Protein AF-A0A1B5L5Z6-F1 (afdb_monomer)

Radius of gyration: 28.61 Å; Cα contacts (8 Å, |Δi|>4): 655; chains: 1; bounding box: 78×72×79 Å

Foldseek 3Di:
DQVPDPDRPDQAPVNLVVVLLVQLQDFFDPLQLVLLVQQQQDVVSDGDDPDPVVVVDDLVSNFRPSVVSLVVNVVVVHDDDQQSQLSSLCQFAHPVRRGFANARDRDPPPDRDGRLLSNLLRHQALLSSQVSLVVDPDPPDDDALSSLLSNLLRLQAAADDPPDSDGRNSDSHHYDHPCPVPDDPVRCVVSDDDHPVVSVVVCVVVVYQNDDSSLLSQLLPPPALVSNLVSLCSHPCRPQLCCQLVDPDHAQVSLQPDDLSSLLSNLNRLLPDWDPCNLVSLVSSVNSLCSHQVPDDDPSNLVSLLSSLLSLLDACVRSVHALLVSLVVLVVSLVVCCVRPNQFLVSLLSSLSSLLSSLLVLLCVQVVPPPPDGDPVSLVLVCCQQDVPPDPPPPPPPDDPDDDDDDPPCPDPVNVSSVSSSVSLVVSVVVSVVSLVVLVVVQVVVVVVCVVPPDQLVVSQVPGRHQLFQVSLQSSLSSCLSRNVLVVLLVSLVVNLVSCLPPRNLVVQVVDPDGDNRLDNLNSLLSNVLGNVLVDDPVSVVVSVVSNVVSNSPDDNDDPVSNVVSCVVVVCVSSVSSSVSRNVSSVVVVVVVVVVVVD

Structure (mmCIF, N/CA/C/O backbone):
data_AF-A0A1B5L5Z6-F1
#
_entry.id   AF-A0A1B5L5Z6-F1
#
loop_
_atom_site.group_PDB
_atom_site.id
_atom_site.type_symbol
_atom_site.label_atom_id
_atom_site.label_alt_id
_atom_site.label_comp_id
_atom_site.label_asym_id
_atom_site.label_entity_id
_atom_site.label_seq_id
_atom_site.pdbx_PDB_ins_code
_atom_site.Cartn_x
_atom_site.Cartn_y
_atom_site.Cartn_z
_atom_site.occupancy
_atom_site.B_iso_or_equiv
_atom_site.auth_seq_id
_atom_site.auth_comp_id
_atom_site.auth_asym_id
_atom_site.auth_atom_id
_atom_site.pdbx_PDB_model_num
ATOM 1 N N . MET A 1 1 ? 16.768 -24.389 19.957 1.00 49.66 1 MET A N 1
ATOM 2 C CA . MET A 1 1 ? 15.872 -25.329 20.670 1.00 49.66 1 MET A CA 1
ATOM 3 C C . MET A 1 1 ? 16.073 -25.204 22.179 1.00 49.66 1 MET A C 1
ATOM 5 O O . MET A 1 1 ? 17.188 -25.405 22.642 1.00 49.66 1 MET A O 1
ATOM 9 N N . SER A 1 2 ? 15.021 -24.867 22.937 1.00 44.97 2 SER A N 1
ATOM 10 C CA . SER A 1 2 ? 15.067 -24.674 24.405 1.00 44.97 2 SER A CA 1
ATOM 11 C C . SER A 1 2 ? 15.380 -25.953 25.199 1.00 44.97 2 SER A C 1
ATOM 13 O O . SER A 1 2 ? 15.736 -25.863 26.369 1.00 44.97 2 SER A O 1
ATOM 15 N N . ALA A 1 3 ? 15.258 -27.130 24.580 1.00 48.16 3 ALA A N 1
ATOM 16 C CA . ALA A 1 3 ? 15.513 -28.424 25.216 1.00 48.16 3 ALA A CA 1
ATOM 17 C C . ALA A 1 3 ? 17.005 -28.700 25.507 1.00 48.16 3 ALA A C 1
ATOM 19 O O . ALA A 1 3 ? 17.317 -29.614 26.259 1.00 48.16 3 ALA A O 1
ATOM 20 N N . GLY A 1 4 ? 17.923 -27.921 24.920 1.00 51.50 4 GLY A N 1
ATOM 21 C CA . GLY A 1 4 ? 19.369 -28.029 25.163 1.00 51.50 4 GLY A CA 1
ATOM 22 C C . GLY A 1 4 ? 19.917 -27.052 26.209 1.00 51.50 4 GLY A C 1
ATOM 23 O O . GLY A 1 4 ? 21.126 -27.008 26.420 1.00 51.50 4 GLY A O 1
ATOM 24 N N . LEU A 1 5 ? 19.062 -26.231 26.828 1.00 64.12 5 LEU A N 1
ATOM 25 C CA . LEU A 1 5 ? 19.471 -25.261 27.846 1.00 64.12 5 LEU A CA 1
ATOM 26 C C . LEU A 1 5 ? 19.405 -25.897 29.240 1.00 64.12 5 LEU A C 1
ATOM 28 O O . LEU A 1 5 ? 18.480 -26.648 29.537 1.00 64.12 5 LEU A O 1
ATOM 32 N N . GLN A 1 6 ? 20.360 -25.558 30.118 1.00 66.19 6 GLN A N 1
ATOM 33 C CA . GLN A 1 6 ? 20.385 -26.036 31.514 1.00 66.19 6 GLN A CA 1
ATOM 34 C C . GLN A 1 6 ? 19.121 -25.664 32.307 1.00 66.19 6 GLN A C 1
ATOM 36 O O . GLN A 1 6 ? 18.802 -26.316 33.297 1.00 66.19 6 GLN A O 1
ATOM 41 N N . GLN A 1 7 ? 18.398 -24.635 31.864 1.00 59.88 7 GLN A N 1
ATOM 42 C CA . GLN A 1 7 ? 17.047 -24.326 32.307 1.00 59.88 7 GLN A CA 1
ATOM 43 C C . GLN A 1 7 ? 16.166 -24.110 31.071 1.00 59.88 7 GLN A C 1
ATOM 45 O O . GLN A 1 7 ? 16.558 -23.342 30.186 1.00 59.88 7 GLN A O 1
ATOM 50 N N . PRO A 1 8 ? 14.993 -24.761 30.985 1.00 63.34 8 PRO A N 1
ATOM 51 C CA . PRO A 1 8 ? 14.040 -24.469 29.928 1.00 63.34 8 PRO A CA 1
ATOM 52 C C . PRO A 1 8 ? 13.597 -23.009 30.051 1.00 63.34 8 PRO A C 1
ATOM 54 O O . PRO A 1 8 ? 13.306 -22.530 31.149 1.00 63.34 8 PRO A O 1
ATOM 57 N N . LEU A 1 9 ? 13.559 -22.289 28.929 1.00 71.00 9 LEU A N 1
ATOM 58 C CA . LEU A 1 9 ? 13.037 -20.928 28.908 1.00 71.00 9 LEU A CA 1
ATOM 59 C C . LEU A 1 9 ? 11.529 -21.002 29.152 1.00 71.00 9 LEU A C 1
ATOM 61 O O . LEU A 1 9 ? 10.770 -21.412 28.276 1.00 71.00 9 LEU A O 1
ATOM 65 N N . LEU A 1 10 ? 11.103 -20.638 30.360 1.00 78.75 10 LEU A N 1
ATOM 66 C CA . LEU A 1 10 ? 9.689 -20.557 30.700 1.00 78.75 10 LEU A CA 1
ATOM 67 C C . LEU A 1 10 ? 9.080 -19.333 30.016 1.00 78.75 10 LEU A C 1
ATOM 69 O O . LEU A 1 10 ? 9.556 -18.208 30.177 1.00 78.75 10 LEU A O 1
ATOM 73 N N . VAL A 1 11 ? 8.018 -19.560 29.249 1.00 85.88 11 VAL A N 1
ATOM 74 C CA . VAL A 1 11 ? 7.264 -18.486 28.603 1.00 85.88 11 VAL A CA 1
ATOM 75 C C . VAL A 1 11 ? 6.318 -17.881 29.638 1.00 85.88 11 VAL A C 1
ATOM 77 O O . VAL A 1 11 ? 5.400 -18.542 30.115 1.00 85.88 11 VAL A O 1
ATOM 80 N N . GLY A 1 12 ? 6.559 -16.628 30.022 1.00 89.69 12 GLY A N 1
ATOM 81 C CA . GLY A 1 12 ? 5.634 -15.872 30.872 1.00 89.69 12 GLY A CA 1
ATOM 82 C C . GLY A 1 12 ? 4.436 -15.321 30.088 1.00 89.69 12 GLY A C 1
ATOM 83 O O . GLY A 1 12 ? 4.409 -15.389 28.859 1.00 89.69 12 GLY A O 1
ATOM 84 N N . ARG A 1 13 ? 3.484 -14.686 30.788 1.00 89.50 13 ARG A N 1
ATOM 85 C CA . ARG A 1 13 ? 2.322 -13.991 30.187 1.00 89.50 13 ARG A CA 1
ATOM 86 C C . ARG A 1 13 ? 2.709 -13.085 29.010 1.00 89.50 13 ARG A C 1
ATOM 88 O O . ARG A 1 13 ? 2.137 -13.200 27.931 1.00 89.50 13 ARG A O 1
ATOM 95 N N . ASP A 1 14 ? 3.710 -12.224 29.193 1.00 89.38 14 ASP A N 1
ATOM 96 C CA . ASP A 1 14 ? 4.160 -11.303 28.138 1.00 89.38 14 ASP A CA 1
ATOM 97 C C . ASP A 1 14 ? 4.802 -12.039 26.956 1.00 89.38 14 ASP A C 1
ATOM 99 O O . ASP A 1 14 ? 4.679 -11.608 25.812 1.00 89.38 14 ASP A O 1
ATOM 103 N N . GLY A 1 15 ? 5.433 -13.187 27.219 1.00 90.69 15 GLY A N 1
ATOM 104 C CA . GLY A 1 15 ? 5.960 -14.070 26.183 1.00 90.69 15 GLY A CA 1
ATOM 105 C C . GLY A 1 15 ? 4.844 -14.672 25.328 1.00 90.69 15 GLY A C 1
ATOM 106 O O . GLY A 1 15 ? 4.922 -14.614 24.104 1.00 90.69 15 GLY A O 1
ATOM 107 N N . PHE A 1 16 ? 3.767 -15.164 25.950 1.00 92.00 16 PHE A N 1
ATOM 108 C CA . PHE A 1 16 ? 2.582 -15.635 25.225 1.00 92.00 16 PHE A CA 1
ATOM 109 C C . PHE A 1 16 ? 1.931 -14.517 24.409 1.00 92.00 16 PHE A C 1
ATOM 111 O O . PHE A 1 16 ? 1.610 -14.724 23.240 1.00 92.00 16 PHE A O 1
ATOM 118 N N . ARG A 1 17 ? 1.794 -13.310 24.971 1.00 90.75 17 ARG A N 1
ATOM 119 C CA . ARG A 1 17 ? 1.264 -12.149 24.236 1.00 90.75 17 ARG A CA 1
ATOM 120 C C . ARG A 1 17 ? 2.136 -11.761 23.045 1.00 90.75 17 ARG A C 1
ATOM 122 O O . ARG A 1 17 ? 1.600 -11.484 21.977 1.00 90.75 17 ARG A O 1
ATOM 129 N N . ALA A 1 18 ? 3.459 -11.799 23.193 1.00 89.81 18 ALA A N 1
ATOM 130 C CA . ALA A 1 18 ? 4.384 -11.548 22.091 1.00 89.81 18 ALA A CA 1
ATOM 131 C C . ALA A 1 18 ? 4.263 -12.610 20.985 1.00 89.81 18 ALA A C 1
ATOM 133 O O . ALA A 1 18 ? 4.236 -12.266 19.804 1.00 89.81 18 ALA A O 1
ATOM 134 N N . ILE A 1 19 ? 4.128 -13.890 21.352 1.00 91.12 19 ILE A N 1
ATOM 135 C CA . ILE A 1 19 ? 3.871 -14.976 20.395 1.00 91.12 19 ILE A CA 1
ATOM 136 C C . ILE A 1 19 ? 2.546 -14.731 19.660 1.00 91.12 19 ILE A C 1
ATOM 138 O O . ILE A 1 19 ? 2.508 -14.782 18.431 1.00 91.12 19 ILE A O 1
ATOM 142 N N . ARG A 1 20 ? 1.474 -14.409 20.393 1.00 91.81 20 ARG A N 1
ATOM 143 C CA . ARG A 1 20 ? 0.147 -14.125 19.825 1.00 91.81 20 ARG A CA 1
ATOM 144 C C . ARG A 1 20 ? 0.163 -12.927 18.873 1.00 91.81 20 ARG A C 1
ATOM 146 O O . ARG A 1 20 ? -0.471 -12.994 17.824 1.00 91.81 20 ARG A O 1
ATOM 153 N N . ASP A 1 21 ? 0.908 -11.867 19.180 1.00 90.38 21 ASP A N 1
ATOM 154 C CA . ASP A 1 21 ? 1.074 -10.710 18.286 1.00 90.38 21 ASP A CA 1
ATOM 155 C C . ASP A 1 21 ? 1.749 -11.100 16.961 1.00 90.38 21 ASP A C 1
ATOM 157 O O . ASP A 1 21 ? 1.244 -10.796 15.877 1.00 90.38 21 ASP A O 1
ATOM 161 N N . VAL A 1 22 ? 2.840 -11.871 17.031 1.00 90.00 22 VAL A N 1
ATOM 162 C CA . VAL A 1 22 ? 3.531 -12.368 15.832 1.00 90.00 22 VAL A CA 1
ATOM 163 C C . VAL A 1 22 ? 2.604 -13.249 14.993 1.00 90.00 22 VAL A C 1
ATOM 165 O O . VAL A 1 22 ? 2.481 -13.024 13.789 1.00 90.00 22 VAL A O 1
ATOM 168 N N . LEU A 1 23 ? 1.915 -14.212 15.613 1.00 91.38 23 LEU A N 1
ATOM 169 C CA . LEU A 1 23 ? 0.994 -15.118 14.918 1.00 91.38 23 LEU A CA 1
ATOM 170 C C . LEU A 1 23 ? -0.201 -14.375 14.296 1.00 91.38 23 LEU A C 1
ATOM 172 O O . LEU A 1 23 ? -0.603 -14.697 13.178 1.00 91.38 23 LEU A O 1
ATOM 176 N N . SER A 1 24 ? -0.715 -13.331 14.955 1.00 90.38 24 SER A N 1
ATOM 177 C CA . SER A 1 24 ? -1.804 -12.483 14.436 1.00 90.38 24 SER A CA 1
ATOM 178 C C . SER A 1 24 ? -1.431 -11.762 13.140 1.00 90.38 24 SER A C 1
ATOM 180 O O . SER A 1 24 ? -2.285 -11.530 12.281 1.00 90.38 24 SER A O 1
ATOM 182 N N . GLY A 1 25 ? -0.152 -11.406 12.985 1.00 87.56 25 GLY A N 1
ATOM 183 C CA . GLY A 1 25 ? 0.374 -10.742 11.793 1.00 87.56 25 GLY A CA 1
ATOM 184 C C . GLY A 1 25 ? 0.807 -11.683 10.664 1.00 87.56 25 GLY A C 1
ATOM 185 O O . GLY A 1 25 ? 1.040 -11.207 9.553 1.00 87.56 25 GLY A O 1
ATOM 186 N N . GLN A 1 26 ? 0.941 -12.988 10.919 1.00 86.88 26 GLN A N 1
ATOM 187 C CA . GLN A 1 26 ? 1.371 -13.950 9.903 1.00 86.88 26 GLN A CA 1
ATOM 188 C C . GLN A 1 26 ? 0.240 -14.314 8.926 1.00 86.88 26 GLN A C 1
ATOM 190 O O . GLN A 1 26 ? -0.928 -14.336 9.319 1.00 86.88 26 GLN A O 1
ATOM 195 N N . PRO A 1 27 ? 0.568 -14.658 7.664 1.00 84.44 27 PRO A N 1
ATOM 196 C CA . PRO A 1 27 ? -0.388 -15.266 6.741 1.00 84.44 27 PRO A CA 1
ATOM 197 C C . PRO A 1 27 ? -1.020 -16.538 7.323 1.00 84.44 27 PRO A C 1
ATOM 199 O O . PRO A 1 27 ? -0.382 -17.250 8.106 1.00 84.44 27 PRO A O 1
ATOM 202 N N . LYS A 1 28 ? -2.265 -16.830 6.922 1.00 85.94 28 LYS A N 1
ATOM 203 C CA . LYS A 1 28 ? -2.969 -18.072 7.278 1.00 85.94 28 LYS A CA 1
ATOM 204 C C . LYS A 1 28 ? -2.187 -19.286 6.768 1.00 85.94 28 LYS A C 1
ATOM 206 O O . LYS A 1 28 ? -1.714 -19.273 5.635 1.00 85.94 28 LYS A O 1
ATOM 211 N N . ASN A 1 29 ? -2.045 -20.319 7.599 1.00 84.25 29 ASN A N 1
ATOM 212 C CA . ASN A 1 29 ? -1.544 -21.618 7.138 1.00 84.25 29 ASN A CA 1
ATOM 213 C C . ASN A 1 29 ? -2.654 -22.398 6.402 1.00 84.25 29 ASN A C 1
ATOM 215 O O . ASN A 1 29 ? -3.793 -21.938 6.318 1.00 84.25 29 ASN A O 1
ATOM 219 N N . SER A 1 30 ? -2.335 -23.581 5.872 1.00 80.81 30 SER A N 1
ATOM 220 C CA . SER A 1 30 ? -3.295 -24.432 5.152 1.00 80.81 30 SER A CA 1
ATOM 221 C C . SER A 1 30 ? -4.555 -24.735 5.971 1.00 80.81 30 SER A C 1
ATOM 223 O O . SER A 1 30 ? -5.661 -24.576 5.460 1.00 80.81 30 SER A O 1
ATOM 225 N N . THR A 1 31 ? -4.408 -25.076 7.253 1.00 82.56 31 THR A N 1
ATOM 226 C CA . THR A 1 31 ? -5.531 -25.340 8.169 1.00 82.56 31 THR A CA 1
ATOM 227 C C . THR A 1 31 ? -6.409 -24.104 8.386 1.00 82.56 31 THR A C 1
ATOM 229 O O . THR A 1 31 ? -7.631 -24.179 8.287 1.00 82.56 31 THR A O 1
ATOM 232 N N . GLU A 1 32 ? -5.805 -22.940 8.627 1.00 87.94 32 GLU A N 1
ATOM 233 C CA . GLU A 1 32 ? -6.510 -21.672 8.843 1.00 87.94 32 GLU A CA 1
ATOM 234 C C . GLU A 1 32 ? -7.207 -21.185 7.566 1.00 87.94 32 GLU A C 1
ATOM 236 O O . GLU A 1 32 ? -8.300 -20.622 7.644 1.00 87.94 32 GLU A O 1
ATOM 241 N N . MET A 1 33 ? -6.610 -21.413 6.389 1.00 84.81 33 MET A N 1
ATOM 242 C CA . MET A 1 33 ? -7.245 -21.143 5.094 1.00 84.81 33 MET A CA 1
ATOM 243 C C . MET A 1 33 ? -8.450 -22.060 4.872 1.00 84.81 33 MET A C 1
ATOM 245 O O . MET A 1 33 ? -9.530 -21.571 4.546 1.00 84.81 33 MET A O 1
ATOM 249 N N . TYR A 1 34 ? -8.291 -23.364 5.116 1.00 82.44 34 TYR A N 1
ATOM 250 C CA . TYR A 1 34 ? -9.368 -24.348 5.000 1.00 82.44 34 TYR A CA 1
ATOM 251 C C . TYR A 1 34 ? -10.532 -24.043 5.956 1.00 82.44 34 TYR A C 1
ATOM 253 O O . TYR A 1 34 ? -11.698 -24.032 5.559 1.00 82.44 34 TYR A O 1
ATOM 261 N N . SER A 1 35 ? -10.227 -23.707 7.212 1.00 83.75 35 SER A N 1
ATOM 262 C CA . SER A 1 35 ? -11.217 -23.262 8.196 1.0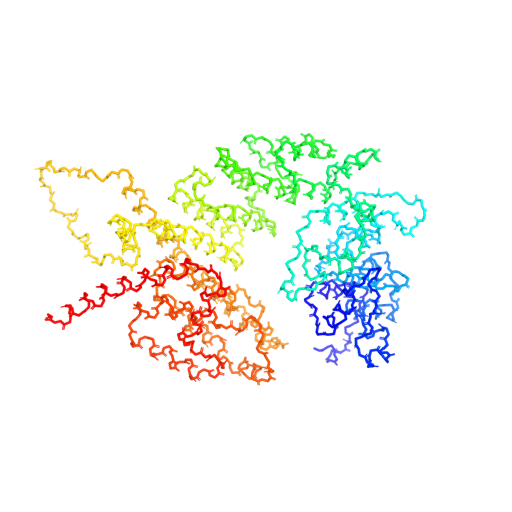0 83.75 35 SER A CA 1
ATOM 263 C C . SER A 1 35 ? -11.914 -21.970 7.755 1.00 83.75 35 SER A C 1
ATOM 265 O O . SER A 1 35 ? -13.141 -21.927 7.653 1.00 83.75 35 SER A O 1
ATOM 267 N N . SER A 1 36 ? -11.148 -20.943 7.372 1.00 85.44 36 SER A N 1
ATOM 268 C CA . SER A 1 36 ? -11.691 -19.660 6.905 1.00 85.44 36 SER A CA 1
ATOM 269 C C . SER A 1 36 ? -12.633 -19.812 5.708 1.00 85.44 36 SER A C 1
ATOM 271 O O . SER A 1 36 ? -13.662 -19.143 5.661 1.00 85.44 36 SER A O 1
ATOM 273 N N . ALA A 1 37 ? -12.309 -20.688 4.753 1.00 83.19 37 ALA A N 1
ATOM 274 C CA . ALA A 1 37 ? -13.143 -20.934 3.579 1.00 83.19 37 ALA A CA 1
ATOM 275 C C . ALA A 1 37 ? -14.515 -21.525 3.947 1.00 83.19 37 ALA A C 1
ATOM 277 O O . ALA A 1 37 ? -15.517 -21.140 3.351 1.00 83.19 37 ALA A O 1
ATOM 278 N N . ARG A 1 38 ? -14.582 -22.394 4.964 1.00 80.25 38 ARG A N 1
ATOM 279 C CA . ARG A 1 38 ? -15.837 -22.996 5.460 1.00 80.25 38 ARG A CA 1
ATOM 280 C C . ARG A 1 38 ? -16.676 -22.034 6.303 1.00 80.25 38 ARG A C 1
ATOM 282 O O . ARG A 1 38 ? -17.896 -22.147 6.337 1.00 80.25 38 ARG A O 1
ATOM 289 N N . HIS A 1 39 ? -16.026 -21.080 6.961 1.00 79.50 39 HIS A N 1
ATOM 290 C CA . HIS A 1 39 ? -16.672 -20.014 7.730 1.00 79.50 39 HIS A CA 1
ATOM 291 C C . HIS A 1 39 ? -17.157 -18.842 6.852 1.00 79.50 39 HIS A C 1
ATOM 293 O O . HIS A 1 39 ? -18.026 -18.069 7.256 1.00 79.50 39 HIS A O 1
ATOM 299 N N . ALA A 1 40 ? -16.608 -18.694 5.642 1.00 77.44 40 ALA A N 1
ATOM 300 C CA . ALA A 1 40 ? -16.890 -17.574 4.746 1.00 77.44 40 ALA A CA 1
ATOM 301 C C . ALA A 1 40 ? -18.336 -17.484 4.203 1.00 77.44 40 ALA A C 1
ATOM 303 O O . ALA A 1 40 ? -18.785 -16.361 3.980 1.00 77.44 40 ALA A O 1
ATOM 304 N N . PRO A 1 41 ? -19.110 -18.561 3.974 1.00 76.81 41 PRO A N 1
ATOM 305 C CA . PRO A 1 41 ? -20.444 -18.435 3.374 1.00 76.81 41 PRO A CA 1
ATOM 306 C C . PRO A 1 41 ? -21.491 -17.749 4.266 1.00 76.81 41 PRO A C 1
ATOM 308 O O . PRO A 1 41 ? -22.283 -16.946 3.774 1.00 76.81 41 PRO A O 1
ATOM 311 N N . GLY A 1 42 ? -21.492 -18.024 5.576 1.00 76.50 42 GLY A N 1
ATOM 312 C CA . GLY A 1 42 ? -22.563 -17.619 6.501 1.00 76.50 42 GLY A CA 1
ATOM 313 C C . GLY A 1 42 ? -22.218 -16.461 7.444 1.00 76.50 42 GLY A C 1
ATOM 314 O O . GLY A 1 42 ? -21.048 -16.188 7.699 1.00 76.50 42 GLY A O 1
ATOM 315 N N . TRP A 1 43 ? -23.247 -15.799 7.987 1.00 76.56 43 TRP A N 1
ATOM 316 C CA . TRP A 1 43 ? -23.131 -14.842 9.095 1.00 76.56 43 TRP A CA 1
ATOM 317 C C . TRP A 1 43 ? -24.233 -15.073 10.151 1.00 76.56 43 TRP A C 1
ATOM 319 O O . TRP A 1 43 ? -25.404 -15.133 9.771 1.00 76.56 43 TRP A O 1
ATOM 329 N N . PRO A 1 44 ? -23.901 -15.193 11.455 1.00 77.88 44 PRO A N 1
ATOM 330 C CA . PRO A 1 44 ? -22.553 -15.377 12.003 1.00 77.88 44 PRO A CA 1
ATOM 331 C C . PRO A 1 44 ? -21.826 -16.554 11.330 1.00 77.88 44 PRO A C 1
ATOM 333 O O . PRO A 1 44 ? -22.488 -17.430 10.766 1.00 77.88 44 PRO A O 1
ATOM 336 N N . PRO A 1 45 ? -20.485 -16.562 11.306 1.00 77.75 45 PRO A N 1
ATOM 337 C CA . PRO A 1 45 ? -19.720 -17.445 10.440 1.00 77.75 45 PRO A CA 1
ATOM 338 C C . PRO A 1 45 ? -19.637 -18.846 11.041 1.00 77.75 45 PRO A C 1
ATOM 340 O O . PRO A 1 45 ? -18.562 -19.305 11.383 1.00 77.75 45 PRO A O 1
ATOM 343 N N . TYR A 1 46 ? -20.759 -19.533 11.232 1.00 78.69 46 TYR A N 1
ATOM 344 C CA . TYR A 1 46 ? -20.769 -20.913 11.710 1.00 78.69 46 TYR A CA 1
ATOM 345 C C . TYR A 1 46 ? -20.184 -21.861 10.658 1.00 78.69 46 TYR A C 1
ATOM 347 O O . TYR A 1 46 ? -20.316 -21.625 9.457 1.00 78.69 46 TYR A O 1
ATOM 355 N N . LEU A 1 47 ? -19.529 -22.931 11.121 1.00 72.50 47 LEU A N 1
ATOM 356 C CA . LEU A 1 47 ? -18.988 -23.975 10.250 1.00 72.50 47 LEU A CA 1
ATOM 357 C C . LEU A 1 47 ? -20.107 -24.601 9.420 1.00 72.50 47 LEU A C 1
ATOM 359 O O . LEU A 1 47 ? -21.086 -25.107 9.968 1.00 72.50 47 LEU A O 1
ATOM 363 N N . GLN A 1 48 ? -19.930 -24.599 8.102 1.00 71.50 48 GLN A N 1
ATOM 364 C CA . GLN A 1 48 ? -20.702 -25.440 7.198 1.00 71.50 48 GLN A CA 1
ATOM 365 C C . GLN A 1 48 ? -19.847 -26.664 6.847 1.00 71.50 48 GLN A C 1
ATOM 367 O O . GLN A 1 48 ? -18.774 -26.487 6.262 1.00 71.50 48 GLN A O 1
ATOM 372 N N . PRO A 1 49 ? -20.269 -27.887 7.224 1.00 68.44 49 PRO A N 1
ATOM 373 C CA . PRO A 1 49 ? -19.565 -29.104 6.834 1.00 68.44 49 PRO A CA 1
ATOM 374 C C . PRO A 1 49 ? -19.462 -29.177 5.307 1.00 68.44 49 PRO A C 1
ATOM 376 O O . PRO A 1 49 ? -20.471 -29.060 4.612 1.00 68.44 49 PRO A O 1
ATOM 379 N N . SER A 1 50 ? -18.246 -29.340 4.788 1.00 65.44 50 SER A N 1
ATOM 380 C CA . SER A 1 50 ? -17.980 -29.465 3.351 1.00 65.44 50 SER A CA 1
ATOM 381 C C . SER A 1 50 ? -17.984 -30.937 2.930 1.00 65.44 50 SER A C 1
ATOM 383 O O . SER A 1 50 ? -18.499 -31.295 1.870 1.00 65.44 50 SER A O 1
ATOM 385 N N . HIS A 1 51 ? -17.458 -31.815 3.790 1.00 70.00 51 HIS A N 1
ATOM 386 C CA . HIS A 1 51 ? -17.412 -33.262 3.585 1.00 70.00 51 HIS A CA 1
ATOM 387 C C . HIS A 1 51 ? -17.610 -34.044 4.897 1.00 70.00 51 HIS A C 1
ATOM 389 O O . HIS A 1 51 ? -17.409 -33.507 5.983 1.00 70.00 51 HIS A O 1
ATOM 395 N N . GLY A 1 52 ? -17.910 -35.346 4.818 1.00 68.19 52 GLY A N 1
ATOM 396 C CA . GLY A 1 52 ? -18.192 -36.190 5.995 1.00 68.19 52 GLY A CA 1
ATOM 397 C C . GLY A 1 52 ? -17.054 -36.320 7.023 1.00 68.19 52 GLY A C 1
ATOM 398 O O . GLY A 1 52 ? -17.314 -36.652 8.171 1.00 68.19 52 GLY A O 1
ATOM 399 N N . MET A 1 53 ? -15.803 -36.008 6.659 1.00 63.97 53 MET A N 1
ATOM 400 C CA . MET A 1 53 ? -14.690 -35.944 7.623 1.00 63.97 53 MET A CA 1
ATOM 401 C C . MET A 1 53 ? -14.760 -34.700 8.528 1.00 63.97 53 MET A C 1
ATOM 403 O O . MET A 1 53 ? -14.136 -34.688 9.583 1.00 63.97 53 MET A O 1
ATOM 407 N N . ASP A 1 54 ? -15.523 -33.667 8.147 1.00 65.81 54 ASP A N 1
ATOM 408 C CA . ASP A 1 54 ? -15.675 -32.440 8.943 1.00 65.81 54 ASP A CA 1
ATOM 409 C C . ASP A 1 54 ? -16.612 -32.652 10.139 1.00 65.81 54 ASP A C 1
ATOM 411 O O . ASP A 1 54 ? -16.516 -31.929 11.123 1.00 65.81 54 ASP A O 1
ATOM 415 N N . GLU A 1 55 ? -17.506 -33.645 10.073 1.00 70.38 55 GLU A N 1
ATOM 416 C CA . GLU A 1 55 ? -18.420 -33.984 11.174 1.00 70.38 55 GLU A CA 1
ATOM 417 C C . GLU A 1 55 ? -17.692 -34.627 12.363 1.00 70.38 55 GLU A C 1
ATOM 419 O O . GLU A 1 55 ? -18.226 -34.660 13.469 1.00 70.38 55 GLU A O 1
ATOM 424 N N . LEU A 1 56 ? -16.479 -35.139 12.128 1.00 69.62 56 LEU A N 1
ATOM 425 C CA . LEU A 1 56 ? -15.635 -35.798 13.124 1.00 69.62 56 LEU A CA 1
ATOM 426 C C . LEU A 1 56 ? -14.524 -34.890 13.669 1.00 69.62 56 LEU A C 1
ATOM 428 O O . LEU A 1 56 ? -13.793 -35.325 14.554 1.00 69.62 56 LEU A O 1
ATOM 432 N N . ALA A 1 57 ? -14.360 -33.681 13.125 1.00 70.25 57 ALA A N 1
ATOM 433 C CA . ALA A 1 57 ? -13.310 -32.760 13.547 1.00 70.25 57 ALA A CA 1
ATOM 434 C C . ALA A 1 57 ? -13.680 -32.093 14.876 1.00 70.25 57 ALA A C 1
ATOM 436 O O . ALA A 1 57 ? -14.792 -31.571 15.023 1.00 70.25 57 ALA A O 1
ATOM 437 N N . ASP A 1 58 ? -12.740 -32.061 15.820 1.00 78.81 58 ASP A N 1
ATOM 438 C CA . ASP A 1 58 ? -12.968 -31.380 17.087 1.00 78.81 58 ASP A CA 1
ATOM 439 C C . ASP A 1 58 ? -13.026 -29.857 16.852 1.00 78.81 58 ASP A C 1
ATOM 441 O O . ASP A 1 58 ? -12.325 -29.322 15.984 1.00 78.81 58 ASP A O 1
ATOM 445 N N . PRO A 1 59 ? -13.841 -29.097 17.610 1.00 75.50 59 PRO A N 1
ATOM 446 C CA . PRO A 1 59 ? -13.902 -27.642 17.463 1.00 75.50 59 PRO A CA 1
ATOM 447 C C . PRO A 1 59 ? -12.535 -26.955 17.614 1.00 75.50 59 PRO A C 1
ATOM 449 O O . PRO A 1 59 ? -12.295 -25.925 16.980 1.00 75.50 59 PRO A O 1
ATOM 452 N N . GLU A 1 60 ? -11.645 -27.542 18.418 1.00 82.00 60 GLU A N 1
ATOM 453 C CA . GLU A 1 60 ? -10.295 -27.042 18.700 1.00 82.00 60 GLU A CA 1
ATOM 454 C C . GLU A 1 60 ? -9.359 -27.133 17.485 1.00 82.00 60 GLU A C 1
ATOM 456 O O . GLU A 1 60 ? -8.498 -26.269 17.308 1.00 82.00 60 GLU A O 1
ATOM 461 N N . ASP A 1 61 ? -9.584 -28.100 16.588 1.00 79.56 61 ASP A N 1
ATOM 462 C CA . ASP A 1 61 ? -8.805 -28.264 15.351 1.00 79.56 61 ASP A CA 1
ATOM 463 C C . ASP A 1 61 ? -9.002 -27.090 14.380 1.00 79.56 61 ASP A C 1
ATOM 465 O O . ASP A 1 61 ? -8.183 -26.844 13.490 1.00 79.56 61 ASP A O 1
ATOM 469 N N . ASN A 1 62 ? -10.095 -26.342 14.551 1.00 79.50 62 ASN A N 1
ATOM 470 C CA . ASN A 1 62 ? -10.436 -25.189 13.725 1.00 79.50 62 ASN A CA 1
ATOM 471 C C . ASN A 1 62 ? -9.925 -23.864 14.303 1.00 79.50 62 ASN A C 1
ATOM 473 O O . ASN A 1 62 ? -10.103 -22.819 13.664 1.00 79.50 62 ASN A O 1
ATOM 477 N N . TRP A 1 63 ? -9.303 -23.881 15.488 1.00 86.69 63 TRP A N 1
ATOM 478 C CA . TRP A 1 63 ? -8.748 -22.681 16.099 1.00 86.69 63 TRP A CA 1
ATOM 479 C C . TRP A 1 63 ? -7.582 -22.128 15.288 1.00 86.69 63 TRP A C 1
ATOM 481 O O . TRP A 1 63 ? -6.748 -22.844 14.733 1.00 86.69 63 TRP A O 1
ATOM 491 N N . SER A 1 64 ? -7.500 -20.800 15.248 1.00 90.81 64 SER A N 1
ATOM 492 C CA . SER A 1 64 ? -6.307 -20.156 14.724 1.00 90.81 64 SER A CA 1
ATOM 493 C C . SER A 1 64 ? -5.120 -20.402 15.643 1.00 90.81 64 SER A C 1
ATOM 495 O O . SER A 1 64 ? -5.266 -20.528 16.861 1.00 90.81 64 SER A O 1
ATOM 497 N N . ARG A 1 65 ? -3.910 -20.345 15.078 1.00 92.81 65 ARG A N 1
ATOM 498 C CA . ARG A 1 65 ? -2.674 -20.508 15.861 1.00 92.81 65 ARG A CA 1
ATOM 499 C C . ARG A 1 65 ? -2.594 -19.511 17.020 1.00 92.81 65 ARG A C 1
ATOM 501 O O . ARG A 1 65 ? -2.044 -19.824 18.074 1.00 92.81 65 ARG A O 1
ATOM 508 N N . THR A 1 66 ? -3.155 -18.317 16.839 1.00 92.75 66 THR A N 1
ATOM 509 C CA . THR A 1 66 ? -3.200 -17.292 17.884 1.00 92.75 66 THR A CA 1
ATOM 510 C C . THR A 1 66 ? -4.168 -17.642 19.015 1.00 92.75 66 THR A C 1
ATOM 512 O O . THR A 1 66 ? -3.831 -17.415 20.179 1.00 92.75 66 THR A O 1
ATOM 515 N N . VAL A 1 67 ? -5.344 -18.192 18.695 1.00 92.56 67 VAL A N 1
ATOM 516 C CA . VAL A 1 67 ? -6.322 -18.642 19.697 1.00 92.56 67 VAL A CA 1
ATOM 517 C C . VAL A 1 67 ? -5.763 -19.833 20.472 1.00 92.56 67 VAL A C 1
ATOM 519 O O . VAL A 1 67 ? -5.755 -19.795 21.701 1.00 92.56 67 VAL A O 1
ATOM 522 N N . SER A 1 68 ? -5.174 -20.823 19.791 1.00 92.75 68 SER A N 1
ATOM 523 C CA . SER A 1 68 ? -4.514 -21.962 20.446 1.00 92.75 68 SER A CA 1
ATOM 524 C C . SER A 1 68 ? -3.398 -21.502 21.393 1.00 92.75 68 SER A C 1
ATOM 526 O O . SER A 1 68 ? -3.317 -21.961 22.528 1.00 92.75 68 SER A O 1
ATOM 528 N N . ALA A 1 69 ? -2.578 -20.523 20.988 1.00 93.00 69 ALA A N 1
ATOM 529 C CA . ALA A 1 69 ? -1.570 -19.928 21.871 1.00 93.00 69 ALA A CA 1
ATOM 530 C C . ALA A 1 69 ? -2.187 -19.198 23.083 1.00 93.00 69 ALA A C 1
ATOM 532 O O . ALA A 1 69 ? -1.585 -19.170 24.157 1.00 93.00 69 ALA A O 1
ATOM 533 N N . GLY A 1 70 ? -3.382 -18.618 22.932 1.00 92.69 70 GLY A N 1
ATOM 534 C CA . GLY A 1 70 ? -4.164 -18.049 24.031 1.00 92.69 70 GLY A CA 1
ATOM 535 C C . GLY A 1 70 ? -4.713 -19.103 24.997 1.00 92.69 70 GLY A C 1
ATOM 536 O O . GLY A 1 70 ? -4.741 -18.852 26.200 1.00 92.69 70 GLY A O 1
ATOM 537 N N . MET A 1 71 ? -5.104 -20.280 24.504 1.00 92.94 71 MET A N 1
ATOM 538 C CA . MET A 1 71 ? -5.533 -21.405 25.349 1.00 92.94 71 MET A CA 1
ATOM 539 C C . MET A 1 71 ? -4.360 -22.003 26.126 1.00 92.94 71 MET A C 1
ATOM 541 O O . MET A 1 71 ? -4.435 -22.116 27.347 1.00 92.94 71 MET A O 1
ATOM 545 N N . LEU A 1 72 ? -3.219 -22.224 25.465 1.00 93.00 72 LEU A N 1
ATOM 546 C CA . LEU A 1 72 ? -1.979 -22.661 26.121 1.00 93.00 72 LEU A CA 1
ATOM 547 C C . LEU A 1 72 ? -1.528 -21.693 27.226 1.00 93.00 72 LEU A C 1
ATOM 549 O O . LEU A 1 72 ? -1.001 -22.113 28.255 1.00 93.00 72 LEU A O 1
ATOM 553 N N . MET A 1 73 ? -1.749 -20.388 27.040 1.00 93.44 73 MET A N 1
ATOM 554 C CA . MET A 1 73 ? -1.484 -19.387 28.074 1.00 93.44 73 MET A CA 1
ATOM 555 C C . MET A 1 73 ? -2.350 -19.617 29.328 1.00 93.44 73 MET A C 1
ATOM 557 O O . MET A 1 73 ? -1.837 -19.516 30.445 1.00 93.44 73 MET A O 1
ATOM 561 N N . GLN A 1 74 ? -3.634 -19.954 29.161 1.00 93.50 74 GLN A N 1
ATOM 562 C CA . GLN A 1 74 ? -4.527 -20.284 30.279 1.00 93.50 74 GLN A CA 1
ATOM 563 C C . GLN A 1 74 ? -4.145 -21.606 30.945 1.00 93.50 74 GLN A C 1
ATOM 565 O O . GLN A 1 74 ? -4.096 -21.663 32.173 1.00 93.50 74 GLN A O 1
ATOM 570 N N . GLU A 1 75 ? -3.813 -22.632 30.161 1.00 92.44 75 GLU A N 1
ATOM 571 C CA . GLU A 1 75 ? -3.331 -23.927 30.664 1.00 92.44 75 GLU A CA 1
ATOM 572 C C . GLU A 1 75 ? -2.034 -23.790 31.470 1.00 92.44 75 GLU A C 1
ATOM 574 O O . GLU A 1 75 ? -1.857 -24.448 32.494 1.00 92.44 75 GLU A O 1
ATOM 579 N N . ALA A 1 76 ? -1.153 -22.868 31.070 1.00 90.62 76 ALA A N 1
ATOM 580 C CA . ALA A 1 76 ? 0.050 -22.507 31.816 1.00 90.62 76 ALA A CA 1
ATOM 581 C C . ALA A 1 76 ? -0.236 -21.720 33.117 1.00 90.62 76 ALA A C 1
ATOM 583 O O . ALA A 1 76 ? 0.695 -21.366 33.842 1.00 90.62 76 ALA A O 1
ATOM 584 N N . GLY A 1 77 ? -1.507 -21.440 33.429 1.00 91.81 77 GLY A N 1
ATOM 585 C CA . GLY A 1 77 ? -1.950 -20.764 34.649 1.00 91.81 77 GLY A CA 1
ATOM 586 C C . GLY A 1 77 ? -2.080 -19.243 34.532 1.00 91.81 77 GLY A C 1
ATOM 587 O O . GLY A 1 77 ? -2.291 -18.569 35.544 1.00 91.81 77 GLY A O 1
ATOM 588 N N . PHE A 1 78 ? -1.971 -18.667 33.330 1.00 92.94 78 PHE A N 1
ATOM 589 C CA . PHE A 1 78 ? -2.140 -17.229 33.119 1.00 92.94 78 PHE A CA 1
ATOM 590 C C . PHE A 1 78 ? -3.563 -16.909 32.632 1.00 92.94 78 PHE A C 1
ATOM 592 O O . PHE A 1 78 ? -3.899 -17.099 31.467 1.00 92.94 78 PHE A O 1
ATOM 599 N N . ALA A 1 79 ? -4.404 -16.371 33.520 1.00 91.50 79 ALA A N 1
ATOM 600 C CA . ALA A 1 79 ? -5.770 -15.959 33.174 1.00 91.50 79 ALA A CA 1
ATOM 601 C C . ALA A 1 79 ? -5.802 -14.858 32.094 1.00 91.50 79 ALA A C 1
ATOM 603 O O . ALA A 1 79 ? -5.011 -13.915 32.175 1.00 91.50 79 ALA A O 1
ATOM 604 N N . LYS A 1 80 ? -6.728 -14.951 31.133 1.00 90.81 80 LYS A N 1
ATOM 605 C CA . LYS A 1 80 ? -6.975 -13.919 30.110 1.00 90.81 80 LYS A CA 1
ATOM 606 C C . LYS A 1 80 ? -7.581 -12.654 30.729 1.00 90.81 80 LYS A C 1
ATOM 608 O O . LYS A 1 80 ? -8.240 -12.725 31.765 1.00 90.81 80 LYS A O 1
ATOM 613 N N . ASP A 1 81 ? -7.306 -11.510 30.113 1.00 90.94 81 ASP A N 1
ATOM 614 C CA . ASP A 1 81 ? -7.990 -10.239 30.366 1.00 90.94 81 ASP A CA 1
ATOM 615 C C . ASP A 1 81 ? -8.766 -9.773 29.122 1.00 90.94 81 ASP A C 1
ATOM 617 O O . ASP A 1 81 ? -8.666 -10.382 28.059 1.00 90.94 81 ASP A O 1
ATOM 621 N N . ASP A 1 82 ? -9.500 -8.662 29.236 1.00 89.88 82 ASP A N 1
ATOM 622 C CA . ASP A 1 82 ? -10.303 -8.102 28.139 1.00 89.88 82 ASP A CA 1
ATOM 623 C C . ASP A 1 82 ? -9.501 -7.889 26.843 1.00 89.88 82 ASP A C 1
ATOM 625 O O . ASP A 1 82 ? -10.048 -7.991 25.745 1.00 89.88 82 ASP A O 1
ATOM 629 N N . PHE A 1 83 ? -8.202 -7.587 26.957 1.00 89.62 83 PHE A N 1
ATOM 630 C CA . PHE A 1 83 ? -7.325 -7.458 25.798 1.00 89.62 83 PHE A CA 1
ATOM 631 C C . PHE A 1 83 ? -7.070 -8.822 25.156 1.00 89.62 83 PHE A C 1
ATOM 633 O O . PHE A 1 83 ? -7.176 -8.959 23.938 1.00 89.62 83 PHE A O 1
ATOM 640 N N . ASP A 1 84 ? -6.738 -9.834 25.959 1.00 91.94 84 ASP A N 1
ATOM 641 C CA . ASP A 1 84 ? -6.544 -11.196 25.474 1.00 91.94 84 ASP A CA 1
ATOM 642 C C . ASP A 1 84 ? -7.818 -11.746 24.805 1.00 91.94 84 ASP A C 1
ATOM 644 O O . ASP A 1 84 ? -7.707 -12.407 23.770 1.00 91.94 84 ASP A O 1
ATOM 648 N N . ASP A 1 85 ? -8.995 -11.413 25.332 1.00 92.69 85 ASP A N 1
ATOM 649 C CA . ASP A 1 85 ? -10.294 -11.784 24.764 1.00 92.69 85 ASP A CA 1
ATOM 650 C C . ASP A 1 85 ? -10.602 -11.026 23.462 1.00 92.69 85 ASP A C 1
ATOM 652 O O . ASP A 1 85 ? -11.071 -11.604 22.480 1.00 92.69 85 ASP A O 1
ATOM 656 N N . ALA A 1 86 ? -10.279 -9.731 23.395 1.00 92.62 86 ALA A N 1
ATOM 657 C CA . ALA A 1 86 ? -10.387 -8.946 22.167 1.00 92.62 86 ALA A CA 1
ATOM 658 C C . ALA A 1 86 ? -9.477 -9.488 21.049 1.00 92.62 86 ALA A C 1
ATOM 660 O O . ALA A 1 86 ? -9.848 -9.470 19.870 1.00 92.62 86 ALA A O 1
ATOM 661 N N . VAL A 1 87 ? -8.293 -9.999 21.405 1.00 92.12 87 VAL A N 1
ATOM 662 C CA . VAL A 1 87 ? -7.398 -10.685 20.463 1.00 92.12 87 VAL A CA 1
ATOM 663 C C . VAL A 1 87 ? -8.026 -11.982 19.964 1.00 92.12 87 VAL A C 1
ATOM 665 O O . VAL A 1 87 ? -7.987 -12.224 18.760 1.00 92.12 87 VAL A O 1
ATOM 668 N N . ASP A 1 88 ? -8.644 -12.782 20.833 1.00 93.38 88 ASP A N 1
ATOM 669 C CA . ASP A 1 88 ? -9.338 -14.006 20.413 1.00 93.38 88 ASP A CA 1
ATOM 670 C C . ASP A 1 88 ? -10.489 -13.693 19.443 1.00 93.38 88 ASP A C 1
ATOM 672 O O . ASP A 1 88 ? -10.571 -14.306 18.374 1.00 93.38 88 ASP A O 1
ATOM 676 N N . ILE A 1 89 ? -11.278 -12.646 19.721 1.00 93.62 89 ILE A N 1
ATOM 677 C CA . ILE A 1 89 ? -12.349 -12.166 18.828 1.00 93.62 89 ILE A CA 1
ATOM 678 C C . ILE A 1 89 ? -11.796 -11.782 17.459 1.00 93.62 89 ILE A C 1
ATOM 680 O O . ILE A 1 89 ? -12.359 -12.154 16.431 1.00 93.62 89 ILE A O 1
ATOM 684 N N . MET A 1 90 ? -10.685 -11.050 17.417 1.00 92.25 90 MET A N 1
ATOM 685 C CA . MET A 1 90 ? -10.028 -10.682 16.161 1.00 92.25 90 MET A CA 1
ATOM 686 C C . MET A 1 90 ? -9.455 -11.895 15.420 1.00 92.25 90 MET A C 1
ATOM 688 O O . MET A 1 90 ? -9.283 -11.836 14.206 1.00 92.25 90 MET A O 1
ATOM 692 N N . GLN A 1 91 ? -9.140 -12.980 16.127 1.00 92.12 91 GLN A N 1
ATOM 693 C CA . GLN A 1 91 ? -8.465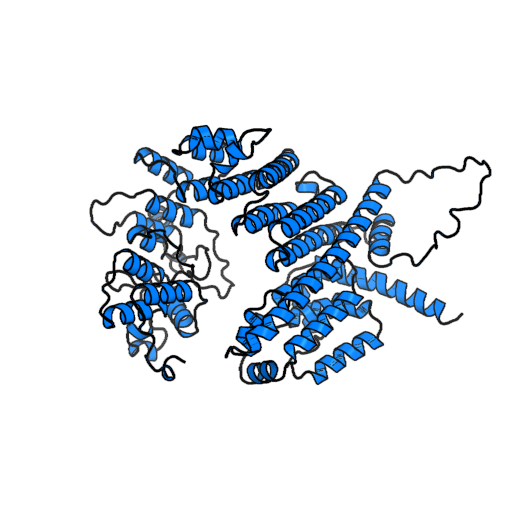 -14.162 15.591 1.00 92.12 91 GLN A CA 1
ATOM 694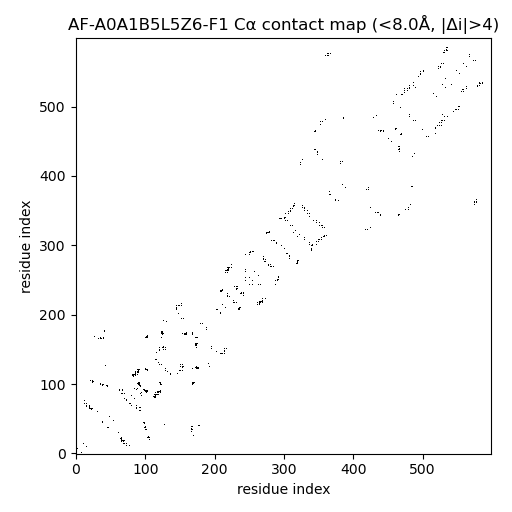 C C . GLN A 1 91 ? -9.394 -15.361 15.366 1.00 92.12 91 GLN A C 1
ATOM 696 O O . GLN A 1 91 ? -8.903 -16.446 15.046 1.00 92.12 91 GLN A O 1
ATOM 701 N N . GLY A 1 92 ? -10.710 -15.153 15.444 1.00 90.25 92 GLY A N 1
ATOM 702 C CA . GLY A 1 92 ? -11.718 -16.115 15.001 1.00 90.25 92 GLY A CA 1
ATOM 703 C C . GLY A 1 92 ? -12.620 -16.687 16.095 1.00 90.25 92 GLY A C 1
ATOM 704 O O . GLY A 1 92 ? -13.408 -17.572 15.777 1.00 90.25 92 GLY A O 1
ATOM 705 N N . MET A 1 93 ? -12.533 -16.223 17.349 1.00 91.31 93 MET A N 1
ATOM 706 C CA . MET A 1 93 ? -13.295 -16.795 18.465 1.00 91.31 93 MET A CA 1
ATOM 707 C C . MET A 1 93 ? -13.898 -15.724 19.386 1.00 91.31 93 MET A C 1
ATOM 709 O O . MET A 1 93 ? -13.181 -14.961 20.027 1.00 91.31 93 MET A O 1
ATOM 713 N N . ALA A 1 94 ? -15.226 -15.681 19.483 1.00 89.31 94 ALA A N 1
ATOM 714 C CA . ALA A 1 94 ? -15.951 -14.814 20.405 1.00 89.31 94 ALA A CA 1
ATOM 715 C C . ALA A 1 94 ? -15.943 -15.337 21.854 1.00 89.31 94 ALA A C 1
ATOM 717 O O . ALA A 1 94 ? -15.539 -16.465 22.127 1.00 89.31 94 ALA A O 1
ATOM 718 N N . LEU A 1 95 ? -16.417 -14.508 22.793 1.00 87.25 95 LEU A N 1
ATOM 719 C CA . LEU A 1 95 ? -16.475 -14.833 24.229 1.00 87.25 95 LEU A CA 1
ATOM 720 C C . LEU A 1 95 ? -17.351 -16.051 24.550 1.00 87.25 95 LEU A C 1
ATOM 722 O O . LEU A 1 95 ? -17.086 -16.779 25.500 1.00 87.25 95 LEU A O 1
ATOM 726 N N . ASP A 1 96 ? -18.412 -16.248 23.773 1.00 85.50 96 ASP A N 1
ATOM 727 C CA . ASP A 1 96 ? -19.332 -17.382 23.866 1.00 85.50 96 ASP A CA 1
ATOM 728 C C . ASP A 1 96 ? -18.818 -18.620 23.108 1.00 85.50 96 ASP A C 1
ATOM 730 O O . ASP A 1 96 ? -19.518 -19.627 23.019 1.00 85.50 96 ASP A O 1
ATOM 734 N N . GLY A 1 97 ? -17.604 -18.547 22.549 1.00 83.00 97 GLY A N 1
ATOM 735 C CA . GLY A 1 97 ? -17.019 -19.572 21.691 1.00 83.00 97 GLY A CA 1
ATOM 736 C C . GLY A 1 97 ? -17.555 -19.557 20.259 1.00 83.00 97 GLY A C 1
ATOM 737 O O . GLY A 1 97 ? -17.122 -20.374 19.446 1.00 83.00 97 GLY A O 1
ATOM 738 N N . ALA A 1 98 ? -18.470 -18.642 19.911 1.00 84.19 98 ALA A N 1
ATOM 739 C CA . ALA A 1 98 ? -18.958 -18.539 18.545 1.00 84.19 98 ALA A CA 1
ATOM 740 C C . ALA A 1 98 ? -17.831 -18.070 17.604 1.00 84.19 98 ALA A C 1
ATOM 742 O O . ALA A 1 98 ? -17.021 -17.214 17.970 1.00 84.19 98 ALA A O 1
ATOM 743 N N . PRO A 1 99 ? -17.766 -18.591 16.373 1.00 86.75 99 PRO A N 1
ATOM 744 C CA . PRO A 1 99 ? -16.741 -18.185 15.423 1.00 86.75 99 PRO A CA 1
ATOM 745 C C . PRO A 1 99 ? -16.919 -16.726 14.978 1.00 86.75 99 PRO A C 1
ATOM 747 O O . PRO A 1 99 ? -18.036 -16.217 14.850 1.00 86.75 99 PRO A O 1
ATOM 750 N N . THR A 1 100 ? -15.806 -16.057 14.685 1.00 90.56 100 THR A N 1
ATOM 751 C CA . THR A 1 100 ? -15.747 -14.711 14.086 1.00 90.56 100 THR A CA 1
ATOM 752 C C . THR A 1 100 ? -14.850 -14.715 12.846 1.00 90.56 100 THR A C 1
ATOM 754 O O . THR A 1 100 ? -14.158 -15.695 12.565 1.00 90.56 100 THR A O 1
ATOM 757 N N . ILE A 1 101 ? -14.840 -13.631 12.060 1.00 90.31 101 ILE A N 1
ATOM 758 C CA . ILE A 1 101 ? -13.945 -13.559 10.899 1.00 90.31 101 ILE A CA 1
ATOM 759 C C . ILE A 1 101 ? -12.521 -13.267 11.370 1.00 90.31 101 ILE A C 1
ATOM 761 O O . ILE A 1 101 ? -12.222 -12.148 11.796 1.00 90.31 101 ILE A O 1
ATOM 765 N N . GLN A 1 102 ? -11.633 -14.246 11.202 1.00 91.12 102 GLN A N 1
ATOM 766 C CA . GLN A 1 102 ? -10.214 -14.122 11.520 1.00 91.12 102 GLN A CA 1
ATOM 767 C C . GLN A 1 102 ? -9.542 -12.984 10.730 1.00 91.12 102 GLN A C 1
ATOM 769 O O . GLN A 1 102 ? -9.395 -13.064 9.511 1.00 91.12 102 GLN A O 1
ATOM 774 N N . GLN A 1 103 ? -9.066 -11.958 11.437 1.00 90.75 103 GLN A N 1
ATOM 775 C CA . GLN A 1 103 ? -8.363 -10.798 10.891 1.00 90.75 103 GLN A CA 1
ATOM 776 C C . GLN A 1 103 ? -6.842 -10.972 10.972 1.00 90.75 103 GLN A C 1
ATOM 778 O O . GLN A 1 103 ? -6.288 -11.251 12.036 1.00 90.75 103 GLN A O 1
ATOM 783 N N . ARG A 1 104 ? -6.132 -10.715 9.872 1.00 89.38 104 ARG A N 1
ATOM 784 C CA . ARG A 1 104 ? -4.666 -10.637 9.860 1.00 89.38 104 ARG A CA 1
ATOM 785 C C . ARG A 1 104 ? -4.209 -9.201 10.045 1.00 89.38 104 ARG A C 1
ATOM 787 O O . ARG A 1 104 ? -4.276 -8.370 9.141 1.00 89.38 104 ARG A O 1
ATOM 794 N N . SER A 1 105 ? -3.746 -8.902 11.252 1.00 82.25 105 SER A N 1
ATOM 795 C CA . SER A 1 105 ? -3.182 -7.602 11.596 1.00 82.25 105 SER A CA 1
ATOM 796 C C . SER A 1 105 ? -2.260 -7.728 12.797 1.00 82.25 105 SER A C 1
ATOM 798 O O . SER A 1 105 ? -2.635 -8.354 13.786 1.00 82.25 105 SER A O 1
ATOM 800 N N . SER A 1 106 ? -1.094 -7.082 12.740 1.00 76.12 106 SER A N 1
ATOM 801 C CA . SER A 1 106 ? -0.253 -6.911 13.927 1.00 76.12 106 SER A CA 1
ATOM 802 C C . SER A 1 106 ? -1.023 -6.153 15.002 1.00 76.12 106 SER A C 1
ATOM 804 O O . SER A 1 106 ? -1.675 -5.140 14.711 1.00 76.12 106 SER A O 1
ATOM 806 N N . LEU A 1 107 ? -0.932 -6.628 16.237 1.00 72.81 107 LEU A N 1
ATOM 807 C CA . LEU A 1 107 ? -1.595 -5.993 17.356 1.00 72.81 107 LEU A CA 1
ATOM 808 C C . LEU A 1 107 ? -0.851 -4.687 17.679 1.00 72.81 107 LEU A C 1
ATOM 810 O O . LEU A 1 107 ? 0.379 -4.643 17.747 1.00 72.81 107 LEU A O 1
ATOM 814 N N . PRO A 1 108 ? -1.563 -3.564 17.829 1.00 62.06 108 PRO A N 1
ATOM 815 C CA . PRO A 1 108 ? -0.934 -2.296 18.148 1.00 62.06 108 PRO A CA 1
ATOM 816 C C . PRO A 1 108 ? -0.323 -2.346 19.555 1.00 62.06 108 PRO A C 1
ATOM 818 O O . PRO A 1 108 ? -1.036 -2.376 20.555 1.00 62.06 108 PRO A O 1
ATOM 821 N N . THR A 1 109 ? 1.007 -2.294 19.637 1.00 57.31 109 THR A N 1
ATOM 822 C CA . THR A 1 109 ? 1.739 -2.253 20.909 1.00 57.31 109 THR A CA 1
ATOM 823 C C . THR A 1 109 ? 1.284 -1.053 21.749 1.00 57.31 109 THR A C 1
ATOM 825 O O . THR A 1 109 ? 1.338 0.090 21.291 1.00 57.31 109 THR A O 1
ATOM 828 N N . GLY A 1 110 ? 0.824 -1.302 22.979 1.00 58.06 110 GLY A N 1
ATOM 829 C CA . GLY A 1 110 ? 0.403 -0.254 23.919 1.00 58.06 110 GLY A CA 1
ATOM 830 C C . GLY A 1 110 ? -0.981 0.350 23.660 1.00 58.06 110 GLY A C 1
ATOM 831 O O . GLY A 1 110 ? -1.318 1.369 24.262 1.00 58.06 110 GLY A O 1
ATOM 832 N N . ARG A 1 111 ? -1.792 -0.245 22.778 1.00 64.38 111 ARG A N 1
ATOM 833 C CA . ARG A 1 111 ? -3.170 0.187 22.546 1.00 64.38 111 ARG A CA 1
ATOM 834 C C . ARG A 1 111 ? -4.142 -0.882 23.026 1.00 64.38 111 ARG A C 1
ATOM 836 O O . ARG A 1 111 ? -4.063 -2.021 22.584 1.00 64.38 111 ARG A O 1
ATOM 843 N N . ASN A 1 112 ? -5.073 -0.485 23.887 1.00 69.25 112 ASN A N 1
ATOM 844 C CA . ASN A 1 112 ? -6.121 -1.380 24.353 1.00 69.25 112 ASN A CA 1
ATOM 845 C C . ASN A 1 112 ? -7.189 -1.511 23.254 1.00 69.25 112 ASN A C 1
ATOM 847 O O . ASN A 1 112 ? -7.769 -0.501 22.846 1.00 69.25 112 ASN A O 1
ATOM 851 N N . ILE A 1 113 ? -7.354 -2.720 22.719 1.00 82.31 113 ILE A N 1
ATOM 852 C CA . ILE A 1 113 ? -8.481 -3.092 21.860 1.00 82.31 113 ILE A CA 1
ATOM 853 C C . ILE A 1 113 ? -9.535 -3.638 22.815 1.00 82.31 113 ILE A C 1
ATOM 855 O O . ILE A 1 113 ? -9.231 -4.531 23.600 1.00 82.31 113 ILE A O 1
ATOM 859 N N . GLY A 1 114 ? -10.732 -3.071 22.788 1.00 89.00 114 GLY A N 1
ATOM 860 C CA . GLY A 1 114 ? -11.848 -3.572 23.571 1.00 89.00 114 GLY A CA 1
ATOM 861 C C . GLY A 1 114 ? -12.582 -4.704 22.852 1.00 89.00 114 GLY A C 1
ATOM 862 O O . GLY A 1 114 ? -12.429 -4.961 21.657 1.00 89.00 114 GLY A O 1
ATOM 863 N N . ILE A 1 115 ? -13.431 -5.386 23.609 1.00 92.62 115 ILE A N 1
ATOM 864 C CA . ILE A 1 115 ? -14.230 -6.520 23.133 1.00 92.62 115 ILE A CA 1
ATOM 865 C C . ILE A 1 115 ? -15.220 -6.075 22.039 1.00 92.62 115 ILE A C 1
ATOM 867 O O . ILE A 1 115 ? -15.406 -6.770 21.039 1.00 92.62 115 ILE A O 1
ATOM 871 N N . TRP A 1 116 ? -15.844 -4.900 22.193 1.00 93.50 116 TRP A N 1
ATOM 872 C CA . TRP A 1 116 ? -16.856 -4.410 21.251 1.00 93.50 116 TRP A CA 1
ATOM 873 C C . TRP A 1 116 ? -16.245 -3.910 19.938 1.00 93.50 116 TRP A C 1
ATOM 875 O O . TRP A 1 116 ? -16.706 -4.272 18.857 1.00 93.50 116 TRP A O 1
ATOM 885 N N . ASP A 1 117 ? -15.168 -3.125 19.989 1.00 92.50 117 ASP A N 1
ATOM 886 C CA . ASP A 1 117 ? -14.477 -2.711 18.771 1.00 92.50 117 ASP A CA 1
ATOM 887 C C . ASP A 1 117 ? -13.794 -3.894 18.069 1.00 92.50 117 ASP A C 1
ATOM 889 O O . ASP A 1 117 ? -13.788 -3.934 16.835 1.00 92.50 117 ASP A O 1
ATOM 893 N N . ALA A 1 118 ? -13.296 -4.895 18.804 1.00 92.88 118 ALA A N 1
ATOM 894 C CA . ALA A 1 118 ? -12.838 -6.153 18.213 1.00 92.88 118 ALA A CA 1
ATOM 895 C C . ALA A 1 118 ? -13.962 -6.878 17.458 1.00 92.88 118 ALA A C 1
ATOM 897 O O . ALA A 1 118 ? -13.760 -7.263 16.305 1.00 92.88 118 ALA A O 1
ATOM 898 N N . SER A 1 119 ? -15.157 -7.007 18.047 1.00 93.62 119 SER A N 1
ATOM 899 C CA . SER A 1 119 ? -16.273 -7.731 17.416 1.00 93.62 119 SER A CA 1
ATOM 900 C C . SER A 1 119 ? -16.795 -7.039 16.156 1.00 93.62 119 SER A C 1
ATOM 902 O O . SER A 1 119 ? -17.134 -7.715 15.187 1.00 93.62 119 SER A O 1
ATOM 904 N N . ILE A 1 120 ? -16.777 -5.702 16.115 1.00 94.12 120 ILE A N 1
ATOM 905 C CA . ILE A 1 120 ? -17.095 -4.917 14.911 1.00 94.12 120 ILE A CA 1
ATOM 906 C C . ILE A 1 120 ? -16.016 -5.110 13.833 1.00 94.12 120 ILE A C 1
ATOM 908 O O . ILE A 1 120 ? -16.330 -5.228 12.646 1.00 94.12 120 ILE A O 1
ATOM 912 N N . ASN A 1 121 ? -14.733 -5.139 14.212 1.00 92.31 121 ASN A N 1
ATOM 913 C CA . ASN A 1 121 ? -13.636 -5.340 13.259 1.00 92.31 121 ASN A CA 1
ATOM 914 C C . ASN A 1 121 ? -13.594 -6.775 12.699 1.00 92.31 121 ASN A C 1
ATOM 916 O O . ASN A 1 121 ? -13.271 -6.938 11.519 1.00 92.31 121 ASN A O 1
ATOM 920 N N . ALA A 1 122 ? -13.972 -7.782 13.489 1.00 92.44 122 ALA A N 1
ATOM 921 C CA . ALA A 1 122 ? -14.000 -9.207 13.135 1.00 92.44 122 ALA A CA 1
ATOM 922 C C . ALA A 1 122 ? -15.226 -9.628 12.288 1.00 92.44 122 ALA A C 1
ATOM 924 O O . ALA A 1 122 ? -15.752 -10.735 12.414 1.00 92.44 122 ALA A O 1
ATOM 925 N N . THR A 1 123 ? -15.677 -8.732 11.411 1.00 92.62 123 THR A N 1
ATOM 926 C CA . THR A 1 123 ? -16.783 -8.909 10.451 1.00 92.62 123 THR A CA 1
ATOM 927 C C . THR A 1 123 ? -16.259 -8.899 9.014 1.00 92.62 123 THR A C 1
ATOM 929 O O . THR A 1 123 ? -15.148 -8.415 8.764 1.00 92.62 123 THR A O 1
ATOM 932 N N . ARG A 1 124 ? -17.020 -9.392 8.030 1.00 89.88 124 ARG A N 1
ATOM 933 C CA . ARG A 1 124 ? -16.558 -9.415 6.628 1.00 89.88 124 ARG A CA 1
ATOM 934 C C . ARG A 1 124 ? -16.733 -8.080 5.908 1.00 89.88 124 ARG A C 1
ATOM 936 O O . ARG A 1 124 ? -15.937 -7.756 5.029 1.00 89.88 124 ARG A O 1
ATOM 943 N N . ASN A 1 125 ? -17.782 -7.329 6.246 1.00 90.06 125 ASN A N 1
ATOM 944 C CA . ASN A 1 125 ? -18.191 -6.113 5.545 1.00 90.06 125 ASN A CA 1
ATOM 945 C C . ASN A 1 125 ? -18.891 -5.113 6.481 1.00 90.06 125 ASN A C 1
ATOM 947 O O . ASN A 1 125 ? -19.037 -5.345 7.680 1.00 90.06 125 ASN A O 1
ATOM 951 N N . ALA A 1 126 ? -19.308 -3.973 5.925 1.00 92.06 126 ALA A N 1
ATOM 952 C CA . ALA A 1 126 ? -19.953 -2.907 6.683 1.00 92.06 126 ALA A CA 1
ATOM 953 C C . ALA A 1 126 ? -21.378 -3.236 7.173 1.00 92.06 126 ALA A C 1
ATOM 955 O O . ALA A 1 126 ? -21.793 -2.665 8.176 1.00 92.06 126 ALA A O 1
ATOM 956 N N . GLN A 1 127 ? -22.124 -4.128 6.512 1.00 90.12 127 GLN A N 1
ATOM 957 C CA . GLN A 1 127 ? -23.459 -4.537 6.975 1.00 90.12 127 GLN A CA 1
ATOM 958 C C . GLN A 1 127 ? -23.363 -5.344 8.270 1.00 90.12 127 GLN A C 1
ATOM 960 O O . GLN A 1 127 ? -23.946 -4.963 9.281 1.00 90.12 127 GLN A O 1
ATOM 965 N N . GLU A 1 128 ? -22.543 -6.393 8.279 1.00 90.38 128 GLU A N 1
ATOM 966 C CA . GLU A 1 128 ? -22.310 -7.212 9.476 1.00 90.38 128 GLU A CA 1
ATOM 967 C C . GLU A 1 128 ? -21.714 -6.387 10.624 1.00 90.38 128 GLU A C 1
ATOM 969 O O . GLU A 1 128 ? -22.081 -6.545 11.791 1.00 90.38 128 GLU A O 1
ATOM 974 N N . ALA A 1 129 ? -20.809 -5.458 10.293 1.00 93.25 129 ALA A N 1
ATOM 975 C CA . ALA A 1 129 ? -20.255 -4.510 11.254 1.00 93.25 129 ALA A CA 1
ATOM 976 C C . ALA A 1 129 ? -21.341 -3.635 11.891 1.00 93.25 129 ALA A C 1
ATOM 978 O O . ALA A 1 129 ? -21.277 -3.369 13.089 1.00 93.25 129 ALA A O 1
ATOM 979 N N . TRP A 1 130 ? -22.343 -3.214 11.116 1.00 93.12 130 TRP A N 1
ATOM 980 C CA . TRP A 1 130 ? -23.460 -2.412 11.607 1.00 93.12 130 TRP A CA 1
ATOM 981 C C . TRP A 1 130 ? -24.390 -3.203 12.526 1.00 93.12 130 TRP A C 1
ATOM 983 O O . TRP A 1 130 ? -24.817 -2.690 13.560 1.00 93.12 130 TRP A O 1
ATOM 993 N N . GLU A 1 131 ? -24.657 -4.471 12.214 1.00 90.56 131 GLU A N 1
ATOM 994 C CA . GLU A 1 131 ? -25.409 -5.361 13.108 1.00 90.56 131 GLU A CA 1
ATOM 995 C C . GLU A 1 131 ? -24.708 -5.520 14.466 1.00 90.56 131 GLU A C 1
ATOM 997 O O . GLU A 1 131 ? -25.345 -5.392 15.517 1.00 90.56 131 GLU A O 1
ATOM 1002 N N . ARG A 1 132 ? -23.381 -5.715 14.461 1.00 91.56 132 ARG A N 1
ATOM 1003 C CA . ARG A 1 132 ? -22.565 -5.779 15.689 1.00 91.56 132 ARG A CA 1
ATOM 1004 C C . ARG A 1 132 ? -22.446 -4.434 16.401 1.00 91.56 132 ARG A C 1
ATOM 1006 O O . ARG A 1 132 ? -22.418 -4.394 17.627 1.00 91.56 132 ARG A O 1
ATOM 1013 N N . PHE A 1 133 ? -22.433 -3.326 15.665 1.00 93.50 133 PHE A N 1
ATOM 1014 C CA . PHE A 1 133 ? -22.453 -1.986 16.250 1.00 93.50 133 PHE A CA 1
ATOM 1015 C C . PHE A 1 133 ? -23.763 -1.708 17.002 1.00 93.50 133 PHE A C 1
ATOM 1017 O O . PHE A 1 133 ? -23.743 -1.041 18.029 1.00 93.50 133 PHE A O 1
ATOM 1024 N N . ASN A 1 134 ? -24.895 -2.243 16.541 1.00 91.62 134 ASN A N 1
ATOM 1025 C CA . ASN A 1 134 ? -26.184 -2.088 17.225 1.00 91.62 134 ASN A CA 1
ATOM 1026 C C . ASN A 1 134 ? -26.422 -3.111 18.347 1.00 91.62 134 ASN A C 1
ATOM 1028 O O . ASN A 1 134 ? -27.363 -2.949 19.123 1.00 91.62 134 ASN A O 1
ATOM 1032 N N . SER A 1 135 ? -25.580 -4.144 18.442 1.00 89.50 135 SER A N 1
ATOM 1033 C CA . SER A 1 135 ? -25.700 -5.239 19.411 1.00 89.50 135 SER A CA 1
ATOM 1034 C C . SER A 1 135 ? -24.520 -5.206 20.393 1.00 89.50 135 SER A C 1
ATOM 1036 O O . SER A 1 135 ? -23.543 -5.934 20.190 1.00 89.50 135 SER A O 1
ATOM 1038 N N . PRO A 1 136 ? -24.552 -4.337 21.424 1.00 88.75 136 PRO A N 1
ATOM 1039 C CA . PRO A 1 136 ? -23.465 -4.234 22.392 1.00 88.75 136 PRO A CA 1
ATOM 1040 C C . PRO A 1 136 ? -23.252 -5.548 23.164 1.00 88.75 136 PRO A C 1
ATOM 1042 O O . PRO A 1 136 ? -24.221 -6.269 23.403 1.00 88.75 136 PRO A O 1
ATOM 1045 N N . PRO A 1 137 ? -22.023 -5.835 23.643 1.00 86.31 137 PRO A N 1
ATOM 1046 C CA . PRO A 1 137 ? -21.752 -7.011 24.478 1.00 86.31 137 PRO A CA 1
ATOM 1047 C C . PRO A 1 137 ? -22.560 -7.041 25.782 1.00 86.31 137 PRO A C 1
ATOM 1049 O O . PRO A 1 137 ? -22.848 -8.109 26.311 1.00 86.31 137 PRO A O 1
ATOM 1052 N N . GLN A 1 138 ? -22.909 -5.864 26.311 1.00 86.56 138 GLN A N 1
ATOM 1053 C CA . GLN A 1 138 ? -23.749 -5.696 27.494 1.00 86.56 138 GLN A CA 1
ATOM 1054 C C . GLN A 1 138 ? -24.931 -4.788 27.153 1.00 86.56 138 GLN A C 1
ATOM 1056 O O . GLN A 1 138 ? -24.754 -3.723 26.554 1.00 86.56 138 GLN A O 1
ATOM 1061 N N . GLU A 1 139 ? -26.138 -5.190 27.553 1.00 84.06 139 GLU A N 1
ATOM 1062 C CA . GLU A 1 139 ? -27.343 -4.392 27.322 1.00 84.06 139 GLU A CA 1
ATOM 1063 C C . GLU A 1 139 ? -27.211 -2.986 27.931 1.00 84.06 139 GLU A C 1
ATOM 1065 O O . GLU A 1 139 ? -26.768 -2.805 29.065 1.00 84.06 139 GLU A O 1
ATOM 1070 N N . GLY A 1 140 ? -27.596 -1.964 27.162 1.00 84.12 140 GLY A N 1
ATOM 1071 C CA . GLY A 1 140 ? -27.559 -0.563 27.594 1.00 84.12 140 GLY A CA 1
ATOM 1072 C C . GLY A 1 140 ? -26.199 0.137 27.471 1.00 84.12 140 GLY A C 1
ATOM 1073 O O . GLY A 1 140 ? -26.122 1.342 27.733 1.00 84.12 140 GLY A O 1
ATOM 1074 N N . MET A 1 141 ? -25.139 -0.558 27.039 1.00 89.06 141 MET A N 1
ATOM 1075 C CA . MET A 1 141 ? -23.848 0.072 26.751 1.00 89.06 141 MET A CA 1
ATOM 1076 C C . MET A 1 141 ? -23.966 1.039 25.561 1.00 89.06 141 MET A C 1
ATOM 1078 O O . MET A 1 141 ? -24.618 0.745 24.560 1.00 89.06 141 MET A O 1
ATOM 1082 N N . LYS A 1 142 ? -23.331 2.213 25.665 1.00 90.38 142 LYS A N 1
ATOM 1083 C CA . LYS A 1 142 ? -23.300 3.217 24.591 1.00 90.38 142 LYS A CA 1
ATOM 1084 C C . LYS A 1 142 ? -21.984 3.138 23.813 1.00 90.38 142 LYS A C 1
ATOM 1086 O O . LYS A 1 142 ? -20.947 2.935 24.446 1.00 90.38 142 LYS A O 1
ATOM 1091 N N . PRO A 1 143 ? -22.005 3.335 22.483 1.00 91.94 143 PRO A N 1
ATOM 1092 C CA . PRO A 1 143 ? -20.795 3.295 21.671 1.00 91.94 143 PRO A CA 1
ATOM 1093 C C . PRO A 1 143 ? -19.848 4.437 22.053 1.00 91.94 143 PRO A C 1
ATOM 1095 O O . PRO A 1 143 ? -20.283 5.572 22.247 1.00 91.94 143 PRO A O 1
ATOM 1098 N N . GLY A 1 144 ? -18.553 4.145 22.151 1.00 91.94 144 GLY A N 1
ATOM 1099 C CA . GLY A 1 144 ? -17.493 5.118 22.384 1.00 91.94 144 GLY A CA 1
ATOM 1100 C C . GLY A 1 144 ? -16.710 5.461 21.107 1.00 91.94 144 GLY A C 1
ATOM 1101 O O . GLY A 1 144 ? -17.036 5.014 20.002 1.00 91.94 144 GLY A O 1
ATOM 1102 N N . PRO A 1 145 ? -15.631 6.261 21.222 1.00 91.31 145 PRO A N 1
ATOM 1103 C CA . PRO A 1 145 ? -14.804 6.639 20.075 1.00 91.31 145 PRO A CA 1
ATOM 1104 C C . PRO A 1 145 ? -14.175 5.452 19.326 1.00 91.31 145 PRO A C 1
ATOM 1106 O O . PRO A 1 145 ? -13.899 5.574 18.131 1.00 91.31 145 PRO A O 1
ATOM 1109 N N . SER A 1 146 ? -13.908 4.333 20.009 1.00 91.50 146 SER A N 1
ATOM 1110 C CA . SER A 1 146 ? -13.282 3.136 19.426 1.00 91.50 146 SER A CA 1
ATOM 1111 C C . SER A 1 146 ? -14.263 2.334 18.571 1.00 91.50 146 SER A C 1
ATOM 1113 O O . SER A 1 146 ? -13.912 1.896 17.473 1.00 91.50 146 SER A O 1
ATOM 1115 N N . GLU A 1 147 ? -15.506 2.214 19.029 1.00 94.25 147 GLU A N 1
ATOM 1116 C CA . GLU A 1 147 ? -16.600 1.544 18.328 1.00 94.25 147 GLU A CA 1
ATOM 1117 C C . GLU A 1 147 ? -16.954 2.325 17.060 1.00 94.25 147 GLU A C 1
ATOM 1119 O O . GLU A 1 147 ? -16.970 1.761 15.963 1.00 94.25 147 GLU A O 1
ATOM 1124 N N . TYR A 1 148 ? -17.102 3.653 17.175 1.00 95.75 148 TYR A N 1
ATOM 1125 C CA . TYR A 1 148 ? -17.276 4.537 16.020 1.00 95.75 148 TYR A CA 1
ATOM 1126 C C . TYR A 1 148 ? -16.098 4.439 15.042 1.00 95.75 148 TYR A C 1
ATOM 1128 O O . TYR A 1 148 ? -16.307 4.324 13.835 1.00 95.75 148 TYR A O 1
ATOM 1136 N N . ALA A 1 149 ? -14.850 4.424 15.530 1.00 94.44 149 ALA A N 1
ATOM 1137 C CA . ALA A 1 149 ? -13.677 4.271 14.668 1.00 94.44 149 ALA A CA 1
ATOM 1138 C C . ALA A 1 149 ? -13.676 2.943 13.894 1.00 94.44 149 ALA A C 1
ATOM 1140 O O . ALA A 1 149 ? -13.242 2.913 12.740 1.00 94.44 149 ALA A O 1
ATOM 1141 N N . SER A 1 150 ? -14.133 1.858 14.519 1.00 94.00 150 SER A N 1
ATOM 1142 C CA . SER A 1 150 ? -14.216 0.533 13.895 1.00 94.00 150 SER A CA 1
ATOM 1143 C C . SER A 1 150 ? -15.320 0.480 12.846 1.00 94.00 150 SER A C 1
ATOM 1145 O O . SER A 1 150 ? -15.093 -0.025 11.746 1.00 94.00 150 SER A O 1
ATOM 1147 N N . MET A 1 151 ? -16.462 1.113 13.120 1.00 96.00 151 MET A N 1
ATOM 1148 C CA . MET A 1 151 ? -17.540 1.235 12.143 1.00 96.00 151 MET A CA 1
ATOM 1149 C C . MET A 1 151 ? -17.131 2.105 10.943 1.00 96.00 151 MET A C 1
ATOM 1151 O O . MET A 1 151 ? -17.263 1.678 9.796 1.00 96.00 151 MET A O 1
ATOM 1155 N N . PHE A 1 152 ? -16.527 3.280 11.174 1.00 96.38 152 PHE A N 1
ATOM 1156 C CA . PHE A 1 152 ? -15.985 4.105 10.087 1.00 96.38 152 PHE A CA 1
ATOM 1157 C C . PHE A 1 152 ? -14.940 3.361 9.271 1.00 96.38 152 PHE A C 1
ATOM 1159 O O . PHE A 1 152 ? -14.929 3.491 8.051 1.00 96.38 152 PHE A O 1
ATOM 1166 N N . ARG A 1 153 ? -14.071 2.569 9.920 1.00 93.81 153 ARG A N 1
ATOM 1167 C CA . ARG A 1 153 ? -13.085 1.750 9.213 1.00 93.81 153 ARG A CA 1
ATOM 1168 C C . ARG A 1 153 ? -13.774 0.856 8.192 1.00 93.81 153 ARG A C 1
ATOM 1170 O O . ARG A 1 153 ? -13.340 0.877 7.052 1.00 93.81 153 ARG A O 1
ATOM 1177 N N . LYS A 1 154 ? -14.825 0.128 8.581 1.00 94.00 154 LYS A N 1
ATOM 1178 C CA . LYS A 1 154 ? -15.565 -0.785 7.695 1.00 94.00 154 LYS A CA 1
ATOM 1179 C C . LYS A 1 154 ? -16.288 -0.054 6.565 1.00 94.00 154 LYS A C 1
ATOM 1181 O O . LYS A 1 154 ? -16.244 -0.520 5.430 1.00 94.00 154 LYS A O 1
ATOM 1186 N N . LEU A 1 155 ? -16.870 1.116 6.837 1.00 94.88 155 LEU A N 1
ATOM 1187 C CA . LEU A 1 155 ? -17.548 1.932 5.819 1.00 94.88 155 LEU A CA 1
ATOM 1188 C C . LEU A 1 155 ? -16.616 2.431 4.708 1.00 94.88 155 LEU A C 1
ATOM 1190 O O . LEU A 1 155 ? -17.053 2.576 3.573 1.00 94.88 155 LEU A O 1
ATOM 1194 N N . VAL A 1 156 ? -15.346 2.706 5.022 1.00 93.94 156 VAL A N 1
ATOM 1195 C CA . VAL A 1 156 ? -14.383 3.247 4.044 1.00 93.94 156 VAL A CA 1
ATOM 1196 C C . VAL A 1 156 ? -13.558 2.170 3.329 1.00 93.94 156 VAL A C 1
ATOM 1198 O O . VAL A 1 156 ? -12.727 2.510 2.481 1.00 93.94 156 VAL A O 1
ATOM 1201 N N . LEU A 1 157 ? -13.720 0.885 3.675 1.00 91.94 157 LEU A N 1
ATOM 1202 C CA . LEU A 1 157 ? -13.016 -0.195 2.979 1.00 91.94 157 LEU A CA 1
ATOM 1203 C C . LEU A 1 157 ? -13.583 -0.388 1.575 1.00 91.94 157 LEU A C 1
ATOM 1205 O O . LEU A 1 157 ? -14.783 -0.283 1.338 1.00 91.94 157 LEU A O 1
ATOM 1209 N N . ARG A 1 158 ? -12.687 -0.716 0.644 1.00 90.25 158 ARG A N 1
ATOM 1210 C CA . ARG A 1 158 ? -13.064 -1.119 -0.712 1.00 90.25 158 ARG A CA 1
ATOM 1211 C C . ARG A 1 158 ? -13.610 -2.537 -0.699 1.00 90.25 158 ARG A C 1
ATOM 1213 O O . ARG A 1 158 ? -13.157 -3.355 0.101 1.00 90.25 158 ARG A O 1
ATOM 1220 N N . GLU A 1 159 ? -14.518 -2.819 -1.616 1.00 88.19 159 GLU A N 1
ATOM 1221 C CA . GLU A 1 159 ? -14.999 -4.174 -1.861 1.00 88.19 159 GLU A CA 1
ATOM 1222 C C . GLU A 1 159 ? -13.896 -5.032 -2.498 1.00 88.19 159 GLU A C 1
ATOM 1224 O O . GLU A 1 159 ? -13.065 -4.540 -3.268 1.00 88.19 159 GLU A O 1
ATOM 1229 N N . ALA A 1 160 ? -13.844 -6.303 -2.109 1.00 85.38 160 ALA A N 1
ATOM 1230 C CA . ALA A 1 160 ? -12.959 -7.297 -2.686 1.00 85.38 160 ALA A CA 1
ATOM 1231 C C . ALA A 1 160 ? -13.476 -7.721 -4.067 1.00 85.38 160 ALA A C 1
ATOM 1233 O O . ALA A 1 160 ? -14.675 -7.905 -4.264 1.00 85.38 160 ALA A O 1
ATOM 1234 N N . GLU A 1 161 ? -12.557 -7.892 -5.016 1.00 78.00 161 GLU A N 1
ATOM 1235 C CA . GLU A 1 161 ? -12.874 -8.443 -6.335 1.00 78.00 161 GLU A CA 1
ATOM 1236 C C . GLU A 1 161 ? -13.198 -9.947 -6.205 1.00 78.00 161 GLU A C 1
ATOM 1238 O O . GLU A 1 161 ? -12.460 -10.639 -5.494 1.00 78.00 161 GLU A O 1
ATOM 1243 N N . PRO A 1 162 ? -14.248 -10.465 -6.875 1.00 64.94 162 PRO A N 1
ATOM 1244 C CA . PRO A 1 162 ? -14.696 -11.857 -6.728 1.00 64.94 162 PRO A CA 1
ATOM 1245 C C . PRO A 1 162 ? -13.649 -12.913 -7.112 1.00 64.94 162 PRO A C 1
ATOM 1247 O O . PRO A 1 162 ? -13.643 -14.000 -6.543 1.00 64.94 162 PRO A O 1
ATOM 1250 N N . ASP A 1 163 ? -12.753 -12.586 -8.046 1.00 57.50 163 ASP A N 1
ATOM 1251 C CA . ASP A 1 163 ? -11.891 -13.563 -8.730 1.00 57.50 163 ASP A CA 1
ATOM 1252 C C . ASP A 1 163 ? -10.521 -13.770 -8.064 1.00 57.50 163 ASP A C 1
ATOM 1254 O O . ASP A 1 163 ? -9.645 -14.441 -8.608 1.00 57.50 163 ASP A O 1
ATOM 1258 N N . ARG A 1 164 ? -10.291 -13.187 -6.882 1.00 61.91 164 ARG A N 1
ATOM 1259 C CA . ARG A 1 164 ? -9.049 -13.407 -6.129 1.00 61.91 164 ARG A CA 1
ATOM 1260 C C . ARG A 1 164 ? -9.242 -14.499 -5.086 1.00 61.91 164 ARG A C 1
ATOM 1262 O O . ARG A 1 164 ? -10.203 -14.453 -4.330 1.00 61.91 164 ARG A O 1
ATOM 1269 N N . TRP A 1 165 ? -8.246 -15.377 -4.937 1.00 67.62 165 TRP A N 1
ATOM 1270 C CA . TRP A 1 165 ? -8.104 -16.354 -3.838 1.00 67.62 165 TRP A CA 1
ATOM 1271 C C . TRP A 1 165 ? -7.918 -15.714 -2.439 1.00 67.62 165 TRP A C 1
ATOM 1273 O O . TRP A 1 165 ? -7.207 -16.240 -1.589 1.00 67.62 165 TRP A O 1
ATOM 1283 N N . LEU A 1 166 ? -8.495 -14.535 -2.201 1.00 80.50 166 LEU A N 1
ATOM 1284 C CA . LEU A 1 166 ? -8.454 -13.821 -0.932 1.00 80.50 166 LEU A CA 1
ATOM 1285 C C . LEU A 1 166 ? -9.656 -14.222 -0.086 1.00 80.50 166 LEU A C 1
ATOM 1287 O O . LEU A 1 166 ? -10.795 -14.141 -0.542 1.00 80.50 166 LEU A O 1
ATOM 1291 N N . LEU A 1 167 ? -9.405 -14.574 1.171 1.00 84.00 167 LEU A N 1
ATOM 1292 C CA . LEU A 1 167 ? -10.456 -14.881 2.128 1.00 84.00 167 LEU A CA 1
ATOM 1293 C C . LEU A 1 167 ? -10.754 -13.662 3.017 1.00 84.00 167 LEU A C 1
ATOM 1295 O O . LEU A 1 167 ? -9.884 -12.801 3.225 1.00 84.00 167 LEU A O 1
ATOM 1299 N N . PRO A 1 168 ? -11.969 -13.580 3.594 1.00 86.69 168 PRO A N 1
ATOM 1300 C CA . PRO A 1 168 ? -12.299 -12.557 4.573 1.00 86.69 168 PRO A CA 1
ATOM 1301 C C . PRO A 1 168 ? -11.254 -12.459 5.694 1.00 86.69 168 PRO A C 1
ATOM 1303 O O . PRO A 1 168 ? -10.820 -13.462 6.267 1.00 86.69 168 PRO A O 1
ATOM 1306 N N . GLY A 1 169 ? -10.836 -11.225 5.983 1.00 85.25 169 GLY A N 1
ATOM 1307 C CA . GLY A 1 169 ? -9.852 -10.906 7.019 1.00 85.25 169 GLY A CA 1
ATOM 1308 C C . GLY A 1 169 ? -8.377 -11.069 6.624 1.00 85.25 169 GLY A C 1
ATOM 1309 O O . GLY A 1 169 ? -7.514 -10.656 7.396 1.00 85.25 169 GLY A O 1
ATOM 1310 N N . ASP A 1 170 ? -8.055 -11.565 5.422 1.00 85.81 170 ASP A N 1
ATOM 1311 C CA . ASP A 1 170 ? -6.664 -11.608 4.926 1.00 85.81 170 ASP A CA 1
ATOM 1312 C C . ASP A 1 170 ? -6.119 -10.211 4.611 1.00 85.81 170 ASP A C 1
ATOM 1314 O O . ASP A 1 170 ? -4.935 -9.916 4.786 1.00 85.81 170 ASP A O 1
ATOM 1318 N N . LYS A 1 171 ? -6.997 -9.338 4.110 1.00 86.00 171 LYS A N 1
ATOM 1319 C CA . LYS A 1 171 ? -6.704 -7.945 3.775 1.00 86.00 171 LYS A CA 1
ATOM 1320 C C . LYS A 1 171 ? -7.809 -7.041 4.301 1.00 86.00 171 LYS A C 1
ATOM 1322 O O . LYS A 1 171 ? -8.942 -7.461 4.511 1.00 86.00 171 LYS A O 1
ATOM 1327 N N . SER A 1 172 ? -7.472 -5.763 4.449 1.00 87.31 172 SER A N 1
ATOM 1328 C CA . SER A 1 172 ? -8.402 -4.697 4.827 1.00 87.31 172 SER A CA 1
ATOM 1329 C C . SER A 1 172 ? -9.346 -4.347 3.662 1.00 87.31 172 SER A C 1
ATOM 1331 O O . SER A 1 172 ? -9.231 -3.273 3.072 1.00 87.31 172 SER A O 1
ATOM 1333 N N . LEU A 1 173 ? -10.247 -5.268 3.322 1.00 90.06 173 LEU A N 1
ATOM 1334 C CA . LEU A 1 173 ? -11.262 -5.174 2.269 1.00 90.06 173 LEU A CA 1
ATOM 1335 C C . LEU A 1 173 ? -12.621 -5.636 2.815 1.00 90.06 173 LEU A C 1
ATOM 1337 O O . LEU A 1 173 ? -12.670 -6.410 3.770 1.00 90.06 173 LEU A O 1
ATOM 1341 N N . ASN A 1 174 ? -13.703 -5.164 2.199 1.00 89.81 174 ASN A N 1
ATOM 1342 C CA . ASN A 1 174 ? -15.055 -5.657 2.442 1.00 89.81 174 ASN A CA 1
ATOM 1343 C C . ASN A 1 174 ? -15.351 -6.817 1.493 1.00 89.81 174 ASN A C 1
ATOM 1345 O O . ASN A 1 174 ? -15.157 -6.686 0.289 1.00 89.81 174 ASN A O 1
ATOM 1349 N N . PHE A 1 175 ? -15.841 -7.932 2.018 1.00 86.81 175 PHE A N 1
ATOM 1350 C CA . PHE A 1 175 ? -16.198 -9.094 1.205 1.00 86.81 175 PHE A CA 1
ATOM 1351 C C . PHE A 1 175 ? -17.724 -9.175 1.049 1.00 86.81 175 PHE A C 1
ATOM 1353 O O . PHE A 1 175 ? -18.435 -9.019 2.047 1.00 86.81 175 PHE A O 1
ATOM 1360 N N . PRO A 1 176 ? -18.253 -9.388 -0.168 1.00 80.06 176 PRO A N 1
ATOM 1361 C CA . PRO A 1 176 ? -19.696 -9.500 -0.371 1.00 80.06 176 PRO A CA 1
ATOM 1362 C C . PRO A 1 176 ? -20.247 -10.724 0.373 1.00 80.06 176 PRO A C 1
ATOM 1364 O O . PRO A 1 176 ? -19.579 -11.761 0.446 1.00 80.06 176 PRO A O 1
ATOM 1367 N N . ALA A 1 177 ? -21.452 -10.632 0.945 1.00 74.00 177 ALA A N 1
ATOM 1368 C CA . ALA A 1 177 ? -22.090 -11.811 1.523 1.00 74.00 177 ALA A CA 1
ATOM 1369 C C . ALA A 1 177 ? -22.790 -12.632 0.428 1.00 74.00 177 ALA A C 1
ATOM 1371 O O . ALA A 1 177 ? -23.555 -12.112 -0.380 1.00 74.00 177 ALA A O 1
ATOM 1372 N N . GLN A 1 178 ? -22.549 -13.947 0.415 1.00 65.25 178 GLN A N 1
ATOM 1373 C CA . GLN A 1 178 ? -23.082 -14.851 -0.615 1.00 65.25 178 GLN A CA 1
ATOM 1374 C C . GLN A 1 178 ? -24.622 -14.915 -0.608 1.00 65.25 178 GLN A C 1
ATOM 1376 O O . GLN A 1 178 ? -25.244 -15.101 -1.652 1.00 65.25 178 GLN A O 1
ATOM 1381 N N . ASN A 1 179 ? -25.249 -14.686 0.550 1.00 61.22 179 ASN A N 1
ATOM 1382 C CA . ASN A 1 179 ? -26.702 -14.761 0.719 1.00 61.22 179 ASN A CA 1
ATOM 1383 C C . ASN A 1 179 ? -27.454 -13.470 0.340 1.00 61.22 179 ASN A C 1
ATOM 1385 O O . ASN A 1 179 ? -28.685 -13.478 0.311 1.00 61.22 179 ASN A O 1
ATOM 1389 N N . GLU A 1 180 ? -26.760 -12.373 0.008 1.00 56.59 180 GLU A N 1
ATOM 1390 C CA . GLU A 1 180 ? -27.410 -11.111 -0.387 1.00 56.59 180 GLU A CA 1
ATOM 1391 C C . GLU A 1 180 ? -28.253 -11.260 -1.658 1.00 56.59 180 GLU A C 1
ATOM 1393 O O . GLU A 1 180 ? -29.255 -10.556 -1.818 1.00 56.59 180 GLU A O 1
ATOM 1398 N N . ALA A 1 181 ? -27.897 -12.206 -2.536 1.00 56.94 181 ALA A N 1
ATOM 1399 C CA . ALA A 1 181 ? -28.607 -12.484 -3.782 1.00 56.94 181 ALA A CA 1
ATOM 1400 C C . ALA A 1 181 ? -30.094 -12.828 -3.565 1.00 56.94 181 ALA A C 1
ATOM 1402 O O . ALA A 1 181 ? -30.914 -12.499 -4.419 1.00 56.94 181 ALA A O 1
ATOM 1403 N N . ASN A 1 182 ? -30.446 -13.399 -2.407 1.00 63.47 182 ASN A N 1
ATOM 1404 C CA . ASN A 1 182 ? -31.793 -13.897 -2.114 1.00 63.47 182 ASN A CA 1
ATOM 1405 C C . ASN A 1 182 ? -32.658 -12.931 -1.283 1.00 63.47 182 ASN A C 1
ATOM 1407 O O . ASN A 1 182 ? -33.836 -13.213 -1.073 1.00 63.47 182 ASN A O 1
ATOM 1411 N N . LEU A 1 183 ? -32.104 -11.810 -0.805 1.00 69.31 183 LEU A N 1
ATOM 1412 C CA . LEU A 1 183 ? -32.848 -10.836 0.003 1.00 69.31 183 LEU A CA 1
ATOM 1413 C C . LEU A 1 183 ? -33.692 -9.904 -0.870 1.00 69.31 183 LEU A C 1
ATOM 1415 O O . LEU A 1 183 ? -33.213 -9.381 -1.883 1.00 69.31 183 LEU A O 1
ATOM 1419 N N . ALA A 1 184 ? -34.923 -9.627 -0.436 1.00 76.00 184 ALA A N 1
ATOM 1420 C CA . ALA A 1 184 ? -35.767 -8.629 -1.086 1.00 76.00 184 ALA A CA 1
ATOM 1421 C C . ALA A 1 184 ? -35.173 -7.216 -0.927 1.00 76.00 184 ALA A C 1
ATOM 1423 O O . ALA A 1 184 ? -34.504 -6.912 0.061 1.00 76.00 184 ALA A O 1
ATOM 1424 N N . GLU A 1 185 ? -35.465 -6.305 -1.861 1.00 74.69 185 GLU A N 1
ATOM 1425 C CA . GLU A 1 185 ? -34.963 -4.918 -1.823 1.00 74.69 185 GLU A CA 1
ATOM 1426 C C . GLU A 1 185 ? -35.318 -4.198 -0.508 1.00 74.69 185 GLU A C 1
ATOM 1428 O O . GLU A 1 185 ? -34.508 -3.457 0.050 1.00 74.69 185 GLU A O 1
ATOM 1433 N N . PHE A 1 186 ? -36.497 -4.495 0.046 1.00 75.31 186 PHE A N 1
ATOM 1434 C CA . PHE A 1 186 ? -36.931 -3.992 1.347 1.00 75.31 186 PHE A CA 1
ATOM 1435 C C . PHE A 1 186 ? -36.067 -4.503 2.512 1.00 75.31 186 PHE A C 1
ATOM 1437 O O . PHE A 1 186 ? -35.707 -3.733 3.401 1.00 75.31 186 PHE A O 1
ATOM 1444 N N . GLU A 1 187 ? -35.707 -5.787 2.517 1.00 73.94 187 GLU A N 1
ATOM 1445 C CA . GLU A 1 187 ? -34.849 -6.369 3.555 1.00 73.94 187 GLU A CA 1
ATOM 1446 C C . GLU A 1 187 ? -33.430 -5.808 3.456 1.00 73.94 187 GLU A C 1
ATOM 1448 O O . GLU A 1 187 ? -32.856 -5.398 4.466 1.00 73.94 187 GLU A O 1
ATOM 1453 N N . ARG A 1 188 ? -32.913 -5.654 2.230 1.00 72.56 188 ARG A N 1
ATOM 1454 C CA . ARG A 1 188 ? -31.623 -4.996 1.975 1.00 72.56 188 ARG A CA 1
ATOM 1455 C C . ARG A 1 188 ? -31.592 -3.562 2.504 1.00 72.56 188 ARG A C 1
ATOM 1457 O O . ARG A 1 188 ? -30.582 -3.144 3.065 1.00 72.56 188 ARG A O 1
ATOM 1464 N N . ALA A 1 189 ? -32.689 -2.814 2.372 1.00 73.38 189 ALA A N 1
ATOM 1465 C CA . ALA A 1 189 ? -32.781 -1.450 2.886 1.00 73.38 189 ALA A CA 1
ATOM 1466 C C . ALA A 1 189 ? -32.736 -1.382 4.425 1.00 73.38 189 ALA A C 1
ATOM 1468 O O . ALA A 1 189 ? -32.175 -0.431 4.964 1.00 73.38 189 ALA A O 1
ATOM 1469 N N . ARG A 1 190 ? -33.275 -2.384 5.137 1.00 75.81 190 ARG A N 1
ATOM 1470 C CA . ARG A 1 190 ? -33.261 -2.434 6.615 1.00 75.81 190 ARG A CA 1
ATOM 1471 C C . ARG A 1 190 ? -31.887 -2.759 7.195 1.00 75.81 190 ARG A C 1
ATOM 1473 O O . ARG A 1 190 ? -31.568 -2.278 8.277 1.00 75.81 190 ARG A O 1
ATOM 1480 N N . VAL A 1 191 ? -31.105 -3.571 6.488 1.00 77.88 191 VAL A N 1
ATOM 1481 C CA . VAL A 1 191 ? -29.760 -3.997 6.916 1.00 77.88 191 VAL A CA 1
ATOM 1482 C C . VAL A 1 191 ? -28.684 -3.003 6.454 1.00 77.88 191 VAL A C 1
ATOM 1484 O O . VAL A 1 191 ? -27.537 -3.063 6.890 1.00 77.88 191 VAL A O 1
ATOM 1487 N N . ARG A 1 192 ? -29.035 -2.045 5.584 1.00 84.81 192 ARG A N 1
ATOM 1488 C CA . ARG A 1 192 ? -28.086 -1.077 5.031 1.00 84.81 192 ARG A CA 1
ATOM 1489 C C . ARG A 1 192 ? -27.442 -0.232 6.142 1.00 84.81 192 ARG A C 1
ATOM 1491 O O . ARG A 1 192 ? -28.163 0.413 6.905 1.00 84.81 192 ARG A O 1
ATOM 1498 N N . PRO A 1 193 ? -26.102 -0.184 6.213 1.00 91.19 193 PRO A N 1
ATOM 1499 C CA . PRO A 1 193 ? -25.423 0.665 7.173 1.00 91.19 193 PRO A CA 1
ATOM 1500 C C . PRO A 1 193 ? -25.577 2.147 6.788 1.00 91.19 193 PRO A C 1
ATOM 1502 O O . PRO A 1 193 ? -25.767 2.460 5.606 1.00 91.19 193 PRO A O 1
ATOM 1505 N N . PRO A 1 194 ? -25.462 3.072 7.756 1.00 93.88 194 PRO A N 1
ATOM 1506 C CA . PRO A 1 194 ? -25.461 4.504 7.479 1.00 93.88 194 PRO A CA 1
ATOM 1507 C C . PRO A 1 194 ? -24.248 4.908 6.635 1.00 93.88 194 PRO A C 1
ATOM 1509 O O . PRO A 1 194 ? -23.182 4.290 6.697 1.00 93.88 194 PRO A O 1
ATOM 1512 N N . SER A 1 195 ? -24.388 5.997 5.884 1.00 94.06 195 SER A N 1
ATOM 1513 C CA . SER A 1 195 ? -23.254 6.651 5.229 1.00 94.06 195 SER A CA 1
ATOM 1514 C C . SER A 1 195 ? -22.263 7.228 6.251 1.00 94.06 195 SER A C 1
ATOM 1516 O O . SER A 1 195 ? -22.595 7.462 7.416 1.00 94.06 195 SER A O 1
ATOM 1518 N N . VAL A 1 196 ? -21.036 7.524 5.806 1.00 95.38 196 VAL A N 1
ATOM 1519 C CA . VAL A 1 196 ? -20.006 8.153 6.657 1.00 95.38 196 VAL A CA 1
ATOM 1520 C C . VAL A 1 196 ? -20.503 9.481 7.239 1.00 95.38 196 VAL A C 1
ATOM 1522 O O . VAL A 1 196 ? -20.291 9.745 8.420 1.00 95.38 196 VAL A O 1
ATOM 1525 N N . SER A 1 197 ? -21.207 10.297 6.451 1.00 94.75 197 SER A N 1
ATOM 1526 C CA . SER A 1 197 ? -21.784 11.565 6.911 1.00 94.75 197 SER A CA 1
ATOM 1527 C C . SER A 1 197 ? -22.889 11.380 7.950 1.00 94.75 197 SER A C 1
ATOM 1529 O O . SER A 1 197 ? -22.906 12.105 8.942 1.00 94.75 197 SER A O 1
ATOM 1531 N N . GLU A 1 198 ? -23.785 10.409 7.757 1.00 95.31 198 GLU A N 1
ATOM 1532 C CA . GLU A 1 198 ? -24.889 10.144 8.691 1.00 95.31 198 GLU A CA 1
ATOM 1533 C C . GLU A 1 198 ? -24.369 9.582 10.016 1.00 95.31 198 GLU A C 1
ATOM 1535 O O . GLU A 1 198 ? -24.761 10.048 11.086 1.00 95.31 198 GLU A O 1
ATOM 1540 N N . LEU A 1 199 ? -23.429 8.630 9.962 1.00 96.06 199 LEU A N 1
ATOM 1541 C CA . LEU A 1 199 ? -22.802 8.082 11.163 1.00 96.06 199 LEU A CA 1
ATOM 1542 C C . LEU A 1 199 ? -21.992 9.150 11.909 1.00 96.06 199 LEU A C 1
ATOM 1544 O O . LEU A 1 199 ? -21.992 9.183 13.137 1.00 96.06 199 LEU A O 1
ATOM 1548 N N . TYR A 1 200 ? -21.338 10.056 11.181 1.00 96.44 200 TYR A N 1
ATOM 1549 C CA . TYR A 1 200 ? -20.640 11.197 11.767 1.00 96.44 200 TYR A CA 1
ATOM 1550 C C . TYR A 1 200 ? -21.595 12.169 12.465 1.00 96.44 200 TYR A C 1
ATOM 1552 O O . TYR A 1 200 ? -21.356 12.544 13.611 1.00 96.44 200 TYR A O 1
ATOM 1560 N N . GLN A 1 201 ? -22.712 12.531 11.832 1.00 95.69 201 GLN A N 1
ATOM 1561 C CA . GLN A 1 201 ? -23.744 13.341 12.483 1.00 95.69 201 GLN A CA 1
ATOM 1562 C C . GLN A 1 201 ? -24.283 12.651 13.738 1.00 95.69 201 GLN A C 1
ATOM 1564 O O . GLN A 1 201 ? -24.450 13.302 14.769 1.00 95.69 201 GLN A O 1
ATOM 1569 N N . ARG A 1 202 ? -24.493 11.329 13.683 1.00 95.12 202 ARG A N 1
ATOM 1570 C CA . ARG A 1 202 ? -24.921 10.548 14.844 1.00 95.12 202 ARG A CA 1
ATOM 1571 C C . ARG A 1 202 ? -23.897 10.582 15.980 1.00 95.12 202 ARG A C 1
ATOM 1573 O O . ARG A 1 202 ? -24.278 10.840 17.116 1.00 95.12 202 ARG A O 1
ATOM 1580 N N . MET A 1 203 ? -22.615 10.408 15.667 1.00 95.69 203 MET A N 1
ATOM 1581 C CA . MET A 1 203 ? -21.514 10.503 16.629 1.00 95.69 203 MET A CA 1
ATOM 1582 C C . MET A 1 203 ? -21.496 11.862 17.344 1.00 95.69 203 MET A C 1
ATOM 1584 O O . MET A 1 203 ? -21.347 11.925 18.566 1.00 95.69 203 MET A O 1
ATOM 1588 N N . MET A 1 204 ? -21.707 12.947 16.593 1.00 95.62 204 MET A N 1
ATOM 1589 C CA . MET A 1 204 ? -21.777 14.298 17.152 1.00 95.62 204 MET A CA 1
ATOM 1590 C C . MET A 1 204 ? -23.014 14.496 18.043 1.00 95.62 204 MET A C 1
ATOM 1592 O O . MET A 1 204 ? -22.902 15.111 19.102 1.00 95.62 204 MET A O 1
ATOM 1596 N N . LEU A 1 205 ? -24.177 13.954 17.656 1.00 95.19 205 LEU A N 1
ATOM 1597 C CA . LEU A 1 205 ? -25.404 13.992 18.469 1.00 95.19 205 LEU A CA 1
ATOM 1598 C C . LEU A 1 205 ? -25.270 13.204 19.776 1.00 95.19 205 LEU A C 1
ATOM 1600 O O . LEU A 1 205 ? -25.812 13.620 20.798 1.00 95.19 205 LEU A O 1
ATOM 1604 N N . ASP A 1 206 ? -24.511 12.110 19.759 1.00 93.38 206 ASP A N 1
ATOM 1605 C CA . ASP A 1 206 ? -24.187 11.330 20.954 1.00 93.38 206 ASP A CA 1
ATOM 1606 C C . ASP A 1 206 ? -23.150 12.038 21.859 1.00 93.38 206 ASP A C 1
ATOM 1608 O O . ASP A 1 206 ? -22.801 11.530 22.925 1.00 93.38 206 ASP A O 1
ATOM 1612 N N . GLY A 1 207 ? -22.676 13.231 21.471 1.00 93.69 207 GLY A N 1
ATOM 1613 C CA . GLY A 1 207 ? -21.744 14.053 22.245 1.00 93.69 207 GLY A CA 1
ATOM 1614 C C . GLY A 1 207 ? -20.293 13.576 22.175 1.00 93.69 207 GLY A C 1
ATOM 1615 O O . GLY A 1 207 ? -19.495 13.905 23.054 1.00 93.69 207 GLY A O 1
ATOM 1616 N N . ILE A 1 208 ? -19.939 12.790 21.155 1.00 94.62 208 ILE A N 1
ATOM 1617 C CA . ILE A 1 208 ? -18.616 12.178 21.023 1.00 94.62 208 ILE A CA 1
ATOM 1618 C C . ILE A 1 208 ? -17.810 12.927 19.964 1.00 94.62 208 ILE A C 1
ATOM 1620 O O . ILE A 1 208 ? -18.167 12.959 18.791 1.00 94.62 208 ILE A O 1
ATOM 1624 N N . ALA A 1 209 ? -16.678 13.505 20.367 1.00 93.44 209 ALA A N 1
ATOM 1625 C CA . ALA A 1 209 ? -15.792 14.206 19.444 1.00 93.44 209 ALA A CA 1
ATOM 1626 C C . ALA A 1 209 ? -14.897 13.228 18.649 1.00 93.44 209 ALA A C 1
ATOM 1628 O O . ALA A 1 209 ? -14.398 12.242 19.211 1.00 93.44 209 ALA A O 1
ATOM 1629 N N . PRO A 1 210 ? -14.626 13.491 17.355 1.00 92.69 210 PRO A N 1
ATOM 1630 C CA . PRO A 1 210 ? -13.694 12.692 16.570 1.00 92.69 210 PRO A CA 1
ATOM 1631 C C . PRO A 1 210 ? -12.271 12.863 17.110 1.00 92.69 210 PRO A C 1
ATOM 1633 O O . PRO A 1 210 ? -11.684 13.939 17.039 1.00 92.69 210 PRO A O 1
ATOM 1636 N N . GLN A 1 211 ? -11.683 11.782 17.627 1.00 90.88 211 GLN A N 1
ATOM 1637 C CA . GLN A 1 211 ? -10.327 11.798 18.185 1.00 90.88 211 GLN A CA 1
ATOM 1638 C C . GLN A 1 211 ? -9.502 10.573 17.778 1.00 90.88 211 GLN A C 1
ATOM 1640 O O . GLN A 1 211 ? -10.037 9.530 17.385 1.00 90.88 211 GLN A O 1
ATOM 1645 N N . GLY A 1 212 ? -8.175 10.700 17.858 1.00 88.69 212 GLY A N 1
ATOM 1646 C CA . GLY A 1 212 ? -7.232 9.611 17.607 1.00 88.69 212 GLY A CA 1
ATOM 1647 C C . GLY A 1 212 ? -7.445 8.928 16.252 1.00 88.69 212 GLY A C 1
ATOM 1648 O O . GLY A 1 212 ? -7.313 9.533 15.190 1.00 88.69 212 GLY A O 1
ATOM 1649 N N . THR A 1 213 ? -7.764 7.631 16.270 1.00 89.25 213 THR A N 1
ATOM 1650 C CA . THR A 1 213 ? -7.973 6.858 15.029 1.00 89.25 213 THR A CA 1
ATOM 1651 C C . THR A 1 213 ? -9.282 7.160 14.326 1.00 89.25 213 THR A C 1
ATOM 1653 O O . THR A 1 213 ? -9.292 7.086 13.101 1.00 89.25 213 THR A O 1
ATOM 1656 N N . CYS A 1 214 ? -10.335 7.530 15.058 1.00 92.88 214 CYS A N 1
ATOM 1657 C CA . CYS A 1 214 ? -11.589 7.960 14.446 1.00 92.88 214 CYS A CA 1
ATOM 1658 C C . CYS A 1 214 ? -11.331 9.181 13.552 1.00 92.88 214 CYS A C 1
ATOM 1660 O O . CYS A 1 214 ? -11.540 9.124 12.342 1.00 92.88 214 CYS A O 1
ATOM 1662 N N . LEU A 1 215 ? -10.716 10.226 14.123 1.00 94.19 215 LEU A N 1
ATOM 1663 C CA . LEU A 1 215 ? -10.346 11.437 13.389 1.00 94.19 215 LEU A CA 1
ATOM 1664 C C . LEU A 1 215 ? -9.444 11.137 12.188 1.00 94.19 215 LEU A C 1
ATOM 1666 O O . LEU A 1 215 ? -9.674 11.644 11.096 1.00 94.19 215 LEU A O 1
ATOM 1670 N N . ARG A 1 216 ? -8.435 10.277 12.366 1.00 93.25 216 ARG A N 1
ATOM 1671 C CA . ARG A 1 216 ? -7.542 9.867 11.276 1.00 93.25 216 ARG A CA 1
ATOM 1672 C C . ARG A 1 216 ? -8.304 9.234 10.109 1.00 93.25 216 ARG A C 1
ATOM 1674 O O . ARG A 1 216 ? -7.993 9.545 8.966 1.00 93.25 216 ARG A O 1
ATOM 1681 N N . ILE A 1 217 ? -9.244 8.324 10.383 1.00 93.81 217 ILE A N 1
ATOM 1682 C CA . ILE A 1 217 ? -10.022 7.627 9.346 1.00 93.81 217 ILE A CA 1
ATOM 1683 C C . ILE A 1 217 ? -10.930 8.612 8.610 1.00 93.81 217 ILE A C 1
ATOM 1685 O O . ILE A 1 217 ? -10.947 8.593 7.379 1.00 93.81 217 ILE A O 1
ATOM 1689 N N . LEU A 1 218 ? -11.620 9.480 9.356 1.00 95.31 218 LEU A N 1
ATOM 1690 C CA . LEU A 1 218 ? -12.498 10.514 8.811 1.00 95.31 218 LEU A CA 1
ATOM 1691 C C . LEU A 1 218 ? -11.727 11.490 7.921 1.00 95.31 218 LEU A C 1
ATOM 1693 O O . LEU A 1 218 ? -12.094 11.692 6.770 1.00 95.31 218 LEU A O 1
ATOM 1697 N N . VAL A 1 219 ? -10.608 12.035 8.411 1.00 95.06 219 VAL A N 1
ATOM 1698 C CA . VAL A 1 219 ? -9.761 12.943 7.626 1.00 95.06 219 VAL A CA 1
ATOM 1699 C C . VAL A 1 219 ? -9.211 12.226 6.397 1.00 95.06 219 VAL A C 1
ATOM 1701 O O . VAL A 1 219 ? -9.385 12.726 5.297 1.00 95.06 219 VAL A O 1
ATOM 1704 N N . ALA A 1 220 ? -8.619 11.034 6.536 1.00 93.31 220 ALA A N 1
ATOM 1705 C CA . ALA A 1 220 ? -8.008 10.322 5.408 1.00 93.31 220 ALA A CA 1
ATOM 1706 C C . ALA A 1 220 ? -8.994 9.986 4.279 1.00 93.31 220 ALA A C 1
ATOM 1708 O O . ALA A 1 220 ? -8.551 9.780 3.146 1.00 93.31 220 ALA A O 1
ATOM 1709 N N . ASN A 1 221 ? -10.293 9.897 4.583 1.00 93.50 221 ASN A N 1
ATOM 1710 C CA . ASN A 1 221 ? -11.355 9.528 3.648 1.00 93.50 221 ASN A CA 1
ATOM 1711 C C . ASN A 1 221 ? -12.394 10.628 3.424 1.00 93.50 221 ASN A C 1
ATOM 1713 O O . ASN A 1 221 ? -13.459 10.336 2.897 1.00 93.50 221 ASN A O 1
ATOM 1717 N N . ALA A 1 222 ? -12.086 11.874 3.778 1.00 93.69 222 ALA A N 1
ATOM 1718 C CA . ALA A 1 222 ? -12.965 12.996 3.496 1.00 93.69 222 ALA A CA 1
ATOM 1719 C C . ALA A 1 222 ? -13.154 13.191 1.980 1.00 93.69 222 ALA A C 1
ATOM 1721 O O . ALA A 1 222 ? -12.198 13.070 1.205 1.00 93.69 222 ALA A O 1
ATOM 1722 N N . ASP A 1 223 ? -14.376 13.546 1.581 1.00 90.69 223 ASP A N 1
ATOM 1723 C CA . ASP A 1 223 ? -14.734 13.798 0.177 1.00 90.69 223 ASP A CA 1
ATOM 1724 C C . ASP A 1 223 ? -14.131 15.102 -0.361 1.00 90.69 223 ASP A C 1
ATOM 1726 O O . ASP A 1 223 ? -13.917 15.260 -1.562 1.00 90.69 223 ASP A O 1
ATOM 1730 N N . SER A 1 224 ? -13.841 16.051 0.532 1.00 91.12 224 SER A N 1
ATOM 1731 C CA . SER A 1 224 ? -13.265 17.347 0.190 1.00 91.12 224 SER A CA 1
ATOM 1732 C C . SER A 1 224 ? -12.330 17.866 1.278 1.00 91.12 224 SER A C 1
ATOM 1734 O O . SER A 1 224 ? -12.316 17.395 2.422 1.00 91.12 224 SER A O 1
ATOM 1736 N N . MET A 1 225 ? -11.549 18.884 0.914 1.00 90.12 225 MET A N 1
ATOM 1737 C CA . MET A 1 225 ? -10.665 19.573 1.849 1.00 90.12 225 MET A CA 1
ATOM 1738 C C . MET A 1 225 ? -11.463 20.280 2.949 1.00 90.12 225 MET A C 1
ATOM 1740 O O . MET A 1 225 ? -11.048 20.316 4.105 1.00 90.12 225 MET A O 1
ATOM 1744 N N . GLU A 1 226 ? -12.625 20.822 2.597 1.00 91.31 226 GLU A N 1
ATOM 1745 C CA . GLU A 1 226 ? -13.538 21.506 3.504 1.00 91.31 226 GLU A CA 1
ATOM 1746 C C . GLU A 1 226 ? -14.082 20.539 4.559 1.00 91.31 226 GLU A C 1
ATOM 1748 O O . GLU A 1 226 ? -14.034 20.848 5.751 1.00 91.31 226 GLU A O 1
ATOM 1753 N N . THR A 1 227 ? -14.503 19.340 4.146 1.00 93.62 227 THR A N 1
ATOM 1754 C CA . THR A 1 227 ? -14.977 18.291 5.059 1.00 93.62 227 THR A CA 1
ATOM 1755 C C . THR A 1 227 ? -13.855 17.811 5.983 1.00 93.62 227 THR A C 1
ATOM 1757 O O . THR A 1 227 ? -14.059 17.684 7.190 1.00 93.62 227 THR A O 1
ATOM 1760 N N . ALA A 1 228 ? -12.634 17.635 5.463 1.00 93.19 228 ALA A N 1
ATOM 1761 C CA . ALA A 1 228 ? -11.474 17.288 6.287 1.00 93.19 228 ALA A CA 1
ATOM 1762 C C . ALA A 1 228 ? -11.177 18.357 7.354 1.00 93.19 228 ALA A C 1
ATOM 1764 O O . ALA A 1 228 ? -10.897 18.031 8.509 1.00 93.19 228 ALA A O 1
ATOM 1765 N N . VAL A 1 229 ? -11.260 19.640 6.987 1.00 92.25 229 VAL A N 1
ATOM 1766 C CA . VAL A 1 229 ? -11.094 20.758 7.927 1.00 92.25 229 VAL A CA 1
ATOM 1767 C C . VAL A 1 229 ? -12.224 20.791 8.954 1.00 92.25 229 VAL A C 1
ATOM 1769 O O . VAL A 1 229 ? -11.950 21.091 10.115 1.00 92.25 229 VAL A O 1
ATOM 1772 N N . GLN A 1 230 ? -13.460 20.459 8.572 1.00 93.25 230 GLN A N 1
ATOM 1773 C CA . GLN A 1 230 ? -14.580 20.367 9.509 1.00 93.25 230 GLN A CA 1
ATOM 1774 C C . GLN A 1 230 ? -14.329 19.289 10.572 1.00 93.25 230 GLN A C 1
ATOM 1776 O O . GLN A 1 230 ? -14.375 19.592 11.762 1.00 93.25 230 GLN A O 1
ATOM 1781 N N . TYR A 1 231 ? -13.925 18.081 10.166 1.00 94.44 231 TYR A N 1
ATOM 1782 C CA . TYR A 1 231 ? -13.569 17.012 11.108 1.00 94.44 231 TYR A CA 1
ATOM 1783 C C . TYR A 1 231 ? -12.445 17.414 12.063 1.00 94.44 231 TYR A C 1
ATOM 1785 O O . TYR A 1 231 ? -12.493 17.094 13.250 1.00 94.44 231 TYR A O 1
ATOM 1793 N N . LEU A 1 232 ? -11.441 18.143 11.565 1.00 92.94 232 LEU A N 1
ATOM 1794 C CA . LEU A 1 232 ? -10.383 18.680 12.412 1.00 92.94 232 LEU A CA 1
ATOM 1795 C C . LEU A 1 232 ? -10.930 19.712 13.404 1.00 92.94 232 LEU A C 1
ATOM 1797 O O . LEU A 1 232 ? -10.577 19.638 14.574 1.00 92.94 232 LEU A O 1
ATOM 1801 N N . ARG A 1 233 ? -11.785 20.651 12.983 1.00 92.31 233 ARG A N 1
ATOM 1802 C CA . ARG A 1 233 ? -12.362 21.682 13.870 1.00 92.31 233 ARG A CA 1
ATOM 1803 C C . ARG A 1 233 ? -13.175 21.090 15.014 1.00 92.31 233 ARG A C 1
ATOM 1805 O O . ARG A 1 233 ? -13.059 21.586 16.129 1.00 92.31 233 ARG A O 1
ATOM 1812 N N . ASP A 1 234 ? -13.925 20.032 14.733 1.00 92.19 234 ASP A N 1
ATOM 1813 C CA . ASP A 1 234 ? -14.792 19.376 15.714 1.00 92.19 234 ASP A CA 1
ATOM 1814 C C . ASP A 1 234 ? -14.021 18.423 16.643 1.00 92.19 234 ASP A C 1
ATOM 1816 O O . ASP A 1 234 ? -14.563 17.916 17.624 1.00 92.19 234 ASP A O 1
ATOM 1820 N N . SER A 1 235 ? -12.733 18.195 16.367 1.00 92.06 235 SER A N 1
ATOM 1821 C CA . SER A 1 235 ? -11.841 17.415 17.223 1.00 92.06 235 SER A CA 1
ATOM 1822 C C . SER A 1 235 ? -11.280 18.236 18.395 1.00 92.06 235 SER A C 1
ATOM 1824 O O . SER A 1 235 ? -11.094 19.452 18.277 1.00 92.06 235 SER A O 1
ATOM 1826 N N . PRO A 1 236 ? -10.873 17.589 19.504 1.00 87.81 236 PRO A N 1
ATOM 1827 C CA . PRO A 1 236 ? -10.195 18.273 20.610 1.00 87.81 236 PRO A CA 1
ATOM 1828 C C . PRO A 1 236 ? -8.848 18.909 20.210 1.00 87.81 236 PRO A C 1
ATOM 1830 O O . PRO A 1 236 ? -8.373 19.831 20.871 1.00 87.81 236 PRO A O 1
ATOM 1833 N N . GLU A 1 237 ? -8.229 18.464 19.112 1.00 79.94 237 GLU A N 1
ATOM 1834 C CA . GLU A 1 237 ? -6.991 19.046 18.572 1.00 79.94 237 GLU A CA 1
ATOM 1835 C C . GLU A 1 237 ? -7.247 20.339 17.757 1.00 79.94 237 GLU A C 1
ATOM 1837 O O . GLU A 1 237 ? -6.308 21.057 17.382 1.00 79.94 237 GLU A O 1
ATOM 1842 N N . GLY A 1 238 ? -8.520 20.651 17.483 1.00 74.06 238 GLY A N 1
ATOM 1843 C CA . GLY A 1 238 ? -8.974 21.357 16.289 1.00 74.06 238 GLY A CA 1
ATOM 1844 C C . GLY A 1 238 ? -8.320 22.692 15.992 1.00 74.06 238 GLY A C 1
ATOM 1845 O O . GLY A 1 238 ? -7.612 22.821 14.993 1.00 74.06 238 GLY A O 1
ATOM 1846 N N . SER A 1 239 ? -8.476 23.700 16.845 1.00 79.69 239 SER A N 1
ATOM 1847 C CA . SER A 1 239 ? -7.959 25.044 16.540 1.00 79.69 239 SER A CA 1
ATOM 1848 C C . SER A 1 239 ? -6.435 25.098 16.378 1.00 79.69 239 SER A C 1
ATOM 1850 O O . SER A 1 239 ? -5.909 26.005 15.731 1.00 79.69 239 SER A O 1
ATOM 1852 N N . ARG A 1 240 ? -5.688 24.157 16.967 1.00 83.56 240 ARG A N 1
ATOM 1853 C CA . ARG A 1 240 ? -4.224 24.103 16.845 1.00 83.56 240 ARG A CA 1
ATOM 1854 C C . ARG A 1 240 ? -3.796 23.299 15.623 1.00 83.56 240 ARG A C 1
ATOM 1856 O O . ARG A 1 240 ? -2.987 23.800 14.844 1.00 83.56 240 ARG A O 1
ATOM 1863 N N . ALA A 1 241 ? -4.359 22.105 15.437 1.00 83.25 241 ALA A N 1
ATOM 1864 C CA . ALA A 1 241 ? -4.057 21.244 14.298 1.00 83.25 241 ALA A CA 1
ATOM 1865 C C . ALA A 1 241 ? -4.449 21.910 12.973 1.00 83.25 241 ALA A C 1
ATOM 1867 O O . ALA A 1 241 ? -3.640 21.948 12.048 1.00 83.25 241 ALA A O 1
ATOM 1868 N N . VAL A 1 242 ? -5.634 22.531 12.908 1.00 86.81 242 VAL A N 1
ATOM 1869 C CA . VAL A 1 242 ? -6.084 23.272 11.721 1.00 86.81 242 VAL A CA 1
ATOM 1870 C C . VAL A 1 242 ? -5.116 24.404 11.401 1.00 86.81 242 VAL A C 1
ATOM 1872 O O . VAL A 1 242 ? -4.674 24.499 10.266 1.00 86.81 242 VAL A O 1
ATOM 1875 N N . ARG A 1 243 ? -4.712 25.228 12.378 1.00 86.56 243 ARG A N 1
ATOM 1876 C CA . ARG A 1 243 ? -3.749 26.317 12.125 1.00 86.56 243 ARG A CA 1
ATOM 1877 C C . ARG A 1 243 ? -2.399 25.798 11.630 1.00 86.56 243 ARG A C 1
ATOM 1879 O O . ARG A 1 243 ? -1.850 26.360 10.688 1.00 86.56 243 ARG A O 1
ATOM 1886 N N . ALA A 1 244 ? -1.883 24.723 12.226 1.00 87.25 244 ALA A N 1
ATOM 1887 C CA . ALA A 1 244 ? -0.602 24.144 11.831 1.00 87.25 244 ALA A CA 1
ATOM 1888 C C . ALA A 1 244 ? -0.635 23.567 10.401 1.00 87.25 244 ALA A C 1
ATOM 1890 O O . ALA A 1 244 ? 0.286 23.799 9.623 1.00 87.25 244 ALA A O 1
ATOM 1891 N N . LEU A 1 245 ? -1.706 22.850 10.045 1.00 88.62 245 LEU A N 1
ATOM 1892 C CA . LEU A 1 245 ? -1.860 22.173 8.751 1.00 88.62 245 LEU A CA 1
ATOM 1893 C C . LEU A 1 245 ? -2.343 23.112 7.628 1.00 88.62 245 LEU A C 1
ATOM 1895 O O . LEU A 1 245 ? -1.986 22.932 6.455 1.00 88.62 245 LEU A O 1
ATOM 1899 N N . ALA A 1 246 ? -3.145 24.123 7.973 1.00 85.44 246 ALA A N 1
ATOM 1900 C CA . ALA A 1 246 ? -3.703 25.102 7.043 1.00 85.44 246 ALA A CA 1
ATOM 1901 C C . ALA A 1 246 ? -2.760 26.288 6.761 1.00 85.44 246 ALA A C 1
ATOM 1903 O O . ALA A 1 246 ? -2.966 26.965 5.756 1.00 85.44 246 ALA A O 1
ATOM 1904 N N . SER A 1 247 ? -1.704 26.500 7.557 1.00 84.19 247 SER A N 1
ATOM 1905 C CA . SER A 1 247 ? -0.719 27.567 7.313 1.00 84.19 247 SER A CA 1
ATOM 1906 C C . SER A 1 247 ? -0.017 27.421 5.956 1.00 84.19 247 SER A C 1
ATOM 1908 O O . SER A 1 247 ? 0.433 26.332 5.589 1.00 84.19 247 SER A O 1
ATOM 1910 N N . ASP A 1 248 ? 0.127 28.531 5.229 1.00 78.25 248 ASP A N 1
ATOM 1911 C CA . ASP A 1 248 ? 0.893 28.574 3.978 1.00 78.25 248 ASP A CA 1
ATOM 1912 C C . ASP A 1 248 ? 2.396 28.411 4.224 1.00 78.25 248 ASP A C 1
ATOM 1914 O O . ASP A 1 248 ? 3.086 27.745 3.442 1.00 78.25 248 ASP A O 1
ATOM 1918 N N . MET A 1 249 ? 2.871 28.948 5.352 1.00 79.94 249 MET A N 1
ATOM 1919 C CA . MET A 1 249 ? 4.236 28.813 5.855 1.00 79.94 249 MET A CA 1
ATOM 1920 C C . MET A 1 249 ? 4.216 27.953 7.122 1.00 79.94 249 MET A C 1
ATOM 1922 O O . MET A 1 249 ? 4.016 28.470 8.225 1.00 79.94 249 MET A O 1
ATOM 1926 N N . PRO A 1 250 ? 4.348 26.625 6.983 1.00 80.62 250 PRO A N 1
ATOM 1927 C CA . PRO A 1 250 ? 4.342 25.739 8.131 1.00 80.62 250 PRO A CA 1
ATOM 1928 C C . PRO A 1 250 ? 5.610 25.912 8.967 1.00 80.62 250 PRO A C 1
ATOM 1930 O O . PRO A 1 250 ? 6.720 25.875 8.438 1.00 80.62 250 PRO A O 1
ATOM 1933 N N . ASP A 1 251 ? 5.433 26.028 10.279 1.00 86.50 251 ASP A N 1
ATOM 1934 C CA . ASP A 1 251 ? 6.519 25.993 11.253 1.00 86.50 251 ASP A CA 1
ATOM 1935 C C . ASP A 1 251 ? 6.732 24.563 11.790 1.00 86.50 251 ASP A C 1
ATOM 1937 O O . ASP A 1 251 ? 5.775 23.813 12.016 1.00 86.50 251 ASP A O 1
ATOM 1941 N N . SER A 1 252 ? 7.995 24.181 12.007 1.00 86.12 252 SER A N 1
ATOM 1942 C CA . SER A 1 252 ? 8.363 22.827 12.443 1.00 86.12 252 SER A CA 1
ATOM 1943 C C . SER A 1 252 ? 7.837 22.512 13.849 1.00 86.12 252 SER A C 1
ATOM 1945 O O . SER A 1 252 ? 7.369 21.397 14.088 1.00 86.12 252 SER A O 1
ATOM 1947 N N . GLN A 1 253 ? 7.818 23.494 14.760 1.00 85.62 253 GLN A N 1
ATOM 1948 C CA . GLN A 1 253 ? 7.298 23.311 16.121 1.00 85.62 253 GLN A CA 1
ATOM 1949 C C . GLN A 1 253 ? 5.775 23.169 16.119 1.00 85.62 253 GLN A C 1
ATOM 1951 O O . GLN A 1 253 ? 5.214 22.369 16.860 1.00 85.62 253 GLN A O 1
ATOM 1956 N N . SER A 1 254 ? 5.082 23.915 15.261 1.00 86.38 254 SER A N 1
ATOM 1957 C CA . SER A 1 254 ? 3.625 23.806 15.139 1.00 86.38 254 SER A CA 1
ATOM 1958 C C . SER A 1 254 ? 3.195 22.456 14.559 1.00 86.38 254 SER A C 1
ATOM 1960 O O . SER A 1 254 ? 2.236 21.855 15.044 1.00 86.38 254 SER A O 1
ATOM 1962 N N . LEU A 1 255 ? 3.922 21.948 13.558 1.00 88.56 255 LEU A N 1
ATOM 1963 C CA . LEU A 1 255 ? 3.643 20.641 12.962 1.00 88.56 255 LEU A CA 1
ATOM 1964 C C . LEU A 1 255 ? 4.079 19.468 13.853 1.00 88.56 255 LEU A C 1
ATOM 1966 O O . LEU A 1 255 ? 3.483 18.392 13.760 1.00 88.56 255 LEU A O 1
ATOM 1970 N N . SER A 1 256 ? 5.089 19.641 14.716 1.00 87.25 256 SER A N 1
ATOM 1971 C CA . SER A 1 256 ? 5.554 18.579 15.622 1.00 87.25 256 SER A CA 1
ATOM 1972 C C . SER A 1 256 ? 4.496 18.154 16.642 1.00 87.25 256 SER A C 1
ATOM 1974 O O . SER A 1 256 ? 4.463 16.989 17.036 1.00 87.25 256 SER A O 1
ATOM 1976 N N . MET A 1 257 ? 3.586 19.069 16.982 1.00 86.56 257 MET A N 1
ATOM 1977 C CA . MET A 1 257 ? 2.454 18.832 17.879 1.00 86.56 257 MET A CA 1
ATOM 1978 C C . MET A 1 257 ? 1.372 17.930 17.278 1.00 86.56 257 MET A C 1
ATOM 1980 O O . MET A 1 257 ? 0.602 17.332 18.023 1.00 86.56 257 MET A O 1
ATOM 1984 N N . VAL A 1 258 ? 1.289 17.840 15.948 1.00 89.62 258 VAL A N 1
ATOM 1985 C CA . VAL A 1 258 ? 0.331 16.966 15.262 1.00 89.62 258 VAL A CA 1
ATOM 1986 C C . VAL A 1 258 ? 0.913 15.555 15.192 1.00 89.62 258 VAL A C 1
ATOM 1988 O O . VAL A 1 258 ? 2.077 15.362 14.808 1.00 89.62 258 VAL A O 1
ATOM 1991 N N . SER A 1 259 ? 0.100 14.554 15.543 1.00 90.06 259 SER A N 1
ATOM 1992 C CA . SER A 1 259 ? 0.514 13.153 15.435 1.00 90.06 259 SER A CA 1
ATOM 1993 C C . SER A 1 259 ? 0.852 12.804 13.980 1.00 90.06 259 SER A C 1
ATOM 1995 O O . SER A 1 259 ? 0.159 13.219 13.050 1.00 90.06 259 SER A O 1
ATOM 1997 N N . LEU A 1 260 ? 1.900 12.001 13.761 1.00 91.25 260 LEU A N 1
ATOM 1998 C CA . LEU A 1 260 ? 2.308 11.600 12.405 1.00 91.25 260 LEU A CA 1
ATOM 1999 C C . LEU A 1 260 ? 1.181 10.882 11.649 1.00 91.25 260 LEU A C 1
ATOM 2001 O O . LEU A 1 260 ? 1.066 11.024 10.436 1.00 91.25 260 LEU A O 1
ATOM 2005 N N . SER A 1 261 ? 0.320 10.162 12.373 1.00 89.50 261 SER A N 1
ATOM 2006 C CA . SER A 1 261 ? -0.816 9.455 11.783 1.00 89.50 261 SER A CA 1
ATOM 2007 C C . SER A 1 261 ? -1.898 10.402 11.249 1.00 89.50 261 SER A C 1
ATOM 2009 O O . SER A 1 261 ? -2.423 10.167 10.163 1.00 89.50 261 SER A O 1
ATOM 2011 N N . LEU A 1 262 ? -2.195 11.491 11.969 1.00 91.94 262 LEU A N 1
ATOM 2012 C CA . LEU A 1 262 ? -3.141 12.514 11.520 1.00 91.94 262 LEU A CA 1
ATOM 2013 C C . LEU A 1 262 ? -2.534 13.380 10.413 1.00 91.94 262 LEU A C 1
ATOM 2015 O O . LEU A 1 262 ? -3.205 13.696 9.434 1.00 91.94 262 LEU A O 1
ATOM 2019 N N . PHE A 1 263 ? -1.245 13.706 10.529 1.00 93.88 263 PHE A N 1
ATOM 2020 C CA . PHE A 1 263 ? -0.507 14.405 9.482 1.00 93.88 263 PHE A CA 1
ATOM 2021 C C . PHE A 1 263 ? -0.533 13.618 8.162 1.00 93.88 263 PHE A C 1
ATOM 2023 O O . PHE A 1 263 ? -0.859 14.184 7.123 1.00 93.88 263 PHE A O 1
ATOM 2030 N N . ALA A 1 264 ? -0.280 12.305 8.198 1.00 93.94 264 ALA A N 1
ATOM 2031 C CA . ALA A 1 264 ? -0.366 11.445 7.019 1.00 93.94 264 ALA A CA 1
ATOM 2032 C C . ALA A 1 264 ? -1.777 11.428 6.402 1.00 93.94 264 ALA A C 1
ATOM 2034 O O . ALA A 1 264 ? -1.908 11.532 5.183 1.00 93.94 264 ALA A O 1
ATOM 2035 N N . ALA A 1 265 ? -2.824 11.360 7.233 1.00 93.94 265 ALA A N 1
ATOM 2036 C CA . ALA A 1 265 ? -4.214 11.437 6.781 1.00 93.94 265 ALA A CA 1
ATOM 2037 C C . ALA A 1 265 ? -4.521 12.768 6.075 1.00 93.94 265 ALA A C 1
ATOM 2039 O O . ALA A 1 265 ? -5.143 12.777 5.017 1.00 93.94 265 ALA A O 1
ATOM 2040 N N . TYR A 1 266 ? -4.038 13.889 6.612 1.00 93.88 266 TYR A N 1
ATOM 2041 C CA . TYR A 1 266 ? -4.208 15.199 5.986 1.00 93.88 266 TYR A CA 1
ATOM 2042 C C . TYR A 1 266 ? -3.442 15.322 4.661 1.00 93.88 266 TYR A C 1
ATOM 2044 O O . TYR A 1 266 ? -3.985 15.820 3.677 1.00 93.88 266 TYR A O 1
ATOM 2052 N N . ILE A 1 267 ? -2.201 14.820 4.597 1.00 94.75 267 ILE A N 1
ATOM 2053 C CA . ILE A 1 267 ? -1.434 14.759 3.343 1.00 94.75 267 ILE A CA 1
ATOM 2054 C C . ILE A 1 267 ? -2.193 13.946 2.290 1.00 94.75 267 ILE A C 1
ATOM 2056 O O . ILE A 1 267 ? -2.277 14.377 1.144 1.00 94.75 267 ILE A O 1
ATOM 2060 N N . GLN A 1 268 ? -2.806 12.824 2.670 1.00 93.56 268 GLN A N 1
ATOM 2061 C CA . GLN A 1 268 ? -3.616 12.023 1.754 1.00 93.56 268 GLN A CA 1
ATOM 2062 C C . GLN A 1 268 ? -4.783 12.820 1.150 1.00 93.56 268 GLN A C 1
ATOM 2064 O O . GLN A 1 268 ? -5.035 12.679 -0.043 1.00 93.56 268 GLN A O 1
ATOM 2069 N N . VAL A 1 269 ? -5.458 13.684 1.918 1.00 92.44 269 VAL A N 1
ATOM 2070 C CA . VAL A 1 269 ? -6.517 14.567 1.386 1.00 92.44 269 VAL A CA 1
ATOM 2071 C C . VAL A 1 269 ? -5.947 15.602 0.423 1.00 92.44 269 VAL A C 1
ATOM 2073 O O . VAL A 1 269 ? -6.493 15.779 -0.662 1.00 92.44 269 VAL A O 1
ATOM 2076 N N . CYS A 1 270 ? -4.826 16.243 0.773 1.00 90.38 270 CYS A N 1
ATOM 2077 C CA . CYS A 1 270 ? -4.163 17.211 -0.106 1.00 90.38 270 CYS A CA 1
ATOM 2078 C C . CYS A 1 270 ? -3.856 16.613 -1.488 1.00 90.38 270 CYS A C 1
ATOM 2080 O O . CYS A 1 270 ? -4.041 17.285 -2.499 1.00 90.38 270 CYS A O 1
ATOM 2082 N N . LEU A 1 271 ? -3.421 15.351 -1.527 1.00 90.44 271 LEU A N 1
ATOM 2083 C CA . LEU A 1 271 ? -3.061 14.644 -2.759 1.00 90.44 271 LEU A CA 1
ATOM 2084 C C . LEU A 1 271 ? -4.284 14.200 -3.592 1.00 90.44 271 LEU A C 1
ATOM 2086 O O . LEU A 1 271 ? -4.177 14.035 -4.800 1.00 90.44 271 LEU A O 1
ATOM 2090 N N . ARG A 1 272 ? -5.475 14.058 -2.994 1.00 87.31 272 ARG A N 1
ATOM 2091 C CA . ARG A 1 272 ? -6.715 13.722 -3.732 1.00 87.31 272 ARG A CA 1
ATOM 2092 C C . ARG A 1 272 ? -7.313 14.903 -4.504 1.00 87.31 272 ARG A C 1
ATOM 2094 O O . ARG A 1 272 ? -8.224 14.712 -5.304 1.00 87.31 272 ARG A O 1
ATOM 2101 N N . VAL A 1 273 ? -6.849 16.130 -4.265 1.00 82.56 273 VAL A N 1
ATOM 2102 C CA . VAL A 1 273 ? -7.362 17.310 -4.971 1.00 82.56 273 VAL A CA 1
ATOM 2103 C C . VAL A 1 273 ? -6.807 17.328 -6.397 1.00 82.56 273 VAL A C 1
ATOM 2105 O O . VAL A 1 273 ? -5.633 17.620 -6.609 1.00 82.56 273 VAL A O 1
ATOM 2108 N N . HIS A 1 274 ? -7.656 17.051 -7.386 1.00 76.38 274 HIS A N 1
ATOM 2109 C CA . HIS A 1 274 ? -7.273 17.026 -8.803 1.00 76.38 274 HIS A CA 1
ATOM 2110 C C . HIS A 1 274 ? -7.642 18.322 -9.549 1.00 76.38 274 HIS A C 1
ATOM 2112 O O . HIS A 1 274 ? -8.394 19.166 -9.055 1.00 76.38 274 HIS A O 1
ATOM 2118 N N . GLY A 1 275 ? -7.089 18.500 -10.754 1.00 75.88 275 GLY A N 1
ATOM 2119 C CA . GLY A 1 275 ? -7.388 19.637 -11.631 1.00 75.88 275 GLY A CA 1
ATOM 2120 C C . GLY A 1 275 ? -6.492 20.865 -11.391 1.00 75.88 275 GLY A C 1
ATOM 2121 O O . GLY A 1 275 ? -5.334 20.711 -10.996 1.00 75.88 275 GLY A O 1
ATOM 2122 N N . PRO A 1 276 ? -6.988 22.105 -11.600 1.00 72.94 276 PRO A N 1
ATOM 2123 C CA . PRO A 1 276 ? -6.159 23.321 -11.597 1.00 72.94 276 PRO A CA 1
ATOM 2124 C C . PRO A 1 276 ? -5.388 23.564 -10.293 1.00 72.94 276 PRO A C 1
ATOM 2126 O O . PRO A 1 276 ? -4.344 24.213 -10.291 1.00 72.94 276 PRO A O 1
ATOM 2129 N N . ARG A 1 277 ? -5.904 23.048 -9.171 1.00 78.88 277 ARG A N 1
ATOM 2130 C CA . ARG A 1 277 ? -5.301 23.186 -7.839 1.00 78.88 277 ARG A CA 1
ATOM 2131 C C . ARG A 1 277 ? -4.378 22.020 -7.466 1.00 78.88 277 ARG A C 1
ATOM 2133 O O . ARG A 1 277 ? -3.661 22.145 -6.477 1.00 78.88 277 ARG A O 1
ATOM 2140 N N . GLY A 1 278 ? -4.347 20.936 -8.246 1.00 80.31 278 GLY A N 1
ATOM 2141 C CA . GLY A 1 278 ? -3.599 19.717 -7.918 1.00 80.31 278 GLY A CA 1
ATOM 2142 C C . GLY A 1 278 ? -2.095 19.950 -7.801 1.00 80.31 278 GLY A C 1
ATOM 2143 O O . GLY A 1 278 ? -1.505 19.620 -6.775 1.00 80.31 278 GLY A O 1
ATOM 2144 N N . LYS A 1 279 ? -1.484 20.648 -8.773 1.00 83.56 279 LYS A N 1
ATOM 2145 C CA . LYS A 1 279 ? -0.059 21.037 -8.717 1.00 83.56 279 LYS A CA 1
ATOM 2146 C C . LYS A 1 279 ? 0.284 21.789 -7.428 1.00 83.56 279 LYS A C 1
ATOM 2148 O O . LYS A 1 279 ? 1.284 21.492 -6.775 1.00 83.56 279 LYS A O 1
ATOM 2153 N N . ASN A 1 280 ? -0.564 22.742 -7.043 1.00 86.69 280 ASN A N 1
ATOM 2154 C CA . ASN A 1 280 ? -0.350 23.570 -5.857 1.00 86.69 280 ASN A CA 1
ATOM 2155 C C . ASN A 1 280 ? -0.484 22.752 -4.569 1.00 86.69 280 ASN A C 1
ATOM 2157 O O . ASN A 1 280 ? 0.315 22.934 -3.650 1.00 86.69 280 ASN A O 1
ATOM 2161 N N . GLN A 1 281 ? -1.451 21.833 -4.509 1.00 87.75 281 GLN A N 1
ATOM 2162 C CA . GLN A 1 281 ? -1.646 20.977 -3.340 1.00 87.75 281 GLN A CA 1
ATOM 2163 C C . GLN A 1 281 ? -0.560 19.914 -3.198 1.00 87.75 281 GLN A C 1
ATOM 2165 O O . GLN A 1 281 ? -0.090 19.676 -2.087 1.00 87.75 281 GLN A O 1
ATOM 2170 N N . LEU A 1 282 ? -0.074 19.355 -4.303 1.00 89.19 282 LEU A N 1
ATOM 2171 C CA . LEU A 1 282 ? 1.084 18.468 -4.308 1.00 89.19 282 LEU A CA 1
ATOM 2172 C C . LEU A 1 282 ? 2.354 19.199 -3.846 1.00 89.19 282 LEU A C 1
ATOM 2174 O O . LEU A 1 282 ? 3.070 18.717 -2.967 1.00 89.19 282 LEU A O 1
ATOM 2178 N N . ALA A 1 283 ? 2.614 20.399 -4.373 1.00 88.31 283 ALA A N 1
ATOM 2179 C CA . ALA A 1 283 ? 3.743 21.223 -3.939 1.00 88.31 283 ALA A CA 1
ATOM 2180 C C . ALA A 1 283 ? 3.641 21.591 -2.447 1.00 88.31 283 ALA A C 1
ATOM 2182 O O . ALA A 1 283 ? 4.637 21.557 -1.717 1.00 88.31 283 ALA A O 1
ATOM 2183 N N . ARG A 1 284 ? 2.428 21.890 -1.967 1.00 90.12 284 ARG A N 1
ATOM 2184 C CA . ARG A 1 284 ? 2.140 22.115 -0.547 1.00 90.12 284 ARG A CA 1
ATOM 2185 C C . ARG A 1 284 ? 2.403 20.862 0.288 1.00 90.12 284 ARG A C 1
ATOM 2187 O O . ARG A 1 284 ? 3.045 20.975 1.329 1.00 90.12 284 ARG A O 1
ATOM 2194 N N . ALA A 1 285 ? 1.953 19.690 -0.154 1.00 92.44 285 ALA A N 1
ATOM 2195 C CA . ALA A 1 285 ? 2.169 18.421 0.537 1.00 92.44 285 ALA A CA 1
ATOM 2196 C C . ALA A 1 285 ? 3.666 18.106 0.679 1.00 92.44 285 ALA A C 1
ATOM 2198 O O . ALA A 1 285 ? 4.119 17.784 1.775 1.00 92.44 285 ALA A O 1
ATOM 2199 N N . ILE A 1 286 ? 4.450 18.303 -0.386 1.00 91.38 286 ILE A N 1
ATOM 2200 C CA . ILE A 1 286 ? 5.913 18.149 -0.360 1.00 91.38 286 ILE A CA 1
ATOM 2201 C C . ILE A 1 286 ? 6.553 19.137 0.619 1.00 91.38 286 ILE A C 1
ATOM 2203 O O . ILE A 1 286 ? 7.431 18.753 1.393 1.00 91.38 286 ILE A O 1
ATOM 2207 N N . ARG A 1 287 ? 6.105 20.399 0.631 1.00 90.44 287 ARG A N 1
ATOM 2208 C CA . ARG A 1 287 ? 6.605 21.415 1.571 1.00 90.44 287 ARG A CA 1
ATOM 2209 C C . ARG A 1 287 ? 6.303 21.041 3.023 1.00 90.44 287 ARG A C 1
ATOM 2211 O O . ARG A 1 287 ? 7.206 21.085 3.853 1.00 90.44 287 ARG A O 1
ATOM 2218 N N . LEU A 1 288 ? 5.066 20.640 3.321 1.00 92.31 288 LEU A N 1
ATOM 2219 C CA . LEU A 1 288 ? 4.652 20.183 4.650 1.00 92.31 288 LEU A CA 1
ATOM 2220 C C . LEU A 1 288 ? 5.469 18.967 5.100 1.00 92.31 288 LEU A C 1
ATOM 2222 O O . LEU A 1 288 ? 5.980 18.954 6.221 1.00 92.31 288 LEU A O 1
ATOM 2226 N N . ALA A 1 289 ? 5.609 17.964 4.228 1.00 92.31 289 ALA A N 1
ATOM 2227 C CA . ALA A 1 289 ? 6.363 16.747 4.506 1.00 92.31 289 ALA A CA 1
ATOM 2228 C C . ALA A 1 289 ? 7.833 17.065 4.788 1.00 92.31 289 ALA A C 1
ATOM 2230 O O . ALA A 1 289 ? 8.353 16.653 5.822 1.00 92.31 289 ALA A O 1
ATOM 2231 N N . LYS A 1 290 ? 8.473 17.894 3.955 1.00 89.81 290 LYS A N 1
ATOM 2232 C CA . LYS A 1 290 ? 9.854 18.331 4.182 1.00 89.81 290 LYS A CA 1
ATOM 2233 C C . LYS A 1 290 ? 10.002 18.996 5.553 1.00 89.81 290 LYS A C 1
ATOM 2235 O O . LYS A 1 290 ? 10.823 18.558 6.349 1.00 89.81 290 LYS A O 1
ATOM 2240 N N . THR A 1 291 ? 9.173 19.987 5.885 1.00 90.19 291 THR A N 1
ATOM 2241 C CA . THR A 1 291 ? 9.279 20.705 7.169 1.00 90.19 291 THR A CA 1
ATOM 2242 C C . THR A 1 291 ? 9.037 19.809 8.391 1.00 90.19 291 THR A C 1
ATOM 2244 O O . THR A 1 291 ? 9.690 19.990 9.420 1.00 90.19 291 THR A O 1
ATOM 2247 N N . ARG A 1 292 ? 8.104 18.849 8.307 1.00 89.88 292 ARG A N 1
ATOM 2248 C CA . ARG A 1 292 ? 7.735 17.982 9.440 1.00 89.88 292 ARG A CA 1
ATOM 2249 C C . ARG A 1 292 ? 8.664 16.790 9.637 1.00 89.88 292 ARG A C 1
ATOM 2251 O O . ARG A 1 292 ? 8.869 16.378 10.780 1.00 89.88 292 ARG A O 1
ATOM 2258 N N . LEU A 1 293 ? 9.128 16.189 8.546 1.00 88.12 293 LEU A N 1
ATOM 2259 C CA . LEU A 1 293 ? 9.808 14.893 8.574 1.00 88.12 293 LEU A CA 1
ATOM 2260 C C . LEU A 1 293 ? 11.329 15.024 8.692 1.00 88.12 293 LEU A C 1
ATOM 2262 O O . LEU A 1 293 ? 11.969 14.062 9.104 1.00 88.12 293 LEU A O 1
ATOM 2266 N N . THR A 1 294 ? 11.895 16.214 8.441 1.00 81.31 294 THR A N 1
ATOM 2267 C CA . THR A 1 294 ? 13.335 16.459 8.627 1.00 81.31 294 THR A CA 1
ATOM 2268 C C . THR A 1 294 ? 13.749 16.052 10.056 1.00 81.31 294 THR A C 1
ATOM 2270 O O . THR A 1 294 ? 13.231 16.605 11.028 1.00 81.31 294 THR A O 1
ATOM 2273 N N . LYS A 1 295 ? 14.701 15.113 10.189 1.00 73.75 295 LYS A N 1
ATOM 2274 C CA . LYS A 1 295 ? 15.241 14.565 11.462 1.00 73.75 295 LYS A CA 1
ATOM 2275 C C . LYS A 1 295 ? 14.298 13.664 12.278 1.00 73.75 295 LYS A C 1
ATOM 2277 O O . LYS A 1 295 ? 14.627 13.317 13.415 1.00 73.75 295 LYS A O 1
ATOM 2282 N N . VAL A 1 296 ? 13.146 13.262 11.742 1.00 79.56 296 VAL A N 1
ATOM 2283 C CA . VAL A 1 296 ? 12.237 12.327 12.422 1.00 79.56 296 VAL A CA 1
ATOM 2284 C C . VAL A 1 296 ? 12.543 10.900 11.978 1.00 79.56 296 VAL A C 1
ATOM 2286 O O . VAL A 1 296 ? 12.457 10.591 10.800 1.00 79.56 296 VAL A O 1
ATOM 2289 N N . HIS A 1 297 ? 12.818 10.000 12.922 1.00 77.19 297 HIS A N 1
ATOM 2290 C CA . HIS A 1 297 ? 13.009 8.577 12.628 1.00 77.19 297 HIS A CA 1
ATOM 2291 C C . HIS A 1 297 ? 11.718 7.820 12.945 1.00 77.19 297 HIS A C 1
ATOM 2293 O O . HIS A 1 297 ? 11.427 7.508 14.098 1.00 77.19 297 HIS A O 1
ATOM 2299 N N . SER A 1 298 ? 10.890 7.573 11.928 1.00 82.06 298 SER A N 1
ATOM 2300 C CA . SER A 1 298 ? 9.631 6.841 12.093 1.00 82.06 298 SER A CA 1
ATOM 2301 C C . SER A 1 298 ? 9.246 6.089 10.824 1.00 82.06 298 SER A C 1
ATOM 2303 O O . SER A 1 298 ? 9.432 6.599 9.723 1.00 82.06 298 SER A O 1
ATOM 2305 N N . ARG A 1 299 ? 8.598 4.924 10.972 1.00 79.81 299 ARG A N 1
ATOM 2306 C CA . ARG A 1 299 ? 7.990 4.174 9.851 1.00 79.81 299 ARG A CA 1
ATOM 2307 C C . ARG A 1 299 ? 6.997 5.021 9.041 1.00 79.81 299 ARG A C 1
ATOM 2309 O O . ARG A 1 299 ? 6.801 4.786 7.853 1.00 79.81 299 ARG A O 1
ATOM 2316 N N . TRP A 1 300 ? 6.398 6.034 9.671 1.00 84.69 300 TRP A N 1
ATOM 2317 C CA . TRP A 1 300 ? 5.500 6.980 9.010 1.00 84.69 300 TRP A CA 1
ATOM 2318 C C . TRP A 1 300 ? 6.191 7.843 7.950 1.00 84.69 300 TRP A C 1
ATOM 2320 O O . TRP A 1 300 ? 5.521 8.273 7.019 1.00 84.69 300 TRP A O 1
ATOM 2330 N N . VAL A 1 301 ? 7.502 8.086 8.057 1.00 87.06 301 VAL A N 1
ATOM 2331 C CA . VAL A 1 301 ? 8.249 8.915 7.095 1.00 87.06 301 VAL A CA 1
ATOM 2332 C C . VAL A 1 301 ? 8.214 8.274 5.712 1.00 87.06 301 VAL A C 1
ATOM 2334 O O . VAL A 1 301 ? 7.750 8.894 4.755 1.00 87.06 301 VAL A O 1
ATOM 2337 N N . SER A 1 302 ? 8.611 7.002 5.623 1.00 85.25 302 SER A N 1
ATOM 2338 C CA . SER A 1 302 ? 8.601 6.245 4.368 1.00 85.25 302 SER A CA 1
ATOM 2339 C C . SER A 1 302 ? 7.178 6.099 3.813 1.00 85.25 302 SER A C 1
ATOM 2341 O O . SER A 1 302 ? 6.976 6.216 2.608 1.00 85.25 302 SER A O 1
ATOM 2343 N N . PHE A 1 303 ? 6.174 5.936 4.685 1.00 87.31 303 PHE A N 1
ATOM 2344 C CA . PHE A 1 303 ? 4.765 5.894 4.281 1.00 87.31 303 PHE A CA 1
ATOM 2345 C C . PHE A 1 303 ? 4.280 7.218 3.667 1.00 87.31 303 PHE A C 1
ATOM 2347 O O . PHE A 1 303 ? 3.700 7.208 2.584 1.00 87.31 303 PHE A O 1
ATOM 2354 N N . ILE A 1 304 ? 4.529 8.361 4.318 1.00 91.75 304 ILE A N 1
ATOM 2355 C CA . ILE A 1 304 ? 4.074 9.680 3.845 1.00 91.75 304 ILE A CA 1
ATOM 2356 C C . ILE A 1 304 ? 4.729 10.035 2.510 1.00 91.75 304 ILE A C 1
ATOM 2358 O O . ILE A 1 304 ? 4.041 10.450 1.577 1.00 91.75 304 ILE A O 1
ATOM 2362 N N . TRP A 1 305 ? 6.043 9.839 2.389 1.00 90.88 305 TRP A N 1
ATOM 2363 C CA . TRP A 1 305 ? 6.725 10.056 1.116 1.00 90.88 305 TRP A CA 1
ATOM 2364 C C . TRP A 1 305 ? 6.268 9.062 0.040 1.00 90.88 305 TRP A C 1
ATOM 2366 O O . TRP A 1 305 ? 6.113 9.446 -1.117 1.00 90.88 305 TRP A O 1
ATOM 2376 N N . GLY A 1 306 ? 5.950 7.821 0.423 1.00 89.44 306 GLY A N 1
ATOM 2377 C CA . GLY A 1 306 ? 5.322 6.836 -0.456 1.00 89.44 306 GLY A CA 1
ATOM 2378 C C . GLY A 1 306 ? 3.959 7.286 -0.998 1.00 89.44 306 GLY A C 1
ATOM 2379 O O . GLY A 1 306 ? 3.688 7.089 -2.182 1.00 89.44 306 GLY A O 1
ATOM 2380 N N . LEU A 1 307 ? 3.122 7.950 -0.185 1.00 90.50 307 LEU A N 1
ATOM 2381 C CA . LEU A 1 307 ? 1.861 8.552 -0.648 1.00 90.50 307 LEU A CA 1
ATOM 2382 C C . LEU A 1 307 ? 2.111 9.637 -1.703 1.00 90.50 307 LEU A C 1
ATOM 2384 O O . LEU A 1 307 ? 1.445 9.647 -2.736 1.00 90.50 307 LEU A O 1
ATOM 2388 N N . ILE A 1 308 ? 3.094 10.511 -1.466 1.00 92.94 308 ILE A N 1
ATOM 2389 C CA . ILE A 1 308 ? 3.477 11.580 -2.400 1.00 92.94 308 ILE A CA 1
ATOM 2390 C C . ILE A 1 308 ? 4.010 10.990 -3.712 1.00 92.94 308 ILE A C 1
ATOM 2392 O O . ILE A 1 308 ? 3.598 11.423 -4.784 1.00 92.94 308 ILE A O 1
ATOM 2396 N N . LEU A 1 309 ? 4.883 9.976 -3.653 1.00 90.94 309 LEU A N 1
ATOM 2397 C CA . LEU A 1 309 ? 5.366 9.282 -4.851 1.00 90.94 309 LEU A CA 1
ATOM 2398 C C . LEU A 1 309 ? 4.227 8.608 -5.615 1.00 90.94 309 LEU A C 1
ATOM 2400 O O . LEU A 1 309 ? 4.175 8.694 -6.840 1.00 90.94 309 LEU A O 1
ATOM 2404 N N . LYS A 1 310 ? 3.303 7.949 -4.911 1.00 89.44 310 LYS A N 1
ATOM 2405 C CA . LYS A 1 310 ? 2.135 7.322 -5.533 1.00 89.44 310 LYS A CA 1
ATOM 2406 C C . LYS A 1 310 ? 1.278 8.349 -6.268 1.00 89.44 310 LYS A C 1
ATOM 2408 O O . LYS A 1 310 ? 0.830 8.058 -7.374 1.00 89.44 310 LYS A O 1
ATOM 2413 N N . ASP A 1 311 ? 1.083 9.533 -5.701 1.00 88.38 311 ASP A N 1
ATOM 2414 C CA . ASP A 1 311 ? 0.336 10.606 -6.358 1.00 88.38 311 ASP A CA 1
ATOM 2415 C C . ASP A 1 311 ? 1.093 11.207 -7.553 1.00 88.38 311 ASP A C 1
ATOM 2417 O O . ASP A 1 311 ? 0.534 11.389 -8.633 1.00 88.38 311 ASP A O 1
ATOM 2421 N N . LEU A 1 312 ? 2.415 11.359 -7.429 1.00 89.44 312 LEU A N 1
ATOM 2422 C CA . LEU A 1 312 ? 3.296 11.694 -8.550 1.00 89.44 312 LEU A CA 1
ATOM 2423 C C . LEU A 1 312 ? 3.264 10.654 -9.676 1.00 89.44 312 LEU A C 1
ATOM 2425 O O . LEU A 1 312 ? 3.691 10.969 -10.778 1.00 89.44 312 LEU A O 1
ATOM 2429 N N . SER A 1 313 ? 2.751 9.441 -9.448 1.00 86.56 313 SER A N 1
ATOM 2430 C CA . SER A 1 313 ? 2.559 8.435 -10.499 1.00 86.56 313 SER A CA 1
ATOM 2431 C C . SER A 1 313 ? 1.309 8.662 -11.360 1.00 86.56 313 SER A C 1
ATOM 2433 O O . SER A 1 313 ? 1.030 7.849 -12.243 1.00 86.56 313 SER A O 1
ATOM 2435 N N . GLN A 1 314 ? 0.525 9.722 -11.135 1.00 84.31 314 GLN A N 1
ATOM 2436 C CA . GLN A 1 314 ? -0.587 10.123 -12.010 1.00 84.31 314 GLN A CA 1
ATOM 2437 C C . GLN A 1 314 ? -0.097 10.676 -13.362 1.00 84.31 314 GLN A C 1
ATOM 2439 O O . GLN A 1 314 ? 1.097 10.871 -13.568 1.00 84.31 314 GLN A O 1
ATOM 2444 N N . HIS A 1 315 ? -0.988 10.854 -14.342 1.00 80.81 315 HIS A N 1
ATOM 2445 C CA . HIS A 1 315 ? -0.587 11.384 -15.652 1.00 80.81 315 HIS A CA 1
ATOM 2446 C C . HIS A 1 315 ? -0.193 12.866 -15.507 1.00 80.81 315 HIS A C 1
ATOM 2448 O O . HIS A 1 315 ? -0.941 13.628 -14.898 1.00 80.81 315 HIS A O 1
ATOM 2454 N N . HIS A 1 316 ? 0.926 13.308 -16.097 1.00 77.81 316 HIS A N 1
ATOM 2455 C CA . HIS A 1 316 ? 1.426 14.688 -15.955 1.00 77.81 316 HIS A CA 1
ATOM 2456 C C . HIS A 1 316 ? 0.363 15.756 -16.309 1.00 77.81 316 HIS A C 1
ATOM 2458 O O . HIS A 1 316 ? 0.202 16.734 -15.584 1.00 77.81 316 HIS A O 1
ATOM 2464 N N . LYS A 1 317 ? -0.454 15.517 -17.350 1.00 78.44 317 LYS A N 1
ATOM 2465 C CA . LYS A 1 317 ? -1.650 16.325 -17.685 1.00 78.44 317 LYS A CA 1
ATOM 2466 C C . LYS A 1 317 ? -2.672 16.450 -16.546 1.00 78.44 317 LYS A C 1
ATOM 2468 O O . LYS A 1 317 ? -3.166 17.546 -16.311 1.00 78.44 317 LYS A O 1
ATOM 2473 N N . ALA A 1 318 ? -2.976 15.369 -15.824 1.00 80.06 318 ALA A N 1
ATOM 2474 C CA . ALA A 1 318 ? -3.900 15.412 -14.683 1.00 80.06 318 ALA A CA 1
ATOM 2475 C C . ALA A 1 318 ? -3.334 16.249 -13.523 1.00 80.06 318 ALA A C 1
ATOM 2477 O O . ALA A 1 318 ? -4.076 16.928 -12.814 1.00 80.06 318 ALA A O 1
ATOM 2478 N N . LEU A 1 319 ? -2.006 16.245 -13.385 1.00 79.81 319 LEU A N 1
ATOM 2479 C CA . LEU A 1 319 ? -1.262 17.064 -12.432 1.00 79.81 319 LEU A CA 1
ATOM 2480 C C . LEU A 1 319 ? -0.996 18.497 -12.934 1.00 79.81 319 LEU A C 1
ATOM 2482 O O . LEU A 1 319 ? -0.409 19.294 -12.203 1.00 79.81 319 LEU A O 1
ATOM 2486 N N . ASN A 1 320 ? -1.417 18.832 -14.158 1.00 82.81 320 ASN A N 1
ATOM 2487 C CA . ASN A 1 320 ? -1.166 20.113 -14.817 1.00 82.81 320 ASN A CA 1
ATOM 2488 C C . ASN A 1 320 ? 0.330 20.512 -14.818 1.00 82.81 320 ASN A C 1
ATOM 2490 O O . ASN A 1 320 ? 0.698 21.638 -14.471 1.00 82.81 320 ASN A O 1
ATOM 2494 N N . MET A 1 321 ? 1.204 19.556 -15.149 1.00 86.25 321 MET A N 1
ATOM 2495 C CA . MET A 1 321 ? 2.660 19.732 -15.241 1.00 86.25 321 MET A CA 1
ATOM 2496 C C . MET A 1 321 ? 3.224 19.083 -16.509 1.00 86.25 321 MET A C 1
ATOM 2498 O O . MET A 1 321 ? 2.598 18.202 -17.098 1.00 86.25 321 MET A O 1
ATOM 2502 N N . SER A 1 322 ? 4.422 19.499 -16.916 1.00 87.94 322 SER A N 1
ATOM 2503 C CA . SER A 1 322 ? 5.190 18.825 -17.970 1.00 87.94 322 SER A CA 1
ATOM 2504 C C . SER A 1 322 ? 5.799 17.507 -17.472 1.00 87.94 322 SER A C 1
ATOM 2506 O O . SER A 1 322 ? 6.041 17.334 -16.274 1.00 87.94 322 SER A O 1
ATOM 2508 N N . LEU A 1 323 ? 6.114 16.588 -18.392 1.00 88.31 323 LEU A N 1
ATOM 2509 C CA . LEU A 1 323 ? 6.826 15.345 -18.069 1.00 88.31 323 LEU A CA 1
ATOM 2510 C C . LEU A 1 323 ? 8.171 15.622 -17.373 1.00 88.31 323 LEU A C 1
ATOM 2512 O O . LEU A 1 323 ? 8.505 14.974 -16.384 1.00 88.31 323 LEU A O 1
ATOM 2516 N N . ALA A 1 324 ? 8.922 16.626 -17.835 1.00 90.19 324 ALA A N 1
ATOM 2517 C CA . ALA A 1 324 ? 10.195 17.010 -17.230 1.00 90.19 324 ALA A CA 1
ATOM 2518 C C . ALA A 1 324 ? 10.039 17.499 -15.777 1.00 90.19 324 ALA A C 1
ATOM 2520 O O . ALA A 1 324 ? 10.841 17.136 -14.916 1.00 90.19 324 ALA A O 1
ATOM 2521 N N . GLU A 1 325 ? 9.012 18.302 -15.480 1.00 89.56 325 GLU A N 1
ATOM 2522 C CA . GLU A 1 325 ? 8.709 18.717 -14.102 1.00 89.56 325 GLU A CA 1
ATOM 2523 C C . GLU A 1 325 ? 8.338 17.512 -13.232 1.00 89.56 325 GLU A C 1
ATOM 2525 O O . GLU A 1 325 ? 8.868 17.373 -12.129 1.00 89.56 325 GLU A O 1
ATOM 2530 N N . GLN A 1 326 ? 7.490 16.614 -13.741 1.00 91.44 326 GLN A N 1
ATOM 2531 C CA . GLN A 1 326 ? 7.085 15.404 -13.029 1.00 91.44 326 GLN A CA 1
ATOM 2532 C C . GLN A 1 326 ? 8.292 14.524 -12.678 1.00 91.44 326 GLN A C 1
ATOM 2534 O O . GLN A 1 326 ? 8.483 14.172 -11.514 1.00 91.44 326 GLN A O 1
ATOM 2539 N N . LEU A 1 327 ? 9.136 14.203 -13.664 1.00 93.50 327 LEU A N 1
ATOM 2540 C CA . LEU A 1 327 ? 10.332 13.379 -13.474 1.00 93.50 327 LEU A CA 1
ATOM 2541 C C . LEU A 1 327 ? 11.320 14.032 -12.503 1.00 93.50 327 LEU A C 1
ATOM 2543 O O . LEU A 1 327 ? 11.864 13.360 -11.627 1.00 93.50 327 LEU A O 1
ATOM 2547 N N . SER A 1 328 ? 11.503 15.352 -12.601 1.00 93.25 328 SER A N 1
ATOM 2548 C CA . SER A 1 328 ? 12.325 16.114 -11.659 1.00 93.25 328 SER A CA 1
ATOM 2549 C C . SER A 1 328 ? 11.794 16.012 -10.225 1.00 93.25 328 SER A C 1
ATOM 2551 O O . SER A 1 328 ? 12.585 15.896 -9.289 1.00 93.25 328 SER A O 1
ATOM 2553 N N . MET A 1 329 ? 10.473 16.055 -10.027 1.00 91.62 329 MET A N 1
ATOM 2554 C CA . MET A 1 329 ? 9.869 15.903 -8.700 1.00 91.62 329 MET A CA 1
ATOM 2555 C C . MET A 1 329 ? 9.999 14.471 -8.173 1.00 91.62 329 MET A C 1
ATOM 2557 O O . MET A 1 329 ? 10.330 14.297 -7.003 1.00 91.62 329 MET A O 1
ATOM 2561 N N . ILE A 1 330 ? 9.801 13.457 -9.023 1.00 93.38 330 ILE A N 1
ATOM 2562 C CA . ILE A 1 330 ? 9.966 12.040 -8.659 1.00 93.38 330 ILE A CA 1
ATOM 2563 C C . ILE A 1 330 ? 11.402 11.766 -8.195 1.00 93.38 330 ILE A C 1
ATOM 2565 O O . ILE A 1 330 ? 11.600 11.207 -7.115 1.00 93.38 330 ILE A O 1
ATOM 2569 N N . LEU A 1 331 ? 12.401 12.209 -8.967 1.00 93.75 331 LEU A N 1
ATOM 2570 C CA . LEU A 1 331 ? 13.816 12.081 -8.604 1.00 93.75 331 LEU A CA 1
ATOM 2571 C C . LEU A 1 331 ? 14.116 12.785 -7.280 1.00 93.75 331 LEU A C 1
ATOM 2573 O O . LEU A 1 331 ? 14.716 12.185 -6.390 1.00 93.75 331 LEU A O 1
ATOM 2577 N N . ARG A 1 332 ? 13.627 14.019 -7.110 1.00 92.44 332 ARG A N 1
ATOM 2578 C CA . ARG A 1 332 ? 13.877 14.794 -5.894 1.00 92.44 332 ARG A CA 1
ATOM 2579 C C . ARG A 1 332 ? 13.254 14.168 -4.648 1.00 92.44 332 ARG A C 1
ATOM 2581 O O . ARG A 1 332 ? 13.887 14.151 -3.598 1.00 92.44 332 ARG A O 1
ATOM 2588 N N . VAL A 1 333 ? 12.019 13.676 -4.738 1.00 91.75 333 VAL A N 1
ATOM 2589 C CA . VAL A 1 333 ? 11.363 12.991 -3.613 1.00 91.75 333 VAL A CA 1
ATOM 2590 C C . VAL A 1 333 ? 12.097 11.694 -3.282 1.00 91.75 333 VAL A C 1
ATOM 2592 O O . VAL A 1 333 ? 12.306 11.401 -2.109 1.00 91.75 333 VAL A O 1
ATOM 2595 N N . SER A 1 334 ? 12.552 10.952 -4.293 1.00 90.81 334 SER A N 1
ATOM 2596 C CA . SER A 1 334 ? 13.333 9.735 -4.078 1.00 90.81 334 SER A CA 1
ATOM 2597 C C . SER A 1 334 ? 14.680 10.007 -3.393 1.00 90.81 334 SER A C 1
ATOM 2599 O O . SER A 1 334 ? 15.058 9.239 -2.516 1.00 90.81 334 SER A O 1
ATOM 2601 N N . GLU A 1 335 ? 15.376 11.098 -3.728 1.00 89.94 335 GLU A N 1
ATOM 2602 C CA . GLU A 1 335 ? 16.583 11.537 -3.003 1.00 89.94 335 GLU A CA 1
ATOM 2603 C C . GLU A 1 335 ? 16.287 11.825 -1.527 1.00 89.94 335 GLU A C 1
ATOM 2605 O O . GLU A 1 335 ? 16.980 11.314 -0.654 1.00 89.94 335 GLU A O 1
ATOM 2610 N N . ILE A 1 336 ? 15.217 12.576 -1.239 1.00 88.00 336 ILE A N 1
ATOM 2611 C CA . ILE A 1 336 ? 14.830 12.906 0.142 1.00 88.00 336 ILE A CA 1
ATOM 2612 C C . ILE A 1 336 ? 14.518 11.634 0.946 1.00 88.00 336 ILE A C 1
ATOM 2614 O O . ILE A 1 336 ? 14.914 11.513 2.101 1.00 88.00 336 ILE A O 1
ATOM 2618 N N . MET A 1 337 ? 13.836 10.657 0.343 1.00 85.88 337 MET A N 1
ATOM 2619 C CA . MET A 1 337 ? 13.536 9.388 1.013 1.00 85.88 337 MET A CA 1
ATOM 2620 C C . MET A 1 337 ? 14.792 8.584 1.351 1.00 85.88 337 MET A C 1
ATOM 2622 O O . MET A 1 337 ? 14.849 7.971 2.418 1.00 85.88 337 MET A O 1
ATOM 2626 N N . GLU A 1 338 ? 15.778 8.576 0.454 1.00 86.44 338 GLU A N 1
ATOM 2627 C CA . GLU A 1 338 ? 17.061 7.912 0.688 1.00 86.44 338 GLU A CA 1
ATOM 2628 C C . GLU A 1 338 ? 17.870 8.618 1.783 1.00 86.44 338 GLU A C 1
ATOM 2630 O O . GLU A 1 338 ? 18.454 7.936 2.624 1.00 86.44 338 GLU A O 1
ATOM 2635 N N . GLU A 1 339 ? 17.856 9.955 1.817 1.00 85.50 339 GLU A N 1
ATOM 2636 C CA . GLU A 1 339 ? 18.489 10.760 2.871 1.00 85.50 339 GLU A CA 1
ATOM 2637 C C . GLU A 1 339 ? 17.851 10.507 4.253 1.00 85.50 339 GLU A C 1
ATOM 2639 O O . GLU A 1 339 ? 18.570 10.333 5.235 1.00 85.50 339 GLU A O 1
ATOM 2644 N N . ASP A 1 340 ? 16.515 10.447 4.336 1.00 80.00 340 ASP A N 1
ATOM 2645 C CA . ASP A 1 340 ? 15.787 10.348 5.611 1.00 80.00 340 ASP A CA 1
ATOM 2646 C C . ASP A 1 340 ? 15.667 8.907 6.150 1.00 80.00 340 ASP A C 1
ATOM 2648 O O . ASP A 1 340 ? 15.743 8.676 7.356 1.00 80.00 340 ASP A O 1
ATOM 2652 N N . SER A 1 341 ? 15.382 7.929 5.282 1.00 75.94 341 SER A N 1
ATOM 2653 C CA . SER A 1 341 ? 15.005 6.554 5.675 1.00 75.94 341 SER A CA 1
ATOM 2654 C C . SER A 1 341 ? 15.990 5.478 5.209 1.00 75.94 341 SER A C 1
ATOM 2656 O O . SER A 1 341 ? 15.794 4.294 5.519 1.00 75.94 341 SER A O 1
ATOM 2658 N N . GLY A 1 342 ? 17.021 5.868 4.454 1.00 83.69 342 GLY A N 1
ATOM 2659 C CA . GLY A 1 342 ? 17.898 4.954 3.735 1.00 83.69 342 GLY A CA 1
ATOM 2660 C C . GLY A 1 342 ? 17.209 4.266 2.553 1.00 83.69 342 GLY A C 1
ATOM 2661 O O . GLY A 1 342 ? 16.009 4.408 2.306 1.00 83.69 342 GLY A O 1
ATOM 2662 N N . VAL A 1 343 ? 17.988 3.471 1.821 1.00 84.94 343 VAL A N 1
ATOM 2663 C CA . VAL A 1 343 ? 17.485 2.665 0.705 1.00 84.94 343 VAL A CA 1
ATOM 2664 C C . VAL A 1 343 ? 16.673 1.476 1.244 1.00 84.94 343 VAL A C 1
ATOM 2666 O O . VAL A 1 343 ? 17.173 0.679 2.043 1.00 84.94 343 VAL A O 1
ATOM 2669 N N . GLN A 1 344 ? 15.412 1.370 0.813 1.00 88.75 344 GLN A N 1
ATOM 2670 C CA . GLN A 1 344 ? 14.468 0.307 1.180 1.00 88.75 344 GLN A CA 1
ATOM 2671 C C . GLN A 1 344 ? 13.784 -0.254 -0.073 1.00 88.75 344 GLN A C 1
ATOM 2673 O O . GLN A 1 344 ? 13.443 0.518 -0.973 1.00 88.75 344 GLN A O 1
ATOM 2678 N N . LEU A 1 345 ? 13.501 -1.563 -0.092 1.00 91.00 345 LEU A N 1
ATOM 2679 C CA . LEU A 1 345 ? 12.831 -2.240 -1.211 1.00 91.00 345 LEU A CA 1
ATOM 2680 C C . LEU A 1 345 ? 11.486 -1.603 -1.572 1.00 91.00 345 LEU A C 1
ATOM 2682 O O . LEU A 1 345 ? 11.259 -1.269 -2.725 1.00 91.00 345 LEU A O 1
ATOM 2686 N N . ALA A 1 346 ? 10.625 -1.330 -0.587 1.00 87.31 346 ALA A N 1
ATOM 2687 C CA . ALA A 1 346 ? 9.313 -0.730 -0.844 1.00 87.31 346 ALA A CA 1
ATOM 2688 C C . ALA A 1 346 ? 9.411 0.638 -1.551 1.00 87.31 346 ALA A C 1
ATOM 2690 O O . ALA A 1 346 ? 8.626 0.934 -2.454 1.00 87.31 346 ALA A O 1
ATOM 2691 N N . THR A 1 347 ? 10.395 1.460 -1.172 1.00 87.94 347 THR A N 1
ATOM 2692 C CA . THR A 1 347 ? 10.676 2.749 -1.823 1.00 87.94 347 THR A CA 1
ATOM 2693 C C . THR A 1 347 ? 11.215 2.550 -3.236 1.00 87.94 347 THR A C 1
ATOM 2695 O O . THR A 1 347 ? 10.786 3.253 -4.149 1.00 87.94 347 THR A O 1
ATOM 2698 N N . PHE A 1 348 ? 12.116 1.583 -3.425 1.00 92.56 348 PHE A N 1
ATOM 2699 C CA . PHE A 1 348 ? 12.658 1.219 -4.733 1.00 92.56 348 PHE A CA 1
ATOM 2700 C C . PHE A 1 348 ? 11.555 0.741 -5.690 1.00 92.56 348 PHE A C 1
ATOM 2702 O O . PHE A 1 348 ? 11.386 1.317 -6.763 1.00 92.56 348 PHE A O 1
ATOM 2709 N N . THR A 1 349 ? 10.726 -0.217 -5.271 1.00 92.25 349 THR A N 1
ATOM 2710 C CA . THR A 1 349 ? 9.597 -0.730 -6.057 1.00 92.25 349 THR A CA 1
ATOM 2711 C C . THR A 1 349 ? 8.600 0.387 -6.392 1.00 92.25 349 THR A C 1
ATOM 2713 O O . THR A 1 349 ? 8.127 0.484 -7.526 1.00 92.25 349 THR A O 1
ATOM 2716 N N . GLN A 1 350 ? 8.298 1.288 -5.446 1.00 89.94 350 GLN A N 1
ATOM 2717 C CA . GLN A 1 350 ? 7.409 2.424 -5.710 1.00 89.94 350 GLN A CA 1
ATOM 2718 C C . GLN A 1 350 ? 8.021 3.433 -6.696 1.00 89.94 350 GLN A C 1
ATOM 2720 O O . GLN A 1 350 ? 7.308 3.928 -7.568 1.00 89.94 350 GLN A O 1
ATOM 2725 N N . PHE A 1 351 ? 9.320 3.723 -6.593 1.00 93.31 351 PHE A N 1
ATOM 2726 C CA . PHE A 1 351 ? 10.037 4.579 -7.540 1.00 93.31 351 PHE A CA 1
ATOM 2727 C C . PHE A 1 351 ? 10.015 3.990 -8.958 1.00 93.31 351 PHE A C 1
ATOM 2729 O O . PHE A 1 351 ? 9.621 4.690 -9.893 1.00 93.31 351 PHE A O 1
ATOM 2736 N N . ASN A 1 352 ? 10.315 2.695 -9.102 1.00 93.81 352 ASN A N 1
ATOM 2737 C CA . ASN A 1 352 ? 10.248 1.978 -10.379 1.00 93.81 352 ASN A CA 1
ATOM 2738 C C . ASN A 1 352 ? 8.845 2.075 -10.994 1.00 93.81 352 ASN A C 1
ATOM 2740 O O . ASN A 1 352 ? 8.698 2.494 -12.141 1.00 93.81 352 ASN A O 1
ATOM 2744 N N . LYS A 1 353 ? 7.794 1.829 -10.199 1.00 92.44 353 LYS A N 1
ATOM 2745 C CA . LYS A 1 353 ? 6.392 1.988 -10.625 1.00 92.44 353 LYS A CA 1
ATOM 2746 C C . LYS A 1 353 ? 6.076 3.402 -11.114 1.00 92.44 353 LYS A C 1
ATOM 2748 O O . LYS A 1 353 ? 5.345 3.553 -12.093 1.00 92.44 353 LYS A O 1
ATOM 2753 N N . CYS A 1 354 ? 6.592 4.440 -10.453 1.00 92.75 354 CYS A N 1
ATOM 2754 C CA . CYS A 1 354 ? 6.378 5.826 -10.875 1.00 92.75 354 CYS A CA 1
ATOM 2755 C C . CYS A 1 354 ? 7.035 6.116 -12.227 1.00 92.75 354 CYS A C 1
ATOM 2757 O O . CYS A 1 354 ? 6.377 6.673 -13.106 1.00 92.75 354 CYS A O 1
ATOM 2759 N N . ILE A 1 355 ? 8.293 5.703 -12.407 1.00 94.00 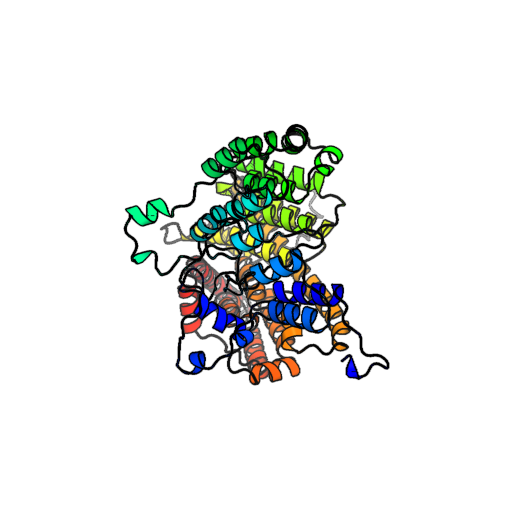355 ILE A N 1
ATOM 2760 C CA . ILE A 1 355 ? 9.023 5.881 -13.667 1.00 94.00 355 ILE A CA 1
ATOM 2761 C C . ILE A 1 355 ? 8.363 5.075 -14.788 1.00 94.00 355 ILE A C 1
ATOM 2763 O O . ILE A 1 355 ? 8.040 5.643 -15.828 1.00 94.00 355 ILE A O 1
ATOM 2767 N N . ARG A 1 356 ? 8.047 3.796 -14.548 1.00 92.31 356 ARG A N 1
ATOM 2768 C CA . ARG A 1 356 ? 7.327 2.933 -15.494 1.00 92.31 356 ARG A CA 1
ATOM 2769 C C . ARG A 1 356 ? 6.028 3.569 -15.959 1.00 92.31 356 ARG A C 1
ATOM 2771 O O . ARG A 1 356 ? 5.797 3.656 -17.155 1.00 92.31 356 ARG A O 1
ATOM 2778 N N . LYS A 1 357 ? 5.185 4.047 -15.038 1.00 90.94 357 LYS A N 1
ATOM 2779 C CA . LYS A 1 357 ? 3.900 4.678 -15.384 1.00 90.94 357 LYS A CA 1
ATOM 2780 C C . LYS A 1 357 ? 4.063 5.987 -16.148 1.00 90.94 357 LYS A C 1
ATOM 2782 O O . LYS A 1 357 ? 3.236 6.270 -17.012 1.00 90.94 357 LYS A O 1
ATOM 2787 N N . ALA A 1 358 ? 5.073 6.789 -15.814 1.00 89.56 358 ALA A N 1
ATOM 2788 C CA . ALA A 1 358 ? 5.368 8.016 -16.545 1.00 89.56 358 ALA A CA 1
ATOM 2789 C C . ALA A 1 358 ? 5.777 7.690 -17.989 1.00 89.56 358 ALA A C 1
ATOM 2791 O O . ALA A 1 358 ? 5.164 8.204 -18.917 1.00 89.56 358 ALA A O 1
ATOM 2792 N N . THR A 1 359 ? 6.722 6.767 -18.177 1.00 88.62 359 THR A N 1
ATOM 2793 C CA . THR A 1 359 ? 7.215 6.368 -19.502 1.00 88.62 359 THR A CA 1
ATOM 2794 C C . THR A 1 359 ? 6.157 5.627 -20.321 1.00 88.62 359 THR A C 1
ATOM 2796 O O . THR A 1 359 ? 5.942 5.962 -21.481 1.00 88.62 359 THR A O 1
ATOM 2799 N N . ARG A 1 360 ? 5.441 4.669 -19.719 1.00 87.31 360 ARG A N 1
ATOM 2800 C CA . ARG A 1 360 ? 4.386 3.877 -20.371 1.00 87.31 360 ARG A CA 1
ATOM 2801 C C . ARG A 1 360 ? 3.319 4.755 -21.017 1.00 87.31 360 ARG A C 1
ATOM 2803 O O . ARG A 1 360 ? 2.960 4.531 -22.161 1.00 87.31 360 ARG A O 1
ATOM 2810 N N . ARG A 1 361 ? 2.850 5.790 -20.320 1.00 85.50 361 ARG A N 1
ATOM 2811 C CA . ARG A 1 361 ? 1.814 6.685 -20.860 1.00 85.50 361 ARG A CA 1
ATOM 2812 C C . ARG A 1 361 ? 2.302 7.529 -22.031 1.00 85.50 361 ARG A C 1
ATOM 2814 O O . ARG A 1 361 ? 1.493 7.900 -22.875 1.00 85.50 361 ARG A O 1
ATOM 2821 N N . GLU A 1 362 ? 3.599 7.828 -22.098 1.00 81.94 362 GLU A N 1
ATOM 2822 C CA . GLU A 1 362 ? 4.168 8.447 -23.297 1.00 81.94 362 GLU A CA 1
ATOM 2823 C C . GLU A 1 362 ? 4.216 7.454 -24.460 1.00 81.94 362 GLU A C 1
ATOM 2825 O O . GLU A 1 362 ? 3.942 7.853 -25.587 1.00 81.94 362 GLU A O 1
ATOM 2830 N N . VAL A 1 363 ? 4.512 6.171 -24.203 1.00 78.69 363 VAL A N 1
ATOM 2831 C CA . VAL A 1 363 ? 4.430 5.115 -25.230 1.00 78.69 363 VAL A CA 1
ATOM 2832 C C . VAL A 1 363 ? 2.994 5.022 -25.748 1.00 78.69 363 VAL A C 1
ATOM 2834 O O . VAL A 1 363 ? 2.771 5.148 -26.950 1.00 78.69 363 VAL A O 1
ATOM 2837 N N . ASP A 1 364 ? 2.016 4.919 -24.846 1.00 77.88 364 ASP A N 1
ATOM 2838 C CA . ASP A 1 364 ? 0.595 4.852 -25.200 1.00 77.88 364 ASP A CA 1
ATOM 2839 C C . ASP A 1 364 ? 0.163 6.067 -26.026 1.00 77.88 364 ASP A C 1
ATOM 2841 O O . ASP A 1 364 ? -0.537 5.922 -27.021 1.00 77.88 364 ASP A O 1
ATOM 2845 N N . ARG A 1 365 ? 0.622 7.277 -25.678 1.00 75.81 365 ARG A N 1
ATOM 2846 C CA . ARG A 1 365 ? 0.316 8.501 -26.436 1.00 75.81 365 ARG A CA 1
ATOM 2847 C C . ARG A 1 365 ? 0.766 8.411 -27.893 1.00 75.81 365 ARG A C 1
ATOM 2849 O O . ARG A 1 365 ? 0.055 8.892 -28.772 1.00 75.81 365 ARG A O 1
ATOM 2856 N N . VAL A 1 366 ? 1.943 7.839 -28.139 1.00 68.12 366 VAL A N 1
ATOM 2857 C CA . VAL A 1 366 ? 2.511 7.714 -29.488 1.00 68.12 366 VAL A CA 1
ATOM 2858 C C . VAL A 1 366 ? 1.722 6.715 -30.337 1.00 68.12 366 VAL A C 1
ATOM 2860 O O . VAL A 1 366 ? 1.590 6.927 -31.539 1.00 68.12 366 VAL A O 1
ATOM 2863 N N . PHE A 1 367 ? 1.149 5.673 -29.725 1.00 64.56 367 PHE A N 1
ATOM 2864 C CA . PHE A 1 367 ? 0.446 4.599 -30.439 1.00 64.56 367 PHE A CA 1
ATOM 2865 C C . PHE A 1 367 ? -1.092 4.657 -30.371 1.00 64.56 367 PHE A C 1
ATOM 2867 O O . PHE A 1 367 ? -1.746 3.971 -31.150 1.00 64.56 367 PHE A O 1
ATOM 2874 N N . ALA A 1 368 ? -1.686 5.477 -29.497 1.00 60.47 368 ALA A N 1
ATOM 2875 C CA . ALA A 1 368 ? -3.141 5.660 -29.388 1.00 60.47 368 ALA A CA 1
ATOM 2876 C C . ALA A 1 368 ? -3.728 6.573 -30.485 1.00 60.47 368 ALA A C 1
ATOM 2878 O O . ALA A 1 368 ? -4.942 6.596 -30.710 1.00 60.47 368 ALA A O 1
ATOM 2879 N N . GLY A 1 369 ? -2.888 7.338 -31.190 1.00 52.50 369 GLY A N 1
ATOM 2880 C CA . GLY A 1 369 ? -3.312 8.062 -32.384 1.00 52.50 369 GLY A CA 1
ATOM 2881 C C . GLY A 1 369 ? -3.541 7.082 -33.534 1.00 52.50 369 GLY A C 1
ATOM 2882 O O . GLY A 1 369 ? -2.635 6.342 -33.886 1.00 52.50 369 GLY A O 1
ATOM 2883 N N . HIS A 1 370 ? -4.712 7.113 -34.174 1.00 42.50 370 HIS A N 1
ATOM 2884 C CA . HIS A 1 370 ? -5.052 6.318 -35.371 1.00 42.50 370 HIS A CA 1
ATOM 2885 C C . HIS A 1 370 ? -4.200 6.666 -36.620 1.00 42.50 370 HIS A C 1
ATOM 2887 O O . HIS A 1 370 ? -4.606 6.414 -37.752 1.00 42.50 370 HIS A O 1
ATOM 2893 N N . ALA A 1 371 ? -3.039 7.297 -36.448 1.00 41.47 371 ALA A N 1
ATOM 2894 C CA . ALA A 1 371 ? -2.083 7.507 -37.515 1.00 41.47 371 ALA A CA 1
ATOM 2895 C C . ALA A 1 371 ? -1.209 6.255 -37.604 1.00 41.47 371 ALA A C 1
ATOM 2897 O O . ALA A 1 371 ? -0.432 5.968 -36.702 1.00 41.47 371 ALA A O 1
ATOM 2898 N N . GLU A 1 372 ? -1.285 5.540 -38.724 1.00 47.22 372 GLU A N 1
ATOM 2899 C CA . GLU A 1 372 ? -0.446 4.372 -39.037 1.00 47.22 372 GLU A CA 1
ATOM 2900 C C . GLU A 1 372 ? 1.075 4.664 -39.004 1.00 47.22 372 GLU A C 1
ATOM 2902 O O . GLU A 1 372 ? 1.886 3.767 -39.235 1.00 47.22 372 GLU A O 1
ATOM 2907 N N . ARG A 1 373 ? 1.492 5.911 -38.722 1.00 51.38 373 ARG A N 1
ATOM 2908 C CA . ARG A 1 373 ? 2.889 6.316 -38.551 1.00 51.38 373 ARG A CA 1
ATOM 2909 C C . ARG A 1 373 ? 3.061 7.286 -37.369 1.00 51.38 373 ARG A C 1
ATOM 2911 O O . ARG A 1 373 ? 2.429 8.345 -37.380 1.00 51.38 373 ARG A O 1
ATOM 2918 N N . PRO A 1 374 ? 3.942 6.979 -36.396 1.00 56.41 374 PRO A N 1
ATOM 2919 C CA . PRO A 1 374 ? 4.329 7.923 -35.349 1.00 56.41 374 PRO A CA 1
ATOM 2920 C C . PRO A 1 374 ? 4.985 9.170 -35.957 1.00 56.41 374 PRO A C 1
ATOM 2922 O O . PRO A 1 374 ? 5.635 9.098 -37.004 1.00 56.41 374 PRO A O 1
ATOM 2925 N N . SER A 1 375 ? 4.820 10.325 -35.307 1.00 58.97 375 SER A N 1
ATOM 2926 C CA . SER A 1 375 ? 5.464 11.561 -35.758 1.00 58.97 375 SER A CA 1
ATOM 2927 C C . SER A 1 375 ? 6.996 11.412 -35.729 1.00 58.97 375 SER A C 1
ATOM 2929 O O . SER A 1 375 ? 7.551 10.712 -34.881 1.00 58.97 375 SER A O 1
ATOM 2931 N N . GLN A 1 376 ? 7.709 12.068 -36.651 1.00 60.28 376 GLN A N 1
ATOM 2932 C CA . GLN A 1 376 ? 9.174 11.960 -36.749 1.00 60.28 376 GLN A CA 1
ATOM 2933 C C . GLN A 1 376 ? 9.885 12.431 -35.460 1.00 60.28 376 GLN A C 1
ATOM 2935 O O . GLN A 1 376 ? 10.960 11.936 -35.120 1.00 60.28 376 GLN A O 1
ATOM 2940 N N . THR A 1 377 ? 9.257 13.340 -34.708 1.00 59.84 377 THR A N 1
ATOM 2941 C CA . THR A 1 377 ? 9.700 13.824 -33.393 1.00 59.84 377 THR A CA 1
ATOM 2942 C C . THR A 1 377 ? 9.510 12.787 -32.282 1.00 59.84 377 THR A C 1
ATOM 2944 O O . THR A 1 377 ? 10.411 12.622 -31.460 1.00 59.84 377 THR A O 1
ATOM 2947 N N . ASP A 1 378 ? 8.396 12.045 -32.271 1.00 64.31 378 ASP A N 1
ATOM 2948 C CA . ASP A 1 378 ? 8.169 10.957 -31.307 1.00 64.31 378 ASP A CA 1
ATOM 2949 C C . ASP A 1 378 ? 9.122 9.776 -31.563 1.00 64.31 378 ASP A C 1
ATOM 2951 O O . ASP A 1 378 ? 9.691 9.219 -30.624 1.00 64.31 378 ASP A O 1
ATOM 2955 N N . VAL A 1 379 ? 9.374 9.433 -32.833 1.00 64.19 379 VAL A N 1
ATOM 2956 C CA . VAL A 1 379 ? 10.376 8.415 -33.206 1.00 64.19 379 VAL A CA 1
ATOM 2957 C C . VAL A 1 379 ? 11.772 8.834 -32.739 1.00 64.19 379 VAL A C 1
ATOM 2959 O O . VAL A 1 379 ? 12.490 8.027 -32.148 1.00 64.19 379 VAL A O 1
ATOM 2962 N N . GLY A 1 380 ? 12.138 10.108 -32.926 1.00 68.69 380 GLY A N 1
ATOM 2963 C CA . GLY A 1 380 ? 13.407 10.657 -32.446 1.00 68.69 380 GLY A CA 1
ATOM 2964 C C . GLY A 1 380 ? 13.560 10.605 -30.921 1.00 68.69 380 GLY A C 1
ATOM 2965 O O . GLY A 1 380 ? 14.652 10.318 -30.430 1.00 68.69 380 GLY A O 1
ATOM 2966 N N . PHE A 1 381 ? 12.477 10.819 -30.163 1.00 76.94 381 PHE A N 1
ATOM 2967 C CA . PHE A 1 381 ? 12.485 10.722 -28.698 1.00 76.94 381 PHE A CA 1
ATOM 2968 C C . PHE A 1 381 ? 12.850 9.310 -28.217 1.00 76.94 381 PHE A C 1
ATOM 2970 O O . PHE A 1 381 ? 13.769 9.147 -27.410 1.00 76.94 381 PHE A O 1
ATOM 2977 N N . TRP A 1 382 ? 12.173 8.284 -28.743 1.00 77.44 382 TRP A N 1
ATOM 2978 C CA . TRP A 1 382 ? 12.405 6.891 -28.346 1.00 77.44 382 TRP A CA 1
ATOM 2979 C C . TRP A 1 382 ? 13.724 6.339 -28.878 1.00 77.44 382 TRP A C 1
ATOM 2981 O O . TRP A 1 382 ? 14.439 5.656 -28.145 1.00 77.44 382 TRP A O 1
ATOM 2991 N N . GLN A 1 383 ? 14.110 6.704 -30.103 1.00 74.94 383 GLN A N 1
ATOM 2992 C CA . GLN A 1 383 ? 15.432 6.370 -30.632 1.00 74.94 383 GLN A CA 1
ATOM 2993 C C . GLN A 1 383 ? 16.546 6.961 -29.762 1.00 74.94 383 GLN A C 1
ATOM 2995 O O . GLN A 1 383 ? 17.499 6.255 -29.455 1.00 74.94 383 GLN A O 1
ATOM 3000 N N . ALA A 1 384 ? 16.423 8.209 -29.301 1.00 78.19 384 ALA A N 1
ATOM 3001 C CA . ALA A 1 384 ? 17.414 8.833 -28.420 1.00 78.19 384 ALA A CA 1
ATOM 3002 C C . ALA A 1 384 ? 17.433 8.247 -26.993 1.00 78.19 384 ALA A C 1
ATOM 3004 O O . ALA A 1 384 ? 18.456 8.340 -26.293 1.00 78.19 384 ALA A O 1
ATOM 3005 N N . LEU A 1 385 ? 16.316 7.662 -26.543 1.00 82.12 385 LEU A N 1
ATOM 3006 C CA . LEU A 1 385 ? 16.243 6.933 -25.280 1.00 82.12 385 LEU A CA 1
ATOM 3007 C C . LEU A 1 385 ? 16.941 5.568 -25.389 1.00 82.12 385 LEU A C 1
ATOM 3009 O O . LEU A 1 385 ? 17.793 5.279 -24.554 1.00 82.12 385 LEU A O 1
ATOM 3013 N N . TYR A 1 386 ? 16.640 4.780 -26.428 1.00 83.00 386 TYR A N 1
ATOM 3014 C CA . TYR A 1 386 ? 17.124 3.396 -26.583 1.00 83.00 386 TYR A CA 1
ATOM 3015 C C . TYR A 1 386 ? 18.513 3.291 -27.212 1.00 83.00 386 TYR A C 1
ATOM 3017 O O . TYR A 1 386 ? 19.279 2.388 -26.884 1.00 83.00 386 TYR A O 1
ATOM 3025 N N . TYR A 1 387 ? 18.869 4.238 -28.078 1.00 73.44 387 TYR A N 1
ATOM 3026 C CA . TYR A 1 387 ? 20.195 4.355 -28.669 1.00 73.44 387 TYR A CA 1
ATOM 3027 C C . TYR A 1 387 ? 20.817 5.671 -28.214 1.00 73.44 387 TYR A C 1
ATOM 3029 O O . TYR A 1 387 ? 20.537 6.736 -28.772 1.00 73.44 387 TYR A O 1
ATOM 3037 N N . PRO A 1 388 ? 21.702 5.646 -27.206 1.00 54.84 388 PRO A N 1
ATOM 3038 C CA . PRO A 1 388 ? 22.603 6.762 -27.002 1.00 54.84 388 PRO A CA 1
ATOM 3039 C C . PRO A 1 388 ? 23.408 6.916 -28.296 1.00 54.84 388 PRO A C 1
ATOM 3041 O O . PRO A 1 388 ? 24.111 5.982 -28.679 1.00 54.84 388 PRO A O 1
ATOM 3044 N N . CYS A 1 389 ? 23.310 8.059 -28.983 1.00 38.34 389 CYS A N 1
ATOM 3045 C CA . CYS A 1 389 ? 24.249 8.383 -30.054 1.00 38.34 389 CYS A CA 1
ATOM 3046 C C . CYS A 1 389 ? 25.668 8.186 -29.508 1.00 38.34 389 CYS A C 1
ATOM 3048 O O . CYS A 1 389 ? 26.122 8.922 -28.629 1.00 38.34 389 CYS A O 1
ATOM 3050 N N . SER A 1 390 ? 26.346 7.152 -29.993 1.00 32.97 390 SER A N 1
ATOM 3051 C CA . SER A 1 390 ? 27.728 6.860 -29.665 1.00 32.97 390 SER A CA 1
ATOM 3052 C C . SER A 1 390 ? 28.598 7.996 -30.196 1.00 32.97 390 SER A C 1
ATOM 3054 O O . SER A 1 390 ? 28.802 8.108 -31.398 1.00 32.97 390 SER A O 1
ATOM 3056 N N . GLY A 1 391 ? 29.078 8.845 -29.287 1.00 31.27 391 GLY A N 1
ATOM 3057 C CA . GLY A 1 391 ? 30.273 9.668 -29.447 1.00 31.27 391 GLY A CA 1
ATOM 3058 C C . GLY A 1 391 ? 30.341 10.577 -30.675 1.00 31.27 391 GLY A C 1
ATOM 3059 O O . GLY A 1 391 ? 31.039 10.265 -31.633 1.00 31.27 391 GLY A O 1
ATOM 3060 N N . VAL A 1 392 ? 29.835 11.805 -30.549 1.00 26.09 392 VAL A N 1
ATOM 3061 C CA . VAL A 1 392 ? 30.695 12.929 -30.939 1.00 26.09 392 VAL A CA 1
ATOM 3062 C C . VAL A 1 392 ? 31.504 13.258 -29.696 1.00 26.09 392 VAL A C 1
ATOM 3064 O O . VAL A 1 392 ? 30.993 13.835 -28.737 1.00 26.09 392 VAL A O 1
ATOM 3067 N N . LYS A 1 393 ? 32.758 12.804 -29.673 1.00 28.67 393 LYS A N 1
ATOM 3068 C CA . LYS A 1 393 ? 33.738 13.269 -28.696 1.00 28.67 393 LYS A CA 1
ATOM 3069 C C . LYS A 1 393 ? 33.758 14.795 -28.759 1.00 28.67 393 LYS A C 1
ATOM 3071 O O . LYS A 1 393 ? 34.159 15.373 -29.766 1.00 28.67 393 LYS A O 1
ATOM 3076 N N . SER A 1 394 ? 33.336 15.443 -27.681 1.00 30.84 394 SER A N 1
ATOM 3077 C CA . SER A 1 394 ? 33.625 16.852 -27.430 1.00 30.84 394 SER A CA 1
ATOM 3078 C C . SER A 1 394 ? 35.114 16.990 -27.090 1.00 30.84 394 SER A C 1
ATOM 3080 O O . SER A 1 394 ? 35.468 17.264 -25.950 1.00 30.84 394 SER A O 1
ATOM 3082 N N . GLU A 1 395 ? 35.995 16.757 -28.064 1.00 25.75 395 GLU A N 1
ATOM 3083 C CA . GLU A 1 395 ? 37.438 17.016 -27.937 1.00 25.75 395 GLU A CA 1
ATOM 3084 C C . GLU A 1 395 ? 37.893 18.267 -28.706 1.00 25.75 395 GLU A C 1
ATOM 3086 O O . GLU A 1 395 ? 39.032 18.684 -28.552 1.00 25.75 395 GLU A O 1
ATOM 3091 N N . ASN A 1 396 ? 37.000 18.971 -29.412 1.00 26.14 396 ASN A N 1
ATOM 3092 C CA . ASN A 1 396 ? 37.347 20.216 -30.116 1.00 26.14 396 ASN A CA 1
ATOM 3093 C C . ASN A 1 396 ? 36.692 21.482 -29.525 1.00 26.14 396 ASN A C 1
ATOM 3095 O O . ASN A 1 396 ? 36.469 22.456 -30.236 1.00 26.14 396 ASN A O 1
ATOM 3099 N N . ALA A 1 397 ? 36.417 21.514 -28.216 1.00 29.28 397 ALA A N 1
ATOM 3100 C CA . ALA A 1 397 ? 35.930 22.724 -27.532 1.00 29.28 397 ALA A CA 1
ATOM 3101 C C . ALA A 1 397 ? 37.055 23.662 -27.040 1.00 29.28 397 ALA A C 1
ATOM 3103 O O . ALA A 1 397 ? 36.793 24.627 -26.325 1.00 29.28 397 ALA A O 1
ATOM 3104 N N . ALA A 1 398 ? 38.313 23.409 -27.415 1.00 31.64 398 ALA A N 1
ATOM 3105 C CA . ALA A 1 398 ? 39.449 24.216 -26.979 1.00 31.64 398 ALA A CA 1
ATOM 3106 C C . ALA A 1 398 ? 40.439 24.521 -28.110 1.00 31.64 398 ALA A C 1
ATOM 3108 O O . ALA A 1 398 ? 41.633 24.366 -27.906 1.00 31.64 398 ALA A O 1
ATOM 3109 N N . GLN A 1 399 ? 39.970 24.958 -29.285 1.00 34.22 399 GLN A N 1
ATOM 3110 C CA . GLN A 1 399 ? 40.768 25.739 -30.251 1.00 34.22 399 GLN A CA 1
ATOM 3111 C C . GLN A 1 399 ? 39.908 26.182 -31.444 1.00 34.22 399 GLN A C 1
ATOM 3113 O O . GLN A 1 399 ? 39.961 25.613 -32.525 1.00 34.22 399 GLN A O 1
ATOM 3118 N N . SER A 1 400 ? 39.125 27.242 -31.263 1.00 27.06 400 SER A N 1
ATOM 3119 C CA . SER A 1 400 ? 38.875 28.198 -32.346 1.00 27.06 400 SER A CA 1
ATOM 3120 C C . SER A 1 400 ? 38.393 29.511 -31.743 1.00 27.06 400 SER A C 1
ATOM 3122 O O . SER A 1 400 ? 37.206 29.757 -31.549 1.00 27.06 400 SER A O 1
ATOM 3124 N N . ARG A 1 401 ? 39.353 30.366 -31.383 1.00 36.25 401 ARG A N 1
ATOM 3125 C CA . ARG A 1 401 ? 39.107 31.804 -31.351 1.00 36.25 401 ARG A CA 1
ATOM 3126 C C . ARG A 1 401 ? 39.146 32.252 -32.803 1.00 36.25 401 ARG A C 1
ATOM 3128 O O . ARG A 1 401 ? 40.248 32.441 -33.300 1.00 36.25 401 ARG A O 1
ATOM 3135 N N . HIS A 1 402 ? 38.004 32.428 -33.455 1.00 28.20 402 HIS A N 1
ATOM 3136 C CA . HIS A 1 402 ? 37.826 33.456 -34.482 1.00 28.20 402 HIS A CA 1
ATOM 3137 C C . HIS A 1 402 ? 36.337 33.711 -34.708 1.00 28.20 402 HIS A C 1
ATOM 3139 O O . HIS A 1 402 ? 35.540 32.783 -34.803 1.00 28.20 402 HIS A O 1
ATOM 3145 N N . GLY A 1 403 ? 35.985 34.996 -34.701 1.00 34.59 403 GLY A N 1
ATOM 3146 C CA . GLY A 1 403 ? 34.618 35.481 -34.774 1.00 34.59 403 GLY A CA 1
ATOM 3147 C C . GLY A 1 403 ? 33.926 35.070 -36.067 1.00 34.59 403 GLY A C 1
ATOM 3148 O O . GLY A 1 403 ? 34.471 35.203 -37.158 1.00 34.59 403 GLY A O 1
ATOM 3149 N N . GLY A 1 404 ? 32.697 34.606 -35.901 1.00 24.39 404 GLY A N 1
ATOM 3150 C CA . GLY A 1 404 ? 31.739 34.345 -36.956 1.00 24.39 404 GLY A CA 1
ATOM 3151 C C . GLY A 1 404 ? 30.417 34.037 -36.277 1.00 24.39 404 GLY A C 1
ATOM 3152 O O . GLY A 1 404 ? 30.260 32.978 -35.683 1.00 24.39 404 GLY A O 1
ATOM 3153 N N . THR A 1 405 ? 29.510 35.007 -36.289 1.00 33.53 405 THR A N 1
ATOM 3154 C CA . THR A 1 405 ? 28.087 34.828 -35.997 1.00 33.53 405 THR A CA 1
ATOM 3155 C C . THR A 1 405 ? 27.558 33.664 -36.832 1.00 33.53 405 THR A C 1
ATOM 3157 O O . THR A 1 405 ? 27.418 33.797 -38.047 1.00 33.53 405 THR A O 1
ATOM 3160 N N . VAL A 1 406 ? 27.320 32.523 -36.190 1.00 31.31 406 VAL A N 1
ATOM 3161 C CA . VAL A 1 406 ? 26.625 31.373 -36.772 1.00 31.31 406 VAL A CA 1
ATOM 3162 C C . VAL A 1 406 ? 25.404 31.135 -35.902 1.00 31.31 406 VAL A C 1
ATOM 3164 O O . VAL A 1 406 ? 25.533 30.995 -34.687 1.00 31.31 406 VAL A O 1
ATOM 3167 N N . ASP A 1 407 ? 24.248 31.178 -36.560 1.00 29.31 407 ASP A N 1
ATOM 3168 C CA . ASP A 1 407 ? 22.902 31.029 -36.020 1.00 29.31 407 ASP A CA 1
ATOM 3169 C C . ASP A 1 407 ? 22.813 30.006 -34.884 1.00 29.31 407 ASP A C 1
ATOM 3171 O O . ASP A 1 407 ? 23.099 28.818 -35.059 1.00 29.31 407 ASP A O 1
ATOM 3175 N N . GLU A 1 408 ? 22.316 30.468 -33.736 1.00 33.41 408 GLU A N 1
ATOM 3176 C CA . GLU A 1 408 ? 21.594 29.617 -32.798 1.00 33.41 408 GLU A CA 1
ATOM 3177 C C . GLU A 1 408 ? 20.371 29.072 -33.542 1.00 33.41 408 GLU A C 1
ATOM 3179 O O . GLU A 1 408 ? 19.319 29.704 -33.591 1.00 33.41 408 GLU A O 1
ATOM 3184 N N . THR A 1 409 ? 20.516 27.911 -34.182 1.00 39.84 409 THR A N 1
ATOM 3185 C CA . THR A 1 409 ? 19.382 27.206 -34.776 1.00 39.84 409 THR A CA 1
ATOM 3186 C C . THR A 1 409 ? 18.332 26.987 -33.696 1.00 39.84 409 THR A C 1
ATOM 3188 O O . THR A 1 409 ? 18.582 26.317 -32.689 1.00 39.84 409 THR A O 1
ATOM 3191 N N . ASP A 1 410 ? 17.180 27.597 -33.935 1.00 42.47 410 ASP A N 1
ATOM 3192 C CA . ASP A 1 410 ? 15.990 27.675 -33.105 1.00 42.47 410 ASP A CA 1
ATOM 3193 C C . ASP A 1 410 ? 15.421 26.274 -32.814 1.00 42.47 410 ASP A C 1
ATOM 3195 O O . ASP A 1 410 ? 14.501 25.780 -33.466 1.00 42.47 410 ASP A O 1
ATOM 3199 N N . VAL A 1 411 ? 16.015 25.565 -31.848 1.00 52.97 411 VAL A N 1
ATOM 3200 C CA . VAL A 1 411 ? 15.376 24.392 -31.247 1.00 52.97 411 VAL A CA 1
ATOM 3201 C C . VAL A 1 411 ? 14.224 24.933 -30.407 1.00 52.97 411 VAL A C 1
ATOM 3203 O O . VAL A 1 411 ? 14.441 25.416 -29.289 1.00 52.97 411 VAL A O 1
ATOM 3206 N N . GLY A 1 412 ? 13.014 24.875 -30.970 1.00 60.09 412 GLY A N 1
ATOM 3207 C CA . GLY A 1 412 ? 11.783 25.314 -30.313 1.00 60.09 412 GLY A CA 1
ATOM 3208 C C . GLY A 1 412 ? 11.630 24.736 -28.901 1.00 60.09 412 GLY A C 1
ATOM 3209 O O . GLY A 1 412 ? 12.197 23.689 -28.567 1.00 60.09 412 GLY A O 1
ATOM 3210 N N . GLU A 1 413 ? 10.866 25.423 -28.046 1.00 67.44 413 GLU A N 1
ATOM 3211 C CA . GLU A 1 413 ? 10.712 25.080 -26.621 1.00 67.44 413 GLU A CA 1
ATOM 3212 C C . GLU A 1 413 ? 10.332 23.606 -26.376 1.00 67.44 413 GLU A C 1
ATOM 3214 O O . GLU A 1 413 ? 10.812 22.992 -25.420 1.00 67.44 413 GLU A O 1
ATOM 3219 N N . GLU A 1 414 ? 9.560 22.998 -27.280 1.00 66.19 414 GLU A N 1
ATOM 3220 C CA . GLU A 1 414 ? 9.177 21.582 -27.223 1.00 66.19 414 GLU A CA 1
ATOM 3221 C C . GLU A 1 414 ? 10.374 20.623 -27.342 1.00 66.19 414 GLU A C 1
ATOM 3223 O O . GLU A 1 414 ? 10.474 19.655 -26.583 1.00 66.19 414 GLU A O 1
ATOM 3228 N N . GLY A 1 415 ? 11.337 20.913 -28.224 1.00 71.56 415 GLY A N 1
ATOM 3229 C CA . GLY A 1 415 ? 12.544 20.097 -28.398 1.00 71.56 415 GLY A CA 1
ATOM 3230 C C . GLY A 1 415 ? 13.457 20.137 -27.169 1.00 71.56 415 GLY A C 1
ATOM 3231 O O . GLY A 1 415 ? 14.006 19.112 -26.755 1.00 71.56 415 GLY A O 1
ATOM 3232 N N . LYS A 1 416 ? 13.555 21.302 -26.514 1.00 79.12 416 LYS A N 1
ATOM 3233 C CA . LYS A 1 416 ? 14.307 21.476 -25.259 1.00 79.12 416 LYS A CA 1
ATOM 3234 C C . LYS A 1 416 ? 13.668 20.694 -24.104 1.00 79.12 416 LYS A C 1
ATOM 3236 O O . LYS A 1 416 ? 14.377 20.052 -23.325 1.00 79.12 416 LYS A O 1
ATOM 3241 N N . LEU A 1 417 ? 12.336 20.702 -24.001 1.00 80.00 417 LEU A N 1
ATOM 3242 C CA . LEU A 1 417 ? 11.593 19.940 -22.988 1.00 80.00 417 LEU A CA 1
ATOM 3243 C C . LEU A 1 417 ? 11.693 18.422 -23.204 1.00 80.00 417 LEU A C 1
ATOM 3245 O O . LEU A 1 417 ? 11.859 17.675 -22.232 1.00 80.00 417 LEU A O 1
ATOM 3249 N N . ALA A 1 418 ? 11.651 17.963 -24.456 1.00 79.81 418 ALA A N 1
ATOM 3250 C CA . ALA A 1 418 ? 11.846 16.559 -24.812 1.00 79.81 418 ALA A CA 1
ATOM 3251 C C . ALA A 1 418 ? 13.260 16.075 -24.446 1.00 79.81 418 ALA A C 1
ATOM 3253 O O . ALA A 1 418 ? 13.404 15.081 -23.732 1.00 79.81 418 ALA A O 1
ATOM 3254 N N . ALA A 1 419 ? 14.301 16.827 -24.825 1.00 84.31 419 ALA A N 1
ATOM 3255 C CA . ALA A 1 419 ? 15.689 16.516 -24.471 1.00 84.31 419 ALA A CA 1
ATOM 3256 C C . ALA A 1 419 ? 15.907 16.464 -22.948 1.00 84.31 419 ALA A C 1
ATOM 3258 O O . ALA A 1 419 ? 16.548 15.543 -22.433 1.00 84.31 419 ALA A O 1
ATOM 3259 N N . ARG A 1 420 ? 15.313 17.409 -22.204 1.00 89.00 420 ARG A N 1
ATOM 3260 C CA . ARG A 1 420 ? 15.345 17.410 -20.734 1.00 89.00 420 ARG A CA 1
ATOM 3261 C C . ARG A 1 420 ? 14.653 16.181 -20.142 1.00 89.00 420 ARG A C 1
ATOM 3263 O O . ARG A 1 420 ? 15.163 15.607 -19.184 1.00 89.00 420 ARG A O 1
ATOM 3270 N N . SER A 1 421 ? 13.523 15.763 -20.708 1.00 89.69 421 SER A N 1
ATOM 3271 C CA . SER A 1 421 ? 12.796 14.569 -20.259 1.00 89.69 421 SER A CA 1
ATOM 3272 C C . SER A 1 421 ? 13.625 13.297 -20.472 1.00 89.69 421 SER A C 1
ATOM 3274 O O . SER A 1 421 ? 13.751 12.500 -19.546 1.00 89.69 421 SER A O 1
ATOM 3276 N N . ILE A 1 422 ? 14.284 13.151 -21.629 1.00 89.00 422 ILE A N 1
ATOM 3277 C CA . ILE A 1 422 ? 15.198 12.026 -21.910 1.00 89.00 422 ILE A CA 1
ATOM 3278 C C . ILE A 1 422 ? 16.358 12.003 -20.910 1.00 89.00 422 ILE A C 1
ATOM 3280 O O . ILE A 1 422 ? 16.684 10.951 -20.363 1.00 89.00 422 ILE A O 1
ATOM 3284 N N . HIS A 1 423 ? 16.973 13.159 -20.641 1.00 91.81 423 HIS A N 1
ATOM 3285 C CA . HIS A 1 423 ? 18.047 13.256 -19.652 1.00 91.81 423 HIS A CA 1
ATOM 3286 C C . HIS A 1 423 ? 17.583 12.789 -18.262 1.00 91.81 423 HIS A C 1
ATOM 3288 O O . HIS A 1 423 ? 18.275 12.009 -17.609 1.00 91.81 423 HIS A O 1
ATOM 3294 N N . LEU A 1 424 ? 16.399 13.223 -17.819 1.00 94.19 424 LEU A N 1
ATOM 3295 C CA . LEU A 1 424 ? 15.837 12.827 -16.524 1.00 94.19 424 LEU A CA 1
ATOM 3296 C C . LEU A 1 424 ? 15.482 11.332 -16.470 1.00 94.19 424 LEU A C 1
ATOM 3298 O O . LEU A 1 424 ? 15.711 10.702 -15.441 1.00 94.19 424 LE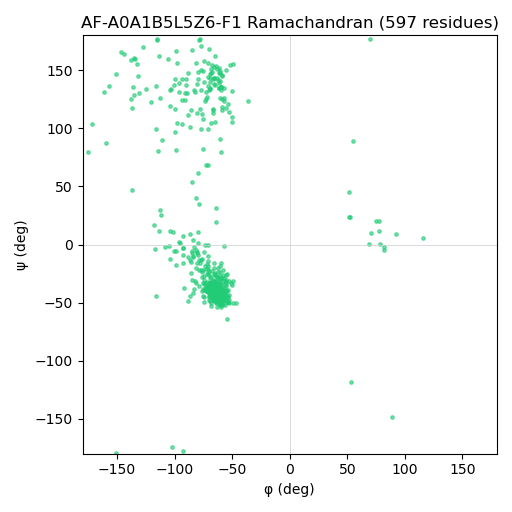U A O 1
ATOM 3302 N N . LEU A 1 425 ? 14.992 10.739 -17.564 1.00 94.06 425 LEU A N 1
ATOM 3303 C CA . LEU A 1 425 ? 14.756 9.292 -17.654 1.00 94.06 425 LEU A CA 1
ATOM 3304 C C . LEU A 1 425 ? 16.063 8.493 -17.549 1.00 94.06 425 LEU A C 1
ATOM 3306 O O . LEU A 1 425 ? 16.125 7.521 -16.799 1.00 94.06 425 LEU A O 1
ATOM 3310 N N . LYS A 1 426 ? 17.135 8.935 -18.219 1.00 92.50 426 LYS A N 1
ATOM 3311 C CA . LYS A 1 426 ? 18.470 8.319 -18.095 1.00 92.50 426 LYS A CA 1
ATOM 3312 C C . LYS A 1 426 ? 19.033 8.455 -16.680 1.00 92.50 426 LYS A C 1
ATOM 3314 O O . LYS A 1 426 ? 19.599 7.508 -16.136 1.00 92.50 426 LYS A O 1
ATOM 3319 N N . GLN A 1 427 ? 18.844 9.615 -16.052 1.00 95.06 427 GLN A N 1
ATOM 3320 C CA . GLN A 1 427 ? 19.202 9.820 -14.649 1.00 95.06 427 GLN A CA 1
ATOM 3321 C C . GLN A 1 427 ? 18.423 8.867 -13.729 1.00 95.06 427 GLN A C 1
ATOM 3323 O O . GLN A 1 427 ? 19.015 8.286 -12.818 1.00 95.06 427 GLN A O 1
ATOM 3328 N N . ALA A 1 428 ? 17.129 8.662 -13.988 1.00 95.50 428 ALA A N 1
ATOM 3329 C CA . ALA A 1 428 ? 16.310 7.705 -13.254 1.00 95.50 428 ALA A CA 1
ATOM 3330 C C . ALA A 1 428 ? 16.818 6.269 -13.433 1.00 95.50 428 ALA A C 1
ATOM 3332 O O . ALA A 1 428 ? 17.040 5.599 -12.429 1.00 95.50 428 ALA A O 1
ATOM 3333 N N . GLY A 1 429 ? 17.110 5.829 -14.663 1.00 95.06 429 GLY A N 1
ATOM 3334 C CA . GLY A 1 429 ? 17.682 4.503 -14.931 1.00 95.06 429 GLY A CA 1
ATOM 3335 C C . GLY A 1 429 ? 19.004 4.262 -14.196 1.00 95.06 429 GLY A C 1
ATOM 3336 O O . GLY A 1 429 ? 19.182 3.238 -13.537 1.00 95.06 429 GLY A O 1
ATOM 3337 N N . ASN A 1 430 ? 19.914 5.241 -14.207 1.00 95.44 430 ASN A N 1
ATOM 3338 C CA . ASN A 1 430 ? 21.171 5.160 -13.454 1.00 95.44 430 ASN A CA 1
ATOM 3339 C C . ASN A 1 430 ? 20.952 5.076 -11.940 1.00 95.44 430 ASN A C 1
ATOM 3341 O O . ASN A 1 430 ? 21.629 4.302 -11.260 1.00 95.44 430 ASN A O 1
ATOM 3345 N N . LYS A 1 431 ? 19.993 5.842 -11.413 1.00 94.69 431 LYS A N 1
ATOM 3346 C CA . LYS A 1 431 ? 19.614 5.769 -10.002 1.00 94.69 431 LYS A CA 1
ATOM 3347 C C . LYS A 1 431 ? 19.055 4.391 -9.654 1.00 94.69 431 LYS A C 1
ATOM 3349 O O . LYS A 1 431 ? 19.535 3.800 -8.698 1.00 94.69 431 LYS A O 1
ATOM 3354 N N . MET A 1 432 ? 18.129 3.850 -10.452 1.00 95.19 432 MET A N 1
ATOM 3355 C CA . MET A 1 432 ? 17.557 2.513 -10.238 1.00 95.19 432 MET A CA 1
ATOM 3356 C C . MET A 1 432 ? 18.648 1.445 -10.123 1.00 95.19 432 MET A C 1
ATOM 3358 O O . MET A 1 432 ? 18.655 0.688 -9.159 1.00 95.19 432 MET A O 1
ATOM 3362 N N . LYS A 1 433 ? 19.598 1.430 -11.068 1.00 95.81 433 LYS A N 1
ATOM 3363 C CA . LYS A 1 433 ? 20.735 0.494 -11.075 1.00 95.81 433 LYS A CA 1
ATOM 3364 C C . LYS A 1 433 ? 21.566 0.591 -9.796 1.00 95.81 433 LYS A C 1
ATOM 3366 O O . LYS A 1 433 ? 21.833 -0.418 -9.151 1.00 95.81 433 LYS A O 1
ATOM 3371 N N . LYS A 1 434 ? 21.917 1.813 -9.385 1.00 95.25 434 LYS A N 1
ATOM 3372 C CA . LYS A 1 434 ? 22.674 2.051 -8.149 1.00 95.25 434 LYS A CA 1
ATOM 3373 C C . LYS A 1 434 ? 21.898 1.600 -6.907 1.00 95.25 434 LYS A C 1
ATOM 3375 O O . LYS A 1 434 ? 22.465 0.966 -6.026 1.00 95.25 434 LYS A O 1
ATOM 3380 N N . THR A 1 435 ? 20.611 1.926 -6.827 1.00 94.12 435 THR A N 1
ATOM 3381 C CA . THR A 1 435 ? 19.754 1.559 -5.693 1.00 94.12 435 THR A CA 1
ATOM 3382 C C . THR A 1 435 ? 19.577 0.040 -5.600 1.00 94.12 435 THR A C 1
ATOM 3384 O O . THR A 1 435 ? 19.655 -0.501 -4.500 1.00 94.12 435 THR A O 1
ATOM 3387 N N . PHE A 1 436 ? 19.414 -0.654 -6.733 1.00 96.31 436 PHE A N 1
ATOM 3388 C CA . PHE A 1 436 ? 19.377 -2.118 -6.798 1.00 96.31 436 PHE A CA 1
ATOM 3389 C C . PHE A 1 436 ? 20.675 -2.746 -6.271 1.00 96.31 436 PHE A C 1
ATOM 3391 O O . PHE A 1 436 ? 20.618 -3.601 -5.392 1.00 96.31 436 PHE A O 1
ATOM 3398 N N . GLN A 1 437 ? 21.837 -2.267 -6.728 1.00 95.19 437 GLN A N 1
ATOM 3399 C CA . GLN A 1 437 ? 23.142 -2.750 -6.255 1.00 95.19 437 GLN A CA 1
ATOM 3400 C C . GLN A 1 437 ? 23.304 -2.572 -4.741 1.00 95.19 437 GLN A C 1
ATOM 3402 O O . GLN A 1 437 ? 23.682 -3.513 -4.054 1.00 95.19 437 GLN A O 1
ATOM 3407 N N . ILE A 1 438 ? 22.930 -1.404 -4.203 1.00 94.50 438 ILE A N 1
ATOM 3408 C CA . ILE A 1 438 ? 22.968 -1.144 -2.755 1.00 94.50 438 ILE A CA 1
ATOM 3409 C C . ILE A 1 438 ? 22.076 -2.130 -1.984 1.00 94.50 438 ILE A C 1
ATOM 3411 O O . ILE A 1 438 ? 22.461 -2.588 -0.909 1.00 94.50 438 ILE A O 1
ATOM 3415 N N . LEU A 1 439 ? 20.881 -2.446 -2.499 1.00 94.69 439 LEU A N 1
ATOM 3416 C CA . LEU A 1 439 ? 19.984 -3.421 -1.871 1.00 94.69 439 LEU A CA 1
ATOM 3417 C C . LEU A 1 439 ? 20.587 -4.829 -1.887 1.00 94.69 439 LEU A C 1
ATOM 3419 O O . LEU A 1 439 ? 20.628 -5.466 -0.838 1.00 94.69 439 LEU A O 1
ATOM 3423 N N . ALA A 1 440 ? 21.090 -5.278 -3.039 1.00 93.62 440 ALA A N 1
ATOM 3424 C CA . ALA A 1 440 ? 21.681 -6.604 -3.200 1.00 93.62 440 ALA A CA 1
ATOM 3425 C C . ALA A 1 440 ? 22.950 -6.785 -2.343 1.00 93.62 440 ALA A C 1
ATOM 3427 O O . ALA A 1 440 ? 23.103 -7.797 -1.664 1.00 93.62 440 ALA A O 1
ATOM 3428 N N . GLU A 1 441 ? 23.842 -5.789 -2.303 1.00 93.00 441 GLU A N 1
ATOM 3429 C CA . GLU A 1 441 ? 25.050 -5.815 -1.464 1.00 93.00 441 GLU A CA 1
ATOM 3430 C C . GLU A 1 441 ? 24.704 -5.857 0.027 1.00 93.00 441 GLU A C 1
ATOM 3432 O O . GLU A 1 441 ? 25.252 -6.666 0.779 1.00 93.00 441 GLU A O 1
ATOM 3437 N N . ARG A 1 442 ? 23.748 -5.023 0.454 1.00 91.75 442 ARG A N 1
ATOM 3438 C CA . ARG A 1 442 ? 23.279 -5.003 1.840 1.00 91.75 442 ARG A CA 1
ATOM 3439 C C . ARG A 1 442 ? 22.654 -6.334 2.241 1.00 91.75 442 ARG A C 1
ATOM 3441 O O . ARG A 1 442 ? 22.891 -6.795 3.355 1.00 91.75 442 ARG A O 1
ATOM 3448 N N . GLU A 1 443 ? 21.849 -6.933 1.368 1.00 92.56 443 GLU A N 1
ATOM 3449 C CA . GLU A 1 443 ? 21.233 -8.230 1.638 1.00 92.56 443 GLU A CA 1
ATOM 3450 C C . GLU A 1 443 ? 22.293 -9.329 1.714 1.00 92.56 443 GLU A C 1
ATOM 3452 O O . GLU A 1 443 ? 22.296 -10.098 2.669 1.00 92.56 443 GLU A O 1
ATOM 3457 N N . LYS A 1 444 ? 23.271 -9.339 0.802 1.00 89.81 444 LYS A N 1
ATOM 3458 C CA . LYS A 1 444 ? 24.405 -10.272 0.852 1.00 89.81 444 LYS A CA 1
ATOM 3459 C C . LYS A 1 444 ? 25.158 -10.206 2.181 1.00 89.81 444 LYS A C 1
ATOM 3461 O O . LYS A 1 444 ? 25.564 -11.240 2.706 1.00 89.81 444 LYS A O 1
ATOM 3466 N N . ASP A 1 445 ? 25.336 -9.015 2.749 1.00 88.69 445 ASP A N 1
ATOM 3467 C CA . ASP A 1 445 ? 25.944 -8.864 4.072 1.00 88.69 445 ASP A CA 1
ATOM 3468 C C . ASP A 1 445 ? 25.045 -9.379 5.201 1.00 88.69 445 ASP A C 1
ATOM 3470 O O . ASP A 1 445 ? 25.546 -10.030 6.114 1.00 88.69 445 ASP A O 1
ATOM 3474 N N . VAL A 1 446 ? 23.727 -9.156 5.132 1.00 87.69 446 VAL A N 1
ATOM 3475 C CA . VAL A 1 446 ? 22.758 -9.705 6.100 1.00 87.69 446 VAL A CA 1
ATOM 3476 C C . VAL A 1 446 ? 22.737 -11.236 6.057 1.00 87.69 446 VAL A C 1
ATOM 3478 O O . VAL A 1 446 ? 22.746 -11.875 7.111 1.00 87.69 446 VAL A O 1
ATOM 3481 N N . GLN A 1 447 ? 22.771 -11.828 4.863 1.00 84.88 447 GLN A N 1
ATOM 3482 C CA . GLN A 1 447 ? 22.730 -13.278 4.674 1.00 84.88 447 GLN A CA 1
ATOM 3483 C C . GLN A 1 447 ? 23.927 -13.985 5.322 1.00 84.88 447 GLN A C 1
ATOM 3485 O O . GLN A 1 447 ? 23.727 -14.996 5.993 1.00 84.88 447 GLN A O 1
ATOM 3490 N N . LYS A 1 448 ? 25.132 -13.395 5.277 1.00 85.50 448 LYS A N 1
ATOM 3491 C CA . LYS A 1 448 ? 26.318 -13.927 5.985 1.00 85.50 448 LYS A CA 1
ATOM 3492 C C . LYS A 1 448 ? 26.088 -14.113 7.488 1.00 85.50 448 LYS A C 1
ATOM 3494 O O . LYS A 1 448 ? 26.644 -15.023 8.092 1.00 85.50 448 LYS A O 1
ATOM 3499 N N . TYR A 1 449 ? 25.287 -13.250 8.118 1.00 82.19 449 TYR A N 1
ATOM 3500 C CA . TYR A 1 449 ? 24.951 -13.398 9.537 1.00 82.19 449 TYR A CA 1
ATOM 3501 C C . TYR A 1 449 ? 23.865 -14.457 9.757 1.00 82.19 449 TYR A C 1
ATOM 3503 O O . TYR A 1 449 ? 23.911 -15.188 10.749 1.00 82.19 449 TYR A O 1
ATOM 3511 N N . LEU A 1 450 ? 22.904 -14.561 8.835 1.00 77.69 450 LEU A N 1
ATOM 3512 C CA . LEU A 1 450 ? 21.794 -15.514 8.910 1.00 77.69 450 LEU A CA 1
ATOM 3513 C C . LEU A 1 450 ? 22.207 -16.963 8.632 1.00 77.69 450 LEU A C 1
ATOM 3515 O O . LEU A 1 450 ? 21.519 -17.859 9.109 1.00 77.69 450 LEU A O 1
ATOM 3519 N N . GLU A 1 451 ? 23.337 -17.212 7.964 1.00 71.94 451 GLU A N 1
ATOM 3520 C CA . GLU A 1 451 ? 23.917 -18.560 7.796 1.00 71.94 451 GLU A CA 1
ATOM 3521 C C . GLU A 1 451 ? 24.130 -19.295 9.133 1.00 71.94 451 GLU A C 1
ATOM 3523 O O . GLU A 1 451 ? 24.105 -20.522 9.193 1.00 71.94 451 GLU A O 1
ATOM 3528 N N . THR A 1 452 ? 24.293 -18.553 10.232 1.00 75.38 452 THR A N 1
ATOM 3529 C CA . THR A 1 452 ? 24.440 -19.121 11.582 1.00 75.38 452 THR A CA 1
ATOM 3530 C C . THR A 1 452 ? 23.115 -19.556 12.217 1.00 75.38 452 THR A C 1
ATOM 3532 O O . THR A 1 452 ? 23.108 -20.259 13.230 1.00 75.38 452 THR A O 1
ATOM 3535 N N . CYS A 1 453 ? 21.987 -19.141 11.642 1.00 73.12 453 CYS A N 1
ATOM 3536 C CA . CYS A 1 453 ? 20.648 -19.406 12.145 1.00 73.12 453 CYS A CA 1
ATOM 3537 C C . CYS A 1 453 ? 20.003 -20.566 11.372 1.00 73.12 453 CYS A C 1
ATOM 3539 O O . CYS A 1 453 ? 20.052 -20.624 10.146 1.00 73.12 453 CYS A O 1
ATOM 3541 N N . GLN A 1 454 ? 19.336 -21.478 12.085 1.00 72.00 454 GLN A N 1
ATOM 3542 C CA . GLN A 1 454 ? 18.551 -22.553 11.469 1.00 72.00 454 GLN A CA 1
ATOM 3543 C C . GLN A 1 454 ? 17.231 -21.988 10.925 1.00 72.00 454 GLN A C 1
ATOM 3545 O O . GLN A 1 454 ? 16.203 -22.039 11.594 1.00 72.00 454 GLN A O 1
ATOM 3550 N N . VAL A 1 455 ? 17.284 -21.407 9.728 1.00 78.75 455 VAL A N 1
ATOM 3551 C CA . VAL A 1 455 ? 16.119 -20.955 8.953 1.00 78.75 455 VAL A CA 1
ATOM 3552 C C . VAL A 1 455 ? 16.061 -21.775 7.672 1.00 78.75 455 VAL A C 1
ATOM 3554 O O . VAL A 1 455 ? 17.103 -21.995 7.041 1.00 78.75 455 VAL A O 1
ATOM 3557 N N . THR A 1 456 ? 14.863 -22.230 7.297 1.00 84.69 456 THR A N 1
ATOM 3558 C CA . THR A 1 456 ? 14.681 -23.006 6.065 1.00 84.69 456 THR A CA 1
ATOM 3559 C C . THR A 1 456 ? 15.104 -22.176 4.839 1.00 84.69 456 THR A C 1
ATOM 3561 O O . THR A 1 456 ? 14.958 -20.947 4.854 1.00 84.69 456 THR A O 1
ATOM 3564 N N . PRO A 1 457 ? 15.645 -22.793 3.770 1.00 86.06 457 PRO A N 1
ATOM 3565 C CA . PRO A 1 457 ? 16.165 -22.047 2.617 1.00 86.06 457 PRO A CA 1
ATOM 3566 C C . PRO A 1 457 ? 15.130 -21.117 1.963 1.00 86.06 457 PRO A C 1
ATOM 3568 O O . PRO A 1 457 ? 15.441 -19.974 1.630 1.00 86.06 457 PRO A O 1
ATOM 3571 N N . LEU A 1 458 ? 13.876 -21.562 1.844 1.00 85.88 458 LEU A N 1
ATOM 3572 C CA . LEU A 1 458 ? 12.804 -20.764 1.239 1.00 85.88 458 LEU A CA 1
ATOM 3573 C C . LEU A 1 458 ? 12.319 -19.620 2.134 1.00 85.88 458 LEU A C 1
ATOM 3575 O O . LEU A 1 458 ? 12.083 -18.519 1.639 1.00 85.88 458 LEU A O 1
ATOM 3579 N N . GLU A 1 459 ? 12.223 -19.820 3.452 1.00 83.25 459 GLU A N 1
ATOM 3580 C CA . GLU A 1 459 ? 11.909 -18.722 4.377 1.00 83.25 459 GLU A CA 1
ATOM 3581 C C . GLU A 1 459 ? 13.018 -17.670 4.386 1.00 83.25 459 GLU A C 1
ATOM 3583 O O . GLU A 1 459 ? 12.731 -16.471 4.445 1.00 83.25 459 GLU A O 1
ATOM 3588 N N . ARG A 1 460 ? 14.278 -18.109 4.267 1.00 85.88 460 ARG A N 1
ATOM 3589 C CA . ARG A 1 460 ? 15.431 -17.218 4.135 1.00 85.88 460 ARG A CA 1
ATOM 3590 C C . ARG A 1 460 ? 15.261 -16.314 2.917 1.00 85.88 460 ARG A C 1
ATOM 3592 O O . ARG A 1 460 ? 15.312 -15.098 3.088 1.00 85.88 460 ARG A O 1
ATOM 3599 N N . LEU A 1 461 ? 14.961 -16.875 1.740 1.00 87.75 461 LEU A N 1
ATOM 3600 C CA . LEU A 1 461 ? 14.694 -16.097 0.523 1.00 87.75 461 LEU A CA 1
ATOM 3601 C C . LEU A 1 461 ? 13.475 -15.177 0.656 1.00 87.75 461 LEU A C 1
ATOM 3603 O O . LEU A 1 461 ? 13.553 -14.002 0.305 1.00 87.75 461 LEU A O 1
ATOM 3607 N N . ASN A 1 462 ? 12.368 -15.667 1.216 1.00 85.31 462 ASN A N 1
ATOM 3608 C CA . ASN A 1 462 ? 11.145 -14.877 1.384 1.00 85.31 462 ASN A CA 1
ATOM 3609 C C . ASN A 1 462 ? 11.323 -13.689 2.354 1.00 85.31 462 ASN A C 1
ATOM 3611 O O . ASN A 1 462 ? 10.597 -12.697 2.270 1.00 85.31 462 ASN A O 1
ATOM 3615 N N . SER A 1 463 ? 12.287 -13.776 3.277 1.00 84.62 463 SER A N 1
ATOM 3616 C CA . SER A 1 463 ? 12.582 -12.727 4.263 1.00 84.62 463 SER A CA 1
ATOM 3617 C C . SER A 1 463 ? 13.507 -11.609 3.759 1.00 84.62 463 SER A C 1
ATOM 3619 O O . SER A 1 463 ? 13.656 -10.589 4.446 1.00 84.62 463 SER A O 1
ATOM 3621 N N . ARG A 1 464 ? 14.118 -11.789 2.580 1.00 89.19 464 ARG A N 1
ATOM 3622 C CA . ARG A 1 464 ? 15.076 -10.843 1.996 1.00 89.19 464 ARG A CA 1
ATOM 3623 C C . ARG A 1 464 ? 14.437 -9.490 1.700 1.00 89.19 464 ARG A C 1
ATOM 3625 O O . ARG A 1 464 ? 13.237 -9.375 1.447 1.00 89.19 464 ARG A O 1
ATOM 3632 N N . ARG A 1 465 ? 15.256 -8.437 1.744 1.00 89.38 465 ARG A N 1
ATOM 3633 C CA . ARG A 1 465 ? 14.846 -7.042 1.511 1.00 89.38 465 ARG A CA 1
ATOM 3634 C C . ARG A 1 465 ? 15.420 -6.465 0.218 1.00 89.38 465 ARG A C 1
ATOM 3636 O O . ARG A 1 465 ? 15.561 -5.247 0.113 1.00 89.38 465 ARG A O 1
ATOM 3643 N N . ASP A 1 466 ? 15.732 -7.317 -0.747 1.00 91.56 466 ASP A N 1
ATOM 3644 C CA . ASP A 1 466 ? 16.121 -6.978 -2.114 1.00 91.56 466 ASP A CA 1
ATOM 3645 C C . ASP A 1 466 ? 15.085 -7.494 -3.131 1.00 91.56 466 ASP A C 1
ATOM 3647 O O . ASP A 1 466 ? 14.085 -8.112 -2.771 1.00 91.56 466 ASP A O 1
ATOM 3651 N N . ALA A 1 467 ? 15.285 -7.194 -4.416 1.00 89.38 467 ALA A N 1
ATOM 3652 C CA . ALA A 1 467 ? 14.335 -7.528 -5.482 1.00 89.38 467 ALA A CA 1
ATOM 3653 C C . ALA A 1 467 ? 14.460 -8.991 -5.962 1.00 89.38 467 ALA A C 1
ATOM 3655 O O . ALA A 1 467 ? 14.404 -9.261 -7.158 1.00 89.38 467 ALA A O 1
ATOM 3656 N N . ILE A 1 468 ? 14.674 -9.925 -5.029 1.00 93.12 468 ILE A N 1
ATOM 3657 C CA . ILE A 1 468 ? 14.872 -11.355 -5.308 1.00 93.12 468 ILE A CA 1
ATOM 3658 C C . ILE A 1 468 ? 13.568 -12.100 -5.594 1.00 93.12 468 ILE A C 1
ATOM 3660 O O . ILE A 1 468 ? 13.596 -13.169 -6.191 1.00 93.12 468 ILE A O 1
ATOM 3664 N N . ARG A 1 469 ? 12.430 -11.566 -5.137 1.00 92.62 469 ARG A N 1
ATOM 3665 C CA . ARG A 1 469 ? 11.101 -12.166 -5.308 1.00 92.62 469 ARG A CA 1
ATOM 3666 C C . ARG A 1 469 ? 10.556 -11.889 -6.703 1.00 92.62 469 ARG A C 1
ATOM 3668 O O . ARG A 1 469 ? 10.799 -10.810 -7.242 1.00 92.62 469 ARG A O 1
ATOM 3675 N N . SER A 1 470 ? 9.757 -12.814 -7.231 1.00 91.38 470 SER A N 1
ATOM 3676 C CA . SER A 1 470 ? 9.145 -12.708 -8.563 1.00 91.38 470 SER A CA 1
ATOM 3677 C C . SER A 1 470 ? 8.446 -11.367 -8.813 1.00 91.38 470 SER A C 1
ATOM 3679 O O . SER A 1 470 ? 8.761 -10.698 -9.794 1.00 91.38 470 SER A O 1
ATOM 3681 N N . ASP A 1 471 ? 7.582 -10.927 -7.893 1.00 89.88 471 ASP A N 1
ATOM 3682 C CA . ASP A 1 471 ? 6.827 -9.668 -8.004 1.00 89.88 471 ASP A CA 1
ATOM 3683 C C . ASP A 1 471 ? 7.734 -8.427 -8.136 1.00 89.88 471 ASP A C 1
ATOM 3685 O O . ASP A 1 471 ? 7.491 -7.532 -8.951 1.00 89.88 471 ASP A O 1
ATOM 3689 N N . ASP A 1 472 ? 8.783 -8.344 -7.311 1.00 93.19 472 ASP A N 1
ATOM 3690 C CA . ASP A 1 472 ? 9.695 -7.196 -7.290 1.00 93.19 472 ASP A CA 1
ATOM 3691 C C . ASP A 1 472 ? 10.651 -7.223 -8.491 1.00 93.19 472 ASP A C 1
ATOM 3693 O O . ASP A 1 472 ? 10.926 -6.179 -9.096 1.00 93.19 472 ASP A O 1
ATOM 3697 N N . ALA A 1 473 ? 11.120 -8.418 -8.863 1.00 95.12 473 ALA A N 1
ATOM 3698 C CA . ALA A 1 473 ? 11.940 -8.652 -10.043 1.00 95.12 473 ALA A CA 1
ATOM 3699 C C . ALA A 1 473 ? 11.193 -8.281 -11.328 1.00 95.12 473 ALA A C 1
ATOM 3701 O O . ALA A 1 473 ? 11.754 -7.593 -12.180 1.00 95.12 473 ALA A O 1
ATOM 3702 N N . HIS A 1 474 ? 9.922 -8.669 -11.443 1.00 94.38 474 HIS A N 1
ATOM 3703 C CA . HIS A 1 474 ? 9.057 -8.332 -12.572 1.00 94.38 474 HIS A CA 1
ATOM 3704 C C . HIS A 1 474 ? 8.895 -6.825 -12.741 1.00 94.38 474 HIS A C 1
ATOM 3706 O O . HIS A 1 474 ? 9.149 -6.287 -13.820 1.00 94.38 474 HIS A O 1
ATOM 3712 N N . GLU A 1 475 ? 8.547 -6.115 -11.663 1.00 93.88 475 GLU A N 1
ATOM 3713 C CA . GLU A 1 475 ? 8.382 -4.660 -11.703 1.00 93.88 475 GLU A CA 1
ATOM 3714 C C . GLU A 1 475 ? 9.686 -3.949 -12.087 1.00 93.88 475 GLU A C 1
ATOM 3716 O O . GLU A 1 475 ? 9.664 -2.971 -12.847 1.00 93.88 475 GLU A O 1
ATOM 3721 N N . TYR A 1 476 ? 10.835 -4.435 -11.604 1.00 96.56 476 TYR A N 1
ATOM 3722 C CA . TYR A 1 476 ? 12.132 -3.883 -11.982 1.00 96.56 476 TYR A CA 1
ATOM 3723 C C . TYR A 1 476 ? 12.478 -4.183 -13.449 1.00 96.56 476 TYR A C 1
ATOM 3725 O O . TYR A 1 476 ? 12.781 -3.250 -14.197 1.00 96.56 476 TYR A O 1
ATOM 3733 N N . MET A 1 477 ? 12.339 -5.441 -13.881 1.00 96.00 477 MET A N 1
ATOM 3734 C CA . MET A 1 477 ? 12.561 -5.914 -15.253 1.00 96.00 477 MET A CA 1
ATOM 3735 C C . MET A 1 477 ? 11.740 -5.106 -16.261 1.00 96.00 477 MET A C 1
ATOM 3737 O O . MET A 1 477 ? 12.272 -4.570 -17.234 1.00 96.00 477 MET A O 1
ATOM 3741 N N . LEU A 1 478 ? 10.446 -4.946 -15.990 1.00 93.56 478 LEU A N 1
ATOM 3742 C CA . LEU A 1 478 ? 9.539 -4.204 -16.854 1.00 93.56 478 LEU A CA 1
ATOM 3743 C C . LEU A 1 478 ? 9.923 -2.723 -16.932 1.00 93.56 478 LEU A C 1
ATOM 3745 O O . LEU A 1 478 ? 9.918 -2.136 -18.013 1.00 93.56 478 LEU A O 1
ATOM 3749 N N . THR A 1 479 ? 10.305 -2.110 -15.808 1.00 95.06 479 THR A N 1
ATOM 3750 C CA . THR A 1 479 ? 10.737 -0.704 -15.800 1.00 95.06 479 THR A CA 1
ATOM 3751 C C . THR A 1 479 ? 12.033 -0.498 -16.591 1.00 95.06 479 THR A C 1
ATOM 3753 O O . THR A 1 479 ? 12.131 0.475 -17.339 1.00 95.06 479 THR A O 1
ATOM 3756 N N . LEU A 1 480 ? 13.003 -1.416 -16.483 1.00 95.50 480 LEU A N 1
ATOM 3757 C CA . LEU A 1 480 ? 14.223 -1.395 -17.301 1.00 95.50 480 LEU A CA 1
ATOM 3758 C C . LEU A 1 480 ? 13.898 -1.479 -18.797 1.00 95.50 480 LEU A C 1
ATOM 3760 O O . LEU A 1 480 ? 14.471 -0.725 -19.585 1.00 95.50 480 LEU A O 1
ATOM 3764 N N . GLY A 1 481 ? 12.933 -2.325 -19.169 1.00 92.06 481 GLY A N 1
ATOM 3765 C CA . GLY A 1 481 ? 12.446 -2.450 -20.541 1.00 92.06 481 GLY A CA 1
ATOM 3766 C C . GLY A 1 481 ? 11.908 -1.136 -21.108 1.00 92.06 481 GLY A C 1
ATOM 3767 O O . GLY A 1 481 ? 12.329 -0.706 -22.180 1.00 92.06 481 GLY A O 1
ATOM 3768 N N . TYR A 1 482 ? 11.054 -0.433 -20.358 1.00 91.38 482 TYR A N 1
ATOM 3769 C CA . TYR A 1 482 ? 10.540 0.881 -20.772 1.00 91.38 482 TYR A CA 1
ATOM 3770 C C . TYR A 1 482 ? 11.639 1.947 -20.917 1.00 91.38 482 TYR A C 1
ATOM 3772 O O . TYR A 1 482 ? 11.500 2.857 -21.736 1.00 91.38 482 TYR A O 1
ATOM 3780 N N . LEU A 1 483 ? 12.723 1.852 -20.143 1.00 91.81 483 LEU A N 1
ATOM 3781 C CA . LEU A 1 483 ? 13.864 2.772 -20.216 1.00 91.81 483 LEU A CA 1
ATOM 3782 C C . LEU A 1 483 ? 14.901 2.389 -21.285 1.00 91.81 483 LEU A C 1
ATOM 3784 O O . LEU A 1 483 ? 15.812 3.177 -21.533 1.00 91.81 483 LEU A O 1
ATOM 3788 N N . GLY A 1 484 ? 14.771 1.221 -21.920 1.00 89.88 484 GLY A N 1
ATOM 3789 C CA . GLY A 1 484 ? 15.734 0.715 -22.901 1.00 89.88 484 GLY A CA 1
ATOM 3790 C C . GLY A 1 484 ? 17.035 0.179 -22.291 1.00 89.88 484 GLY A C 1
ATOM 3791 O O . GLY A 1 484 ? 18.054 0.086 -22.971 1.00 89.88 484 GLY A O 1
ATOM 3792 N N . GLU A 1 485 ? 17.036 -0.177 -21.006 1.00 93.31 485 GLU A N 1
ATOM 3793 C CA . GLU A 1 485 ? 18.212 -0.683 -20.283 1.00 93.31 485 GLU A CA 1
ATOM 3794 C C . GLU A 1 485 ? 18.374 -2.207 -20.482 1.00 93.31 485 GLU A C 1
ATOM 3796 O O . GLU A 1 485 ? 18.474 -2.980 -19.529 1.00 93.31 485 GLU A O 1
ATOM 3801 N N . PHE A 1 486 ? 18.402 -2.666 -21.739 1.00 92.81 486 PHE A N 1
ATOM 3802 C CA . PHE A 1 486 ? 18.343 -4.096 -22.098 1.00 92.81 486 PHE A CA 1
ATOM 3803 C C . PHE A 1 486 ? 19.519 -4.920 -21.551 1.00 92.81 486 PHE A C 1
ATOM 3805 O O . PHE A 1 486 ? 19.354 -6.066 -21.137 1.00 92.81 486 PHE A O 1
ATOM 3812 N N . ALA A 1 487 ? 20.718 -4.334 -21.504 1.00 92.00 487 ALA A N 1
ATOM 3813 C CA . ALA A 1 487 ? 21.886 -4.994 -20.921 1.00 92.00 487 ALA A CA 1
ATOM 3814 C C . ALA A 1 487 ? 21.732 -5.217 -19.407 1.00 92.00 487 ALA A C 1
ATOM 3816 O O . ALA A 1 487 ? 22.240 -6.203 -18.878 1.00 92.00 487 ALA A O 1
ATOM 3817 N N . GLU A 1 488 ? 21.034 -4.316 -18.711 1.00 95.12 488 GLU A N 1
ATOM 3818 C CA . GLU A 1 488 ? 20.736 -4.480 -17.288 1.00 95.12 488 GLU A CA 1
ATOM 3819 C C . GLU A 1 488 ? 19.674 -5.555 -17.059 1.00 95.12 488 GLU A C 1
ATOM 3821 O O . GLU A 1 488 ? 19.792 -6.320 -16.113 1.00 95.12 488 GLU A O 1
ATOM 3826 N N . MET A 1 489 ? 18.688 -5.683 -17.952 1.00 96.31 489 MET A N 1
ATOM 3827 C CA . MET A 1 489 ? 17.715 -6.783 -17.899 1.00 96.31 489 MET A CA 1
ATOM 3828 C C . MET A 1 489 ? 18.412 -8.152 -17.942 1.00 96.31 489 MET A C 1
ATOM 3830 O O . MET A 1 489 ? 18.060 -9.049 -17.180 1.00 96.31 489 MET A O 1
ATOM 3834 N N . GLY A 1 490 ? 19.448 -8.294 -18.779 1.00 95.25 490 GLY A N 1
ATOM 3835 C CA . GLY A 1 490 ? 20.286 -9.498 -18.815 1.00 95.25 490 GLY A CA 1
ATOM 3836 C C . GLY A 1 490 ? 21.037 -9.748 -17.506 1.00 95.25 490 GLY A C 1
ATOM 3837 O O . GLY A 1 490 ? 21.031 -10.871 -17.013 1.00 95.25 490 GLY A O 1
ATOM 3838 N N . ARG A 1 491 ? 21.627 -8.701 -16.910 1.00 95.69 491 ARG A N 1
ATOM 3839 C CA . ARG A 1 491 ? 22.313 -8.795 -15.607 1.00 95.69 491 ARG A CA 1
ATOM 3840 C C . ARG A 1 491 ? 21.366 -9.154 -14.466 1.00 95.69 491 ARG A C 1
ATOM 3842 O O . ARG A 1 491 ? 21.727 -9.959 -13.617 1.00 95.69 491 ARG A O 1
ATOM 3849 N N . LEU A 1 492 ? 20.162 -8.582 -14.453 1.00 96.62 492 LEU A N 1
ATOM 3850 C CA . LEU A 1 492 ? 19.131 -8.909 -13.472 1.00 96.62 492 LEU A CA 1
ATOM 3851 C C . LEU A 1 492 ? 18.743 -10.386 -13.571 1.00 96.62 492 LEU A C 1
ATOM 3853 O O . LEU A 1 492 ? 18.704 -11.071 -12.555 1.00 96.62 492 LEU A O 1
ATOM 3857 N N . LEU A 1 493 ? 18.486 -10.877 -14.787 1.00 95.94 493 LEU A N 1
ATOM 3858 C CA . LEU A 1 493 ? 18.139 -12.278 -15.005 1.00 95.94 493 LEU A CA 1
ATOM 3859 C C . LEU A 1 493 ? 19.270 -13.218 -14.567 1.00 95.94 493 LEU A C 1
ATOM 3861 O O . LEU A 1 493 ? 19.021 -14.228 -13.915 1.00 95.94 493 LEU A O 1
ATOM 3865 N N . GLU A 1 494 ? 20.510 -12.856 -14.885 1.00 95.19 494 GLU A N 1
ATOM 3866 C CA . GLU A 1 494 ? 21.687 -13.603 -14.461 1.00 95.19 494 GLU A CA 1
ATOM 3867 C C . GLU A 1 494 ? 21.817 -13.668 -12.932 1.00 95.19 494 GLU A C 1
ATOM 3869 O O . GLU A 1 494 ? 22.028 -14.750 -12.384 1.00 95.19 494 GLU A O 1
ATOM 3874 N N . TRP A 1 495 ? 21.641 -12.534 -12.251 1.00 95.62 495 TRP A N 1
ATOM 3875 C CA . TRP A 1 495 ? 21.671 -12.450 -10.792 1.00 95.62 495 TRP A CA 1
ATOM 3876 C C . TRP A 1 495 ? 20.558 -13.284 -10.143 1.00 95.62 495 TRP A C 1
ATOM 3878 O O . TRP A 1 495 ? 20.821 -14.030 -9.204 1.00 95.62 495 TRP A O 1
ATOM 3888 N N . LEU A 1 496 ? 19.330 -13.233 -10.674 1.00 95.56 496 LEU A N 1
ATOM 3889 C CA . LEU A 1 496 ? 18.220 -14.058 -10.180 1.00 95.56 496 LEU A CA 1
ATOM 3890 C C . LEU A 1 496 ? 18.548 -15.552 -10.273 1.00 95.56 496 LEU A C 1
ATOM 3892 O O . LEU A 1 496 ? 18.318 -16.288 -9.318 1.00 95.56 496 LEU A O 1
ATOM 3896 N N . MET A 1 497 ? 19.121 -15.998 -11.395 1.00 94.62 497 MET A N 1
ATOM 3897 C CA . MET A 1 497 ? 19.536 -17.394 -11.545 1.00 94.62 497 MET A CA 1
ATOM 3898 C C . MET A 1 497 ? 20.595 -17.782 -10.514 1.00 94.62 497 MET A C 1
ATOM 3900 O O . MET A 1 497 ? 20.512 -18.869 -9.961 1.00 94.62 497 MET A O 1
ATOM 3904 N N . GLU A 1 498 ? 21.571 -16.919 -10.230 1.00 92.94 498 GLU A N 1
ATOM 3905 C CA . GLU A 1 498 ? 22.624 -17.207 -9.245 1.00 92.94 498 GLU A CA 1
ATOM 3906 C C . GLU A 1 498 ? 22.081 -17.363 -7.823 1.00 92.94 498 GLU A C 1
ATOM 3908 O O . GLU A 1 498 ? 22.472 -18.284 -7.109 1.00 92.94 498 GLU A O 1
ATOM 3913 N N . GLU A 1 499 ? 21.165 -16.487 -7.422 1.00 92.62 499 GLU A N 1
ATOM 3914 C CA . GLU A 1 499 ? 20.612 -16.474 -6.068 1.00 92.62 499 GLU A CA 1
ATOM 3915 C C . GLU A 1 499 ? 19.597 -17.603 -5.832 1.00 92.62 499 GLU A C 1
ATOM 3917 O O . GLU A 1 499 ? 19.513 -18.138 -4.727 1.00 92.62 499 GLU A O 1
ATOM 3922 N N . TRP A 1 500 ? 18.836 -17.993 -6.859 1.00 93.38 500 TRP A N 1
ATOM 3923 C CA . TRP A 1 500 ? 17.868 -19.088 -6.753 1.00 93.38 500 TRP A CA 1
ATOM 3924 C C . TRP A 1 500 ? 18.492 -20.467 -6.994 1.00 93.38 500 TRP A C 1
ATOM 3926 O O . TRP A 1 500 ? 17.966 -21.459 -6.494 1.00 93.38 500 TRP A O 1
ATOM 3936 N N . ALA A 1 501 ? 19.614 -20.561 -7.722 1.00 92.06 501 ALA A N 1
ATOM 3937 C CA . ALA A 1 501 ? 20.276 -21.836 -8.035 1.00 92.06 501 ALA A CA 1
ATOM 3938 C C . ALA A 1 501 ? 21.131 -22.392 -6.883 1.00 92.06 501 ALA A C 1
ATOM 3940 O O . ALA A 1 501 ? 21.894 -23.345 -7.069 1.00 92.06 501 ALA A O 1
ATOM 3941 N N . LEU A 1 502 ? 21.025 -21.810 -5.686 1.00 89.88 502 LEU A N 1
ATOM 3942 C CA . LEU A 1 502 ? 21.655 -22.342 -4.485 1.00 89.88 502 LEU A CA 1
ATOM 3943 C C . LEU A 1 502 ? 21.126 -23.754 -4.199 1.00 89.88 502 LEU A C 1
ATOM 3945 O O . LEU A 1 502 ? 19.925 -24.015 -4.246 1.00 89.88 502 LEU A O 1
ATOM 3949 N N . SER A 1 503 ? 22.036 -24.687 -3.908 1.00 87.81 503 SER A N 1
ATOM 3950 C CA . SER A 1 503 ? 21.704 -26.118 -3.844 1.00 87.81 503 SER A CA 1
ATOM 3951 C C . SER A 1 503 ? 20.633 -26.461 -2.803 1.00 87.81 503 SER A C 1
ATOM 3953 O O . SER A 1 503 ? 19.872 -27.398 -3.026 1.00 87.81 503 SER A O 1
ATOM 3955 N N . ASP A 1 504 ? 20.592 -25.746 -1.677 1.00 87.94 504 ASP A N 1
ATOM 3956 C CA . ASP A 1 504 ? 19.617 -25.927 -0.595 1.00 87.94 504 ASP A CA 1
ATOM 3957 C C . ASP A 1 504 ? 18.228 -25.381 -0.967 1.00 87.94 504 ASP A C 1
ATOM 3959 O O . ASP A 1 504 ? 17.199 -25.948 -0.598 1.00 87.94 504 ASP A O 1
ATOM 3963 N N . VAL A 1 505 ? 18.185 -24.299 -1.743 1.00 89.06 505 VAL A N 1
ATOM 3964 C CA . VAL A 1 505 ? 16.947 -23.739 -2.298 1.00 89.06 505 VAL A CA 1
ATOM 3965 C C . VAL A 1 505 ? 16.361 -24.689 -3.337 1.00 89.06 505 VAL A C 1
ATOM 3967 O O . VAL A 1 505 ? 15.194 -25.062 -3.237 1.00 89.06 505 VAL A O 1
ATOM 3970 N N . VAL A 1 506 ? 17.180 -25.133 -4.295 1.00 89.50 506 VAL A N 1
ATOM 3971 C CA . VAL A 1 506 ? 16.756 -26.041 -5.369 1.00 89.50 506 VAL A CA 1
ATOM 3972 C C . VAL A 1 506 ? 16.258 -27.372 -4.811 1.00 89.50 506 VAL A C 1
ATOM 3974 O O . VAL A 1 506 ? 15.252 -27.891 -5.291 1.00 89.50 506 VAL A O 1
ATOM 3977 N N . SER A 1 507 ? 16.916 -27.936 -3.791 1.00 87.06 507 SER A N 1
ATOM 3978 C CA . SER A 1 507 ? 16.427 -29.169 -3.163 1.00 87.06 507 SER A CA 1
ATOM 3979 C C . SER A 1 507 ? 15.050 -28.965 -2.536 1.00 87.06 507 SER A C 1
ATOM 3981 O O . SER A 1 507 ? 14.152 -29.755 -2.791 1.00 87.06 507 SER A O 1
ATOM 3983 N N . THR A 1 508 ? 14.865 -27.864 -1.801 1.00 86.19 508 THR A N 1
ATOM 3984 C CA . THR A 1 508 ? 13.592 -27.564 -1.130 1.00 86.19 508 THR A CA 1
ATOM 3985 C C . THR A 1 508 ? 12.465 -27.312 -2.137 1.00 86.19 508 THR A C 1
ATOM 3987 O O . THR A 1 508 ? 11.345 -27.750 -1.915 1.00 86.19 508 THR A O 1
ATOM 3990 N N . LEU A 1 509 ? 12.737 -26.634 -3.258 1.00 86.62 509 LEU A N 1
ATOM 3991 C CA . LEU A 1 509 ? 11.730 -26.406 -4.305 1.00 86.62 509 LEU A CA 1
ATOM 3992 C C . LEU A 1 509 ? 11.283 -27.704 -4.978 1.00 86.62 509 LEU A C 1
ATOM 3994 O O . LEU A 1 509 ? 10.098 -27.869 -5.230 1.00 86.62 509 LEU A O 1
ATOM 3998 N N . ASN A 1 510 ? 12.213 -28.625 -5.241 1.00 85.94 510 ASN A N 1
ATOM 3999 C CA . ASN A 1 510 ? 11.897 -29.905 -5.881 1.00 85.94 510 ASN A CA 1
ATOM 4000 C C . ASN A 1 510 ? 11.127 -30.872 -4.964 1.00 85.94 510 ASN A C 1
ATOM 4002 O O . ASN A 1 510 ? 10.569 -31.850 -5.453 1.00 85.94 510 ASN A O 1
ATOM 4006 N N . GLU A 1 511 ? 11.123 -30.634 -3.650 1.00 86.06 511 GLU A N 1
ATOM 4007 C CA . GLU A 1 511 ? 10.314 -31.387 -2.683 1.00 86.06 511 GLU A CA 1
ATOM 4008 C C . GLU A 1 511 ? 8.853 -30.912 -2.632 1.00 86.06 511 GLU A C 1
ATOM 4010 O O . GLU A 1 511 ? 8.006 -31.620 -2.091 1.00 86.06 511 GLU A O 1
ATOM 4015 N N . LEU A 1 512 ? 8.549 -29.725 -3.169 1.00 82.38 512 LEU A N 1
ATOM 4016 C CA . LEU A 1 512 ? 7.198 -29.171 -3.195 1.00 82.38 512 LEU A CA 1
ATOM 4017 C C . LEU A 1 512 ? 6.460 -29.598 -4.469 1.00 82.38 512 LEU A C 1
ATOM 4019 O O . LEU A 1 512 ? 7.012 -29.525 -5.564 1.00 82.38 512 LEU A O 1
ATOM 4023 N N . ASP A 1 513 ? 5.184 -29.969 -4.3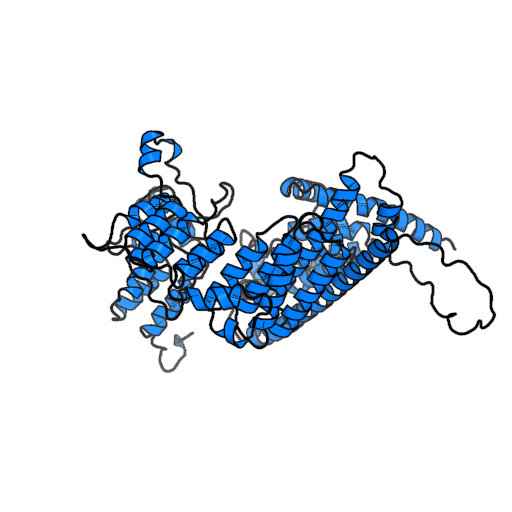28 1.00 78.62 513 ASP A N 1
ATOM 4024 C CA . ASP A 1 513 ? 4.312 -30.275 -5.473 1.00 78.62 513 ASP A CA 1
ATOM 4025 C C . ASP A 1 513 ? 4.065 -29.035 -6.356 1.00 78.62 513 ASP A C 1
ATOM 4027 O O . ASP A 1 513 ? 3.949 -29.144 -7.576 1.00 78.62 513 ASP A O 1
ATOM 4031 N N . GLU A 1 514 ? 4.004 -27.848 -5.741 1.00 78.62 514 GLU A N 1
ATOM 4032 C CA . GLU A 1 514 ? 3.807 -26.561 -6.411 1.00 78.62 514 GLU A CA 1
ATOM 4033 C C . GLU A 1 514 ? 4.762 -25.503 -5.839 1.00 78.62 514 GLU A C 1
ATOM 4035 O O . GLU A 1 514 ? 4.939 -25.380 -4.621 1.00 78.62 514 GLU A O 1
ATOM 4040 N N . ALA A 1 515 ? 5.391 -24.725 -6.725 1.00 80.38 515 ALA A N 1
ATOM 4041 C CA . ALA A 1 515 ? 6.304 -23.666 -6.320 1.00 80.38 515 ALA A CA 1
ATOM 4042 C C . ALA A 1 515 ? 5.539 -22.516 -5.633 1.00 80.38 515 ALA A C 1
ATOM 4044 O O . ALA A 1 515 ? 4.469 -22.118 -6.096 1.00 80.38 515 ALA A O 1
ATOM 4045 N N . PRO A 1 516 ? 6.083 -21.915 -4.557 1.00 83.62 516 PRO A N 1
ATOM 4046 C CA . PRO A 1 516 ? 5.458 -20.753 -3.939 1.00 83.62 516 PRO A CA 1
ATOM 4047 C C . 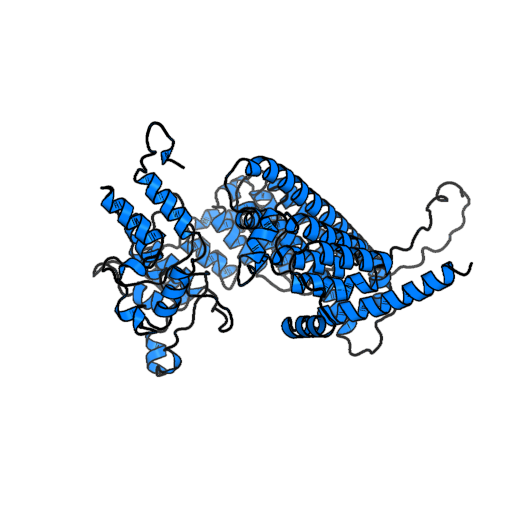PRO A 1 516 ? 5.306 -19.589 -4.937 1.00 83.62 516 PRO A C 1
ATOM 4049 O O . PRO A 1 516 ? 6.228 -19.350 -5.717 1.00 83.62 516 PRO A O 1
ATOM 4052 N N . PRO A 1 517 ? 4.242 -18.763 -4.857 1.00 82.56 517 PRO A N 1
ATOM 4053 C CA . PRO A 1 517 ? 4.012 -17.677 -5.821 1.00 82.56 517 PRO A CA 1
ATOM 4054 C C . PRO A 1 517 ? 5.170 -16.672 -5.955 1.00 82.56 517 PRO A C 1
ATOM 4056 O O . PRO A 1 517 ? 5.424 -16.131 -7.026 1.00 82.56 517 PRO A O 1
ATOM 4059 N N . TYR A 1 518 ? 5.919 -16.432 -4.871 1.00 84.25 518 TYR A N 1
ATOM 4060 C CA . TYR A 1 518 ? 7.079 -15.529 -4.877 1.00 84.25 518 TYR A CA 1
ATOM 4061 C C . TYR A 1 518 ? 8.325 -16.112 -5.577 1.00 84.25 518 TYR A C 1
ATOM 4063 O O . TYR A 1 518 ? 9.326 -15.401 -5.710 1.00 84.25 518 TYR A O 1
ATOM 4071 N N . ALA A 1 519 ? 8.274 -17.389 -5.970 1.00 88.44 519 ALA A N 1
ATOM 4072 C CA . ALA A 1 519 ? 9.319 -18.141 -6.662 1.00 88.44 519 ALA A CA 1
ATOM 4073 C C . ALA A 1 519 ? 8.983 -18.423 -8.143 1.00 88.44 519 ALA A C 1
ATOM 4075 O O . ALA A 1 519 ? 9.804 -19.017 -8.842 1.00 88.44 519 ALA A O 1
ATOM 4076 N N . ASP A 1 520 ? 7.806 -18.011 -8.629 1.00 89.50 520 ASP A N 1
ATOM 4077 C CA . ASP A 1 520 ? 7.412 -18.161 -10.034 1.00 89.50 520 ASP A CA 1
ATOM 4078 C C . ASP A 1 520 ? 7.871 -16.956 -10.871 1.00 89.50 520 ASP A C 1
ATOM 4080 O O . ASP A 1 520 ? 7.363 -15.845 -10.730 1.00 89.50 520 ASP A O 1
ATOM 4084 N N . PHE A 1 521 ? 8.840 -17.172 -11.764 1.00 92.50 521 PHE A N 1
ATOM 4085 C CA . PHE A 1 521 ? 9.427 -16.129 -12.614 1.00 92.50 521 PHE A CA 1
ATOM 4086 C C . PHE A 1 521 ? 8.906 -16.129 -14.055 1.00 92.50 521 PHE A C 1
ATOM 4088 O O . PHE A 1 521 ? 9.463 -15.406 -14.888 1.00 92.50 521 PHE A O 1
ATOM 4095 N N . CYS A 1 522 ? 7.848 -16.887 -14.368 1.00 91.12 522 CYS A N 1
ATOM 4096 C CA . CYS A 1 522 ? 7.311 -16.999 -15.727 1.00 91.12 522 CYS A CA 1
ATOM 4097 C C . CYS A 1 522 ? 7.022 -15.625 -16.358 1.00 91.12 522 CYS A C 1
ATOM 4099 O O . CYS A 1 522 ? 7.494 -15.323 -17.459 1.00 91.12 522 CYS A O 1
ATOM 4101 N N . GLU A 1 523 ? 6.342 -14.737 -15.629 1.00 91.00 523 GLU A N 1
ATOM 4102 C CA . GLU A 1 523 ? 6.038 -13.392 -16.124 1.00 91.00 523 GLU A CA 1
ATOM 4103 C C . GLU A 1 523 ? 7.299 -12.544 -16.360 1.00 91.00 523 GLU A C 1
ATOM 4105 O O . GLU A 1 523 ? 7.418 -11.855 -17.375 1.00 91.00 523 GLU A O 1
ATOM 4110 N N . THR A 1 524 ? 8.272 -12.607 -15.444 1.00 93.81 524 THR A N 1
ATOM 4111 C CA . THR A 1 524 ? 9.546 -11.876 -15.561 1.00 93.81 524 THR A CA 1
ATOM 4112 C C . THR A 1 524 ? 10.318 -12.320 -16.805 1.00 93.81 524 THR A C 1
ATOM 4114 O O . THR A 1 524 ? 10.867 -11.485 -17.531 1.00 93.81 524 THR A O 1
ATOM 4117 N N . LEU A 1 525 ? 10.324 -13.625 -17.090 1.00 94.69 525 LEU A N 1
ATOM 4118 C CA . LEU A 1 525 ? 10.930 -14.195 -18.291 1.00 94.69 525 LEU A CA 1
ATOM 4119 C C . LEU A 1 525 ? 10.176 -13.780 -19.562 1.00 94.69 525 LEU A C 1
ATOM 4121 O O . LEU A 1 525 ? 10.819 -13.444 -20.557 1.00 94.69 525 LEU A O 1
ATOM 4125 N N . CYS A 1 526 ? 8.839 -13.728 -19.536 1.00 93.12 526 CYS A N 1
ATOM 4126 C CA . CYS A 1 526 ? 8.038 -13.252 -20.670 1.00 93.12 526 CYS A CA 1
ATOM 4127 C C . CYS A 1 526 ? 8.396 -11.806 -21.042 1.00 93.12 526 CYS A C 1
ATOM 4129 O O . CYS A 1 526 ? 8.615 -11.504 -22.217 1.00 93.12 526 CYS A O 1
ATOM 4131 N N . VAL A 1 527 ? 8.544 -10.922 -20.048 1.00 92.44 527 VAL A N 1
ATOM 4132 C CA . VAL A 1 527 ? 8.995 -9.536 -20.266 1.00 92.44 527 VAL A CA 1
ATOM 4133 C C . VAL A 1 527 ? 10.401 -9.498 -20.870 1.00 92.44 527 VAL A C 1
ATOM 4135 O O . VAL A 1 527 ? 10.642 -8.751 -21.821 1.00 92.44 527 VAL A O 1
ATOM 4138 N N . PHE A 1 528 ? 11.330 -10.309 -20.353 1.00 94.44 528 PHE A N 1
ATOM 4139 C CA . PHE A 1 528 ? 12.690 -10.392 -20.889 1.00 94.44 528 PHE A CA 1
ATOM 4140 C C . PHE A 1 528 ? 12.699 -10.817 -22.365 1.00 94.44 528 PHE A C 1
ATOM 4142 O O . PHE A 1 528 ? 13.329 -10.148 -23.188 1.00 94.44 528 PHE A O 1
ATOM 4149 N N . ARG A 1 529 ? 11.964 -11.880 -22.715 1.00 92.81 529 ARG A N 1
ATOM 4150 C CA . ARG A 1 529 ? 11.862 -12.371 -24.097 1.00 92.81 529 ARG A CA 1
ATOM 4151 C C . ARG A 1 529 ? 11.221 -11.353 -25.036 1.00 92.81 529 ARG A C 1
ATOM 4153 O O . ARG A 1 529 ? 11.686 -11.160 -26.154 1.00 92.81 529 ARG A O 1
ATOM 4160 N N . LEU A 1 530 ? 10.174 -10.668 -24.583 1.00 89.44 530 LEU A N 1
ATOM 4161 C CA . LEU A 1 530 ? 9.462 -9.693 -25.407 1.00 89.44 530 LEU A CA 1
ATOM 4162 C C . LEU A 1 530 ? 10.297 -8.431 -25.685 1.00 89.44 530 LEU A C 1
ATOM 4164 O O . LEU A 1 530 ? 10.190 -7.852 -26.767 1.00 89.44 530 LEU A O 1
ATOM 4168 N N . VAL A 1 531 ? 11.102 -7.986 -24.712 1.00 88.81 531 VAL A N 1
ATOM 4169 C CA . VAL A 1 531 ? 11.709 -6.643 -24.719 1.00 88.81 531 VAL A CA 1
ATOM 4170 C C . VAL A 1 531 ? 13.237 -6.662 -24.801 1.00 88.81 531 VAL A C 1
ATOM 4172 O O . VAL A 1 531 ? 13.816 -5.893 -25.565 1.00 88.81 531 VAL A O 1
ATOM 4175 N N . ALA A 1 532 ? 13.920 -7.513 -24.036 1.00 90.88 532 ALA A N 1
ATOM 4176 C CA . ALA A 1 532 ? 15.383 -7.540 -24.006 1.00 90.88 532 ALA A CA 1
ATOM 4177 C C . ALA A 1 532 ? 15.969 -8.438 -25.100 1.00 90.88 532 ALA A C 1
ATOM 4179 O O . ALA A 1 532 ? 16.912 -8.033 -25.776 1.00 90.88 532 ALA A O 1
ATOM 4180 N N . GLU A 1 533 ? 15.410 -9.635 -25.298 1.00 90.12 533 GLU A N 1
ATOM 4181 C CA . GLU A 1 533 ? 15.916 -10.630 -26.256 1.00 90.12 533 GLU A CA 1
ATOM 4182 C C . GLU A 1 533 ? 16.110 -10.069 -27.682 1.00 90.12 533 GLU A C 1
ATOM 4184 O O . GLU A 1 533 ? 17.186 -10.295 -28.240 1.00 90.12 533 GLU A O 1
ATOM 4189 N N . PRO A 1 534 ? 15.188 -9.262 -28.260 1.00 88.62 534 PRO A N 1
ATOM 4190 C CA . PRO A 1 534 ? 15.366 -8.698 -29.604 1.00 88.62 534 PRO A CA 1
ATOM 4191 C C . PRO A 1 534 ? 16.504 -7.671 -29.706 1.00 88.62 534 PRO A C 1
ATOM 4193 O O . PRO A 1 534 ? 17.016 -7.420 -30.796 1.00 88.62 534 PRO A O 1
ATOM 4196 N N . MET A 1 535 ? 16.877 -7.056 -28.582 1.00 86.69 535 MET A N 1
ATOM 4197 C CA . MET A 1 535 ? 17.890 -5.999 -28.498 1.00 86.69 535 MET A CA 1
ATOM 4198 C C . MET A 1 535 ? 19.256 -6.518 -28.044 1.00 86.69 535 MET A C 1
ATOM 4200 O O . MET A 1 535 ? 20.273 -5.841 -28.216 1.00 86.69 535 MET A O 1
ATOM 4204 N N . LEU A 1 536 ? 19.294 -7.712 -27.454 1.00 86.81 536 LEU A N 1
ATOM 4205 C CA . LEU A 1 536 ? 20.511 -8.379 -27.018 1.00 86.81 536 LEU A CA 1
ATOM 4206 C C . LEU A 1 536 ? 21.099 -9.230 -28.151 1.00 86.81 536 LEU A C 1
ATOM 4208 O O . LEU A 1 536 ? 20.405 -9.806 -28.983 1.00 86.81 536 LEU A O 1
ATOM 4212 N N . GLY A 1 537 ? 22.428 -9.335 -28.189 1.00 82.12 537 GLY A N 1
ATOM 4213 C CA . GLY A 1 537 ? 23.098 -10.187 -29.169 1.00 82.12 537 GLY A CA 1
ATOM 4214 C C . GLY A 1 537 ? 22.776 -11.669 -28.943 1.00 82.12 537 GLY A C 1
ATOM 4215 O O . GLY A 1 537 ? 22.755 -12.134 -27.803 1.00 82.12 537 GLY A O 1
ATOM 4216 N N . ARG A 1 538 ? 22.635 -12.446 -30.030 1.00 85.44 538 ARG A N 1
ATOM 4217 C CA . ARG A 1 538 ? 22.328 -13.896 -29.985 1.00 85.44 538 ARG A CA 1
ATOM 4218 C C . ARG A 1 538 ? 23.234 -14.694 -29.039 1.00 85.44 538 ARG A C 1
ATOM 4220 O O . ARG A 1 538 ? 22.781 -15.643 -28.413 1.00 85.44 538 ARG A O 1
ATOM 4227 N N . LYS A 1 539 ? 24.510 -14.304 -28.923 1.00 87.06 539 LYS A N 1
ATOM 4228 C CA . LYS A 1 539 ? 25.479 -14.941 -28.014 1.00 87.06 539 LYS A CA 1
ATOM 4229 C C . LYS A 1 539 ? 25.096 -14.774 -26.542 1.00 87.06 539 LYS A C 1
ATOM 4231 O O . LYS A 1 539 ? 25.194 -15.728 -25.784 1.00 87.06 539 LYS A O 1
ATOM 4236 N N . THR A 1 540 ? 24.666 -13.576 -26.153 1.00 88.19 540 THR A N 1
ATOM 4237 C CA . THR A 1 540 ? 24.266 -13.267 -24.775 1.00 88.19 540 THR A CA 1
ATOM 4238 C C . THR A 1 540 ? 23.007 -14.035 -24.398 1.00 88.19 540 THR A C 1
ATOM 4240 O O . THR A 1 540 ? 22.962 -14.640 -23.334 1.00 88.19 540 THR A O 1
ATOM 4243 N N . VAL A 1 541 ? 22.015 -14.064 -25.293 1.00 90.25 541 VAL A N 1
ATOM 4244 C CA . VAL A 1 541 ? 20.770 -14.815 -25.078 1.00 90.25 541 VAL A CA 1
ATOM 4245 C C . VAL A 1 541 ? 21.063 -16.308 -24.931 1.00 90.25 541 VAL A C 1
ATOM 4247 O O . VAL A 1 541 ? 20.642 -16.907 -23.951 1.00 90.25 541 VAL A O 1
ATOM 4250 N N . ALA A 1 542 ? 21.860 -16.888 -25.835 1.00 90.44 542 ALA A N 1
ATOM 4251 C CA . ALA A 1 542 ? 22.229 -18.302 -25.763 1.00 90.44 542 ALA A CA 1
ATOM 4252 C C . ALA A 1 542 ? 22.934 -18.666 -24.444 1.00 90.44 542 ALA A C 1
ATOM 4254 O O . ALA A 1 542 ? 22.654 -19.718 -23.876 1.00 90.44 542 ALA A O 1
ATOM 4255 N N . LEU A 1 543 ? 23.805 -17.786 -23.934 1.00 92.38 543 LEU A N 1
ATOM 4256 C CA . LEU A 1 543 ? 24.478 -17.984 -22.649 1.00 92.38 543 LEU A CA 1
ATOM 4257 C C . LEU A 1 543 ? 23.488 -17.980 -21.476 1.00 92.38 543 LEU A C 1
ATOM 4259 O O . LEU A 1 543 ? 23.589 -18.835 -20.603 1.00 92.38 543 LEU A O 1
ATOM 4263 N N . LEU A 1 544 ? 22.518 -17.061 -21.467 1.00 92.50 544 LEU A N 1
ATOM 4264 C CA . LEU A 1 544 ? 21.486 -17.001 -20.425 1.00 92.50 544 LEU A CA 1
ATOM 4265 C C . LEU A 1 544 ? 20.565 -18.227 -20.467 1.00 92.50 544 LEU A C 1
ATOM 4267 O O . LEU A 1 544 ? 20.295 -18.826 -19.427 1.00 92.50 544 LEU A O 1
ATOM 4271 N N . THR A 1 545 ? 20.130 -18.645 -21.659 1.00 90.81 545 THR A N 1
ATOM 4272 C CA . THR A 1 545 ? 19.306 -19.850 -21.827 1.00 90.81 545 THR A CA 1
ATOM 4273 C C . THR A 1 545 ? 20.056 -21.105 -21.378 1.00 90.81 545 THR A C 1
ATOM 4275 O O . THR A 1 545 ? 19.481 -21.948 -20.693 1.00 90.81 545 THR A O 1
ATOM 4278 N N . GLN A 1 546 ? 21.349 -21.216 -21.705 1.00 90.88 546 GLN A N 1
ATOM 4279 C CA . GLN A 1 546 ? 22.187 -22.324 -21.248 1.00 90.88 546 GLN A CA 1
ATOM 4280 C C . GLN A 1 546 ? 22.352 -22.315 -19.722 1.00 90.88 546 GLN A C 1
ATOM 4282 O O . GLN A 1 546 ? 22.113 -23.335 -19.083 1.00 90.88 546 GLN A O 1
ATOM 4287 N N . LYS A 1 547 ? 22.684 -21.162 -19.125 1.00 91.38 547 LYS A N 1
ATOM 4288 C CA . LYS A 1 547 ? 22.852 -21.023 -17.668 1.00 91.38 547 LYS A CA 1
ATOM 4289 C C . LYS A 1 547 ? 21.593 -21.446 -16.905 1.00 91.38 547 LYS A C 1
ATOM 4291 O O . LYS A 1 547 ? 21.693 -22.073 -15.856 1.00 91.38 547 LYS A O 1
ATOM 4296 N N . MET A 1 548 ? 20.416 -21.144 -17.446 1.00 91.19 548 MET A N 1
ATOM 4297 C CA . MET A 1 548 ? 19.142 -21.564 -16.865 1.00 91.19 548 MET A CA 1
ATOM 4298 C C . MET A 1 548 ? 18.872 -23.065 -17.011 1.00 91.19 548 MET A C 1
ATOM 4300 O O . MET A 1 548 ? 18.354 -23.691 -16.093 1.00 91.19 548 MET A O 1
ATOM 4304 N N . ALA A 1 549 ? 19.220 -23.658 -18.155 1.00 88.50 549 ALA A N 1
ATOM 4305 C CA . ALA A 1 549 ? 19.112 -25.105 -18.328 1.00 88.50 549 ALA A CA 1
ATOM 4306 C C . ALA A 1 549 ? 20.014 -25.851 -17.324 1.00 88.50 549 ALA A C 1
ATOM 4308 O O . ALA A 1 549 ? 19.632 -26.897 -16.798 1.00 88.50 549 ALA A O 1
ATOM 4309 N N . ASP A 1 550 ? 21.174 -25.273 -17.006 1.00 87.88 550 ASP A N 1
ATOM 4310 C CA . ASP A 1 550 ? 22.141 -25.837 -16.064 1.00 87.88 550 ASP A CA 1
ATOM 4311 C C . ASP A 1 550 ? 21.739 -25.648 -14.584 1.00 87.88 550 ASP A C 1
ATOM 4313 O O . ASP A 1 550 ? 22.182 -26.412 -13.723 1.00 87.88 550 ASP A O 1
ATOM 4317 N N . SER A 1 551 ? 20.884 -24.668 -14.258 1.00 82.62 551 SER A N 1
ATOM 4318 C CA . SER A 1 551 ? 20.590 -24.259 -12.875 1.00 82.62 551 SER A CA 1
ATOM 4319 C C . SER A 1 551 ? 19.583 -25.140 -12.124 1.00 82.62 551 SER A C 1
ATOM 4321 O O . SER A 1 551 ? 19.390 -24.951 -10.924 1.00 82.62 551 SER A O 1
ATOM 4323 N N . ARG A 1 552 ? 18.954 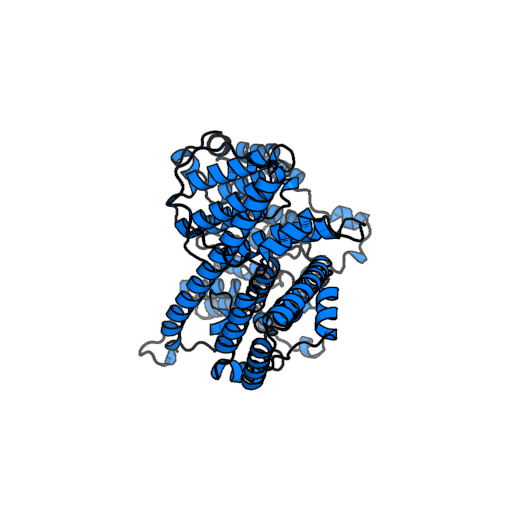-26.123 -12.791 1.00 82.81 552 ARG A N 1
ATOM 4324 C CA . ARG A 1 552 ? 17.957 -27.058 -12.211 1.00 82.81 552 ARG A CA 1
ATOM 4325 C C . ARG A 1 552 ? 16.793 -26.378 -11.467 1.00 82.81 552 ARG A C 1
ATOM 4327 O O . ARG A 1 552 ? 16.156 -27.004 -10.626 1.00 82.81 552 ARG A O 1
ATOM 4334 N N . LEU A 1 553 ? 16.492 -25.122 -11.795 1.00 81.88 553 LEU A N 1
ATOM 4335 C CA . LEU A 1 553 ? 15.467 -24.304 -11.132 1.00 81.88 553 LEU A CA 1
ATOM 4336 C C . LEU A 1 553 ? 14.023 -24.731 -11.431 1.00 81.88 553 LEU A C 1
ATOM 4338 O O . LEU A 1 553 ? 13.093 -24.170 -10.863 1.00 81.88 553 LEU A O 1
ATOM 4342 N N . GLY A 1 554 ? 13.818 -25.644 -12.384 1.00 81.56 554 GLY A N 1
ATOM 4343 C CA . GLY A 1 554 ? 12.487 -25.948 -12.920 1.00 81.56 554 GLY A CA 1
ATOM 4344 C C . GLY A 1 554 ? 11.881 -24.807 -13.749 1.00 81.56 554 GLY A C 1
ATOM 4345 O O . GLY A 1 554 ? 10.776 -24.949 -14.260 1.00 81.56 554 GLY A O 1
ATOM 4346 N N . TRP A 1 555 ? 12.594 -23.687 -13.919 1.00 88.69 555 TRP A N 1
ATOM 4347 C CA . TRP A 1 555 ? 12.166 -22.583 -14.774 1.00 88.69 555 TRP A CA 1
ATOM 4348 C C . TRP A 1 555 ? 12.213 -23.000 -16.241 1.00 88.69 555 TRP A C 1
ATOM 4350 O O . TRP A 1 555 ? 13.204 -23.555 -16.720 1.00 88.69 555 TRP A O 1
ATOM 4360 N N . VAL A 1 556 ? 11.145 -22.685 -16.964 1.00 88.31 556 VAL A N 1
ATOM 4361 C CA . VAL A 1 556 ? 11.022 -22.957 -18.395 1.00 88.31 556 VAL A CA 1
ATOM 4362 C C . VAL A 1 556 ? 11.249 -21.659 -19.154 1.00 88.31 556 VAL A C 1
ATOM 4364 O O . VAL A 1 556 ? 10.692 -20.622 -18.796 1.00 88.31 556 VAL A O 1
ATOM 4367 N N . TRP A 1 557 ? 12.065 -21.700 -20.212 1.00 90.81 557 TRP A N 1
ATOM 4368 C CA . TRP A 1 557 ? 12.182 -20.557 -21.118 1.00 90.81 557 TRP A CA 1
ATOM 4369 C C . TRP A 1 557 ? 10.835 -20.388 -21.834 1.00 90.81 557 TRP A C 1
ATOM 4371 O O . TRP A 1 557 ? 10.446 -21.319 -22.542 1.00 90.81 557 TRP A O 1
ATOM 4381 N N . PRO A 1 558 ? 10.109 -19.267 -21.653 1.00 92.69 558 PRO A N 1
ATOM 4382 C CA . PRO A 1 558 ? 8.765 -19.124 -22.207 1.00 92.69 558 PRO A CA 1
ATOM 4383 C C . PRO A 1 558 ? 8.796 -19.272 -23.720 1.00 92.69 558 PRO A C 1
ATOM 4385 O O . PRO A 1 558 ? 9.753 -18.818 -24.340 1.00 92.69 558 PRO A O 1
ATOM 4388 N N . ASP A 1 559 ? 7.768 -19.854 -24.324 1.00 90.69 559 ASP A N 1
ATOM 4389 C CA . ASP A 1 559 ? 7.588 -19.881 -25.774 1.00 90.69 559 ASP A CA 1
ATOM 4390 C C . ASP A 1 559 ? 6.730 -18.693 -26.249 1.00 90.69 559 ASP A C 1
ATOM 4392 O O . ASP A 1 559 ? 6.370 -17.799 -25.478 1.00 90.69 559 ASP A O 1
ATOM 4396 N N . ASP A 1 560 ? 6.444 -18.633 -27.548 1.00 87.44 560 ASP A N 1
ATOM 4397 C CA . ASP A 1 560 ? 5.672 -17.529 -28.123 1.00 87.44 560 ASP A CA 1
ATOM 4398 C C . ASP A 1 560 ? 4.186 -17.578 -27.719 1.00 87.44 560 ASP A C 1
ATOM 4400 O O . ASP A 1 560 ? 3.501 -16.555 -27.784 1.00 87.44 560 ASP A O 1
ATOM 4404 N N . GLU A 1 561 ? 3.674 -18.741 -27.301 1.00 88.88 561 GLU A N 1
ATOM 4405 C CA . GLU A 1 561 ? 2.312 -18.889 -26.778 1.00 88.88 561 GLU A CA 1
ATOM 4406 C C . GLU A 1 561 ? 2.216 -18.333 -25.357 1.00 88.88 561 GLU A C 1
ATOM 4408 O O . GLU A 1 561 ? 1.313 -17.546 -25.077 1.00 88.88 561 GLU A O 1
ATOM 4413 N N . ALA A 1 562 ? 3.191 -18.632 -24.497 1.00 87.62 562 ALA A N 1
ATOM 4414 C CA . ALA A 1 562 ? 3.297 -18.079 -23.152 1.00 87.62 562 ALA A CA 1
ATOM 4415 C C . ALA A 1 562 ? 3.413 -16.546 -23.165 1.00 87.62 562 ALA A C 1
ATOM 4417 O O . ALA A 1 562 ? 2.759 -15.871 -22.372 1.00 87.62 562 ALA A O 1
ATOM 4418 N N . ILE A 1 563 ? 4.174 -15.973 -24.106 1.00 87.19 563 ILE A N 1
ATOM 4419 C CA . ILE A 1 563 ? 4.281 -14.510 -24.260 1.00 87.19 563 ILE A CA 1
ATOM 4420 C C . ILE A 1 563 ? 2.931 -13.892 -24.655 1.00 87.19 563 ILE A C 1
ATOM 4422 O O . ILE A 1 563 ? 2.569 -12.832 -24.139 1.00 87.19 563 ILE A O 1
ATOM 4426 N N . LYS A 1 564 ? 2.178 -14.536 -25.557 1.00 83.62 564 LYS A N 1
ATOM 4427 C CA . LYS A 1 564 ? 0.832 -14.075 -25.941 1.00 83.62 564 LYS A CA 1
ATOM 4428 C C . LYS A 1 564 ? -0.141 -14.182 -24.774 1.00 83.62 564 LYS A C 1
ATOM 4430 O O . LYS A 1 564 ? -0.799 -13.199 -24.460 1.00 83.62 564 LYS A O 1
ATOM 4435 N N . ALA A 1 565 ? -0.159 -15.324 -24.087 1.00 85.75 565 ALA A N 1
ATOM 4436 C CA . ALA A 1 565 ? -0.988 -15.535 -22.907 1.00 85.75 565 ALA A CA 1
ATOM 4437 C C . ALA A 1 565 ? -0.688 -14.501 -21.813 1.00 85.75 565 ALA A C 1
ATOM 4439 O O . ALA A 1 565 ? -1.611 -13.959 -21.215 1.00 85.75 565 ALA A O 1
ATOM 4440 N N . TYR A 1 566 ? 0.587 -14.163 -21.599 1.00 86.00 566 TYR A N 1
ATOM 4441 C CA . TYR A 1 566 ? 0.993 -13.084 -20.700 1.00 86.00 566 TYR A CA 1
ATOM 4442 C C . TYR A 1 566 ? 0.440 -11.718 -21.144 1.00 86.00 566 TYR A C 1
ATOM 4444 O O . TYR A 1 566 ? -0.129 -10.990 -20.332 1.00 86.00 566 TYR A O 1
ATOM 4452 N N . ALA A 1 567 ? 0.567 -11.364 -22.427 1.00 80.25 567 ALA A N 1
ATOM 4453 C CA . ALA A 1 567 ? 0.042 -10.101 -22.947 1.00 80.25 567 ALA A CA 1
ATOM 4454 C C . ALA A 1 567 ? -1.492 -10.000 -22.813 1.00 80.25 567 ALA A C 1
ATOM 4456 O O . ALA A 1 567 ? -2.003 -8.944 -22.430 1.00 80.25 567 ALA A O 1
ATOM 4457 N N . ASP A 1 568 ? -2.200 -11.103 -23.074 1.00 79.06 568 ASP A N 1
ATOM 4458 C CA . ASP A 1 568 ? -3.658 -11.203 -22.973 1.00 79.06 568 ASP A CA 1
ATOM 4459 C C . ASP A 1 568 ? -4.133 -11.150 -21.511 1.00 79.06 568 ASP A C 1
ATOM 4461 O O . ASP A 1 568 ? -5.057 -10.401 -21.190 1.00 79.06 568 ASP A O 1
ATOM 4465 N N . LEU A 1 569 ? -3.470 -11.884 -20.605 1.00 78.00 569 LEU A N 1
ATOM 4466 C CA . LEU A 1 569 ? -3.803 -11.945 -19.175 1.00 78.00 569 LEU A CA 1
ATOM 4467 C C . LEU A 1 569 ? -3.714 -10.572 -18.505 1.00 78.00 569 LEU A C 1
ATOM 4469 O O . LEU A 1 569 ? -4.561 -10.216 -17.687 1.00 78.00 569 LEU A O 1
ATOM 4473 N N . HIS A 1 570 ? -2.696 -9.785 -18.856 1.00 69.06 570 HIS A N 1
ATOM 4474 C CA . HIS A 1 570 ? -2.514 -8.447 -18.294 1.00 69.06 570 HIS A CA 1
ATOM 4475 C C . HIS A 1 570 ? -3.390 -7.386 -18.976 1.00 69.06 570 HIS A C 1
ATOM 4477 O O . HIS A 1 570 ? -3.399 -6.237 -18.527 1.00 69.06 570 HIS A O 1
ATOM 4483 N N . GLY A 1 571 ? -4.125 -7.743 -20.044 1.00 58.75 571 GLY A N 1
ATOM 4484 C CA . GLY A 1 571 ? -4.935 -6.815 -20.843 1.00 58.75 571 GLY A CA 1
ATOM 4485 C C . GLY A 1 571 ? -4.140 -5.591 -21.310 1.00 58.75 571 GLY A C 1
ATOM 4486 O O . GLY A 1 571 ? -4.697 -4.507 -21.498 1.00 58.75 571 GLY A O 1
ATOM 4487 N N . ASP A 1 572 ? -2.813 -5.726 -21.392 1.00 63.31 572 ASP A N 1
ATOM 4488 C CA . ASP A 1 572 ? -1.897 -4.598 -21.416 1.00 63.31 572 ASP A CA 1
ATOM 4489 C C . ASP A 1 572 ? -1.484 -4.301 -22.858 1.00 63.31 572 ASP A C 1
ATOM 4491 O O . ASP A 1 572 ? -0.402 -4.681 -23.321 1.00 63.31 572 ASP A O 1
ATOM 4495 N N . GLU A 1 573 ? -2.351 -3.578 -23.575 1.00 62.34 573 GLU A N 1
ATOM 4496 C CA . GLU A 1 573 ? -2.033 -3.049 -24.906 1.00 62.34 573 GLU A CA 1
ATOM 4497 C C . GLU A 1 573 ? -0.676 -2.323 -24.919 1.00 62.34 573 GLU A C 1
ATOM 4499 O O . GLU A 1 573 ? 0.046 -2.395 -25.915 1.00 62.34 573 GLU A O 1
ATOM 4504 N N . SER A 1 574 ? -0.273 -1.705 -23.802 1.00 69.50 574 SER A N 1
ATOM 4505 C CA . SER A 1 574 ? 0.991 -0.982 -23.670 1.00 69.50 574 SER A CA 1
ATOM 4506 C C . SER A 1 574 ? 2.219 -1.895 -23.699 1.00 69.50 574 SER A C 1
ATOM 4508 O O . SER A 1 574 ? 3.242 -1.510 -24.261 1.00 69.50 574 SER A O 1
ATOM 4510 N N . ILE A 1 575 ? 2.150 -3.106 -23.132 1.00 78.12 575 ILE A N 1
ATOM 4511 C CA . ILE A 1 575 ? 3.256 -4.083 -23.198 1.00 78.12 575 ILE A CA 1
ATOM 4512 C C . ILE A 1 575 ? 3.415 -4.595 -24.631 1.00 78.12 575 ILE A C 1
ATOM 4514 O O . ILE A 1 575 ? 4.529 -4.660 -25.153 1.00 78.12 575 ILE A O 1
ATOM 4518 N N . SER A 1 576 ? 2.299 -4.861 -25.309 1.00 76.69 576 SER A N 1
ATOM 4519 C CA . SER A 1 576 ? 2.303 -5.220 -26.731 1.00 76.69 576 SER A CA 1
ATOM 4520 C C . SER A 1 576 ? 2.806 -4.067 -27.615 1.00 76.69 576 SER A C 1
ATOM 4522 O O . SER A 1 576 ? 3.545 -4.284 -28.577 1.00 76.69 576 SER A O 1
ATOM 4524 N N . MET A 1 577 ? 2.455 -2.817 -27.293 1.00 76.62 577 MET A N 1
ATOM 4525 C CA . MET A 1 577 ? 2.997 -1.616 -27.946 1.00 76.62 577 MET A CA 1
ATOM 4526 C C . MET A 1 577 ? 4.502 -1.466 -27.709 1.00 76.62 577 MET A C 1
ATOM 4528 O O . MET A 1 577 ? 5.230 -1.192 -28.661 1.00 76.62 577 MET A O 1
ATOM 4532 N N . LEU A 1 578 ? 4.980 -1.696 -26.483 1.00 81.12 578 LEU A N 1
ATOM 4533 C CA . LEU A 1 578 ? 6.405 -1.681 -26.154 1.00 81.12 578 LEU A CA 1
ATOM 4534 C C . LEU A 1 578 ? 7.168 -2.731 -26.972 1.00 81.12 578 LEU A C 1
ATOM 4536 O O . LEU A 1 578 ? 8.181 -2.398 -27.583 1.00 81.12 578 LEU A O 1
ATOM 4540 N N . GLY A 1 579 ? 6.651 -3.961 -27.054 1.00 80.19 579 GLY A N 1
ATOM 4541 C CA . GLY A 1 579 ? 7.224 -5.022 -27.886 1.00 80.19 579 GLY A CA 1
ATOM 4542 C C . GLY A 1 579 ? 7.317 -4.625 -29.364 1.00 80.19 579 GLY A C 1
ATOM 4543 O O . GLY A 1 579 ? 8.370 -4.779 -29.981 1.00 80.19 579 GLY A O 1
ATOM 4544 N N . ARG A 1 580 ? 6.259 -4.021 -29.928 1.00 77.81 580 ARG A N 1
ATOM 4545 C CA . ARG A 1 580 ? 6.269 -3.500 -31.311 1.00 77.81 580 ARG A CA 1
ATOM 4546 C C . ARG A 1 580 ? 7.292 -2.381 -31.513 1.00 77.81 580 ARG A C 1
ATOM 4548 O O . ARG A 1 580 ? 8.016 -2.388 -32.510 1.00 77.81 580 ARG A O 1
ATOM 4555 N N . LEU A 1 581 ? 7.378 -1.437 -30.574 1.00 77.12 581 LEU A N 1
ATOM 4556 C CA . LEU A 1 581 ? 8.351 -0.345 -30.626 1.00 77.12 581 LEU A CA 1
ATOM 4557 C C . LEU A 1 581 ? 9.780 -0.900 -30.602 1.00 77.12 581 LEU A C 1
ATOM 4559 O O . LEU A 1 581 ? 10.609 -0.513 -31.425 1.00 77.12 581 LEU A O 1
ATOM 4563 N N . VAL A 1 582 ? 10.051 -1.863 -29.725 1.00 80.44 582 VAL A N 1
ATOM 4564 C CA . VAL A 1 582 ? 11.346 -2.542 -29.622 1.00 80.44 582 VAL A CA 1
ATOM 4565 C C . VAL A 1 582 ? 11.689 -3.316 -30.891 1.00 80.44 582 VAL A C 1
ATOM 4567 O O . VAL A 1 582 ? 12.803 -3.184 -31.386 1.00 80.44 582 VAL A O 1
ATOM 4570 N N . GLN A 1 583 ? 10.749 -4.058 -31.477 1.00 76.38 583 GLN A N 1
ATOM 4571 C CA . GLN A 1 583 ? 10.979 -4.756 -32.747 1.00 76.38 583 GLN A CA 1
ATOM 4572 C C . GLN A 1 583 ? 11.323 -3.777 -33.876 1.00 76.38 583 GLN A C 1
ATOM 4574 O O . GLN A 1 583 ? 12.274 -4.013 -34.618 1.00 76.38 583 GLN A O 1
ATOM 4579 N N . SER A 1 584 ? 10.614 -2.645 -33.969 1.00 69.31 584 SER A N 1
ATOM 4580 C CA . SER A 1 584 ? 10.909 -1.616 -34.976 1.00 69.31 584 SER A CA 1
ATOM 4581 C C . SER A 1 584 ? 12.309 -1.011 -34.806 1.00 69.31 584 SER A C 1
ATOM 4583 O O . SER A 1 584 ? 13.035 -0.840 -35.781 1.00 69.31 584 SER A O 1
ATOM 4585 N N . ALA A 1 585 ? 12.731 -0.777 -33.562 1.00 68.25 585 ALA A N 1
ATOM 4586 C CA . ALA A 1 585 ? 14.054 -0.257 -33.234 1.00 68.25 585 ALA A CA 1
ATOM 4587 C C . ALA A 1 585 ? 15.173 -1.303 -33.448 1.00 68.25 585 ALA A C 1
ATOM 4589 O O . ALA A 1 585 ? 16.229 -0.980 -33.994 1.00 68.25 585 ALA A O 1
ATOM 4590 N N . GLY A 1 586 ? 14.935 -2.568 -33.089 1.00 60.06 586 GLY A N 1
ATOM 4591 C CA . GLY A 1 586 ? 15.891 -3.667 -33.243 1.00 60.06 586 GLY A CA 1
ATOM 4592 C C . GLY A 1 586 ? 16.211 -3.997 -34.706 1.00 60.06 586 GLY A C 1
ATOM 4593 O O . GLY A 1 586 ? 17.362 -4.298 -35.029 1.00 60.06 586 GLY A O 1
ATOM 4594 N N . VAL A 1 587 ? 15.232 -3.866 -35.611 1.00 56.09 587 VAL A N 1
ATOM 4595 C CA . VAL A 1 587 ? 15.441 -4.021 -37.064 1.00 56.09 587 VAL A CA 1
ATOM 4596 C C . VAL A 1 587 ? 16.414 -2.959 -37.597 1.00 56.09 587 VAL A C 1
ATOM 4598 O O . VAL A 1 587 ? 17.354 -3.303 -38.316 1.00 56.09 587 VAL A O 1
ATOM 4601 N N . ASP A 1 588 ? 16.278 -1.699 -37.172 1.00 50.66 588 ASP A N 1
ATOM 4602 C CA . ASP A 1 588 ? 17.195 -0.613 -37.556 1.00 50.66 588 ASP A CA 1
ATOM 4603 C C . ASP A 1 588 ? 18.622 -0.815 -37.007 1.00 50.66 588 ASP A C 1
ATOM 4605 O O . ASP A 1 588 ? 19.612 -0.472 -37.666 1.00 50.66 588 ASP A O 1
ATOM 4609 N N . ALA A 1 589 ? 18.762 -1.404 -35.813 1.00 49.66 589 ALA A N 1
ATOM 4610 C CA . ALA A 1 589 ? 20.064 -1.736 -35.230 1.00 49.66 589 ALA A CA 1
ATOM 4611 C C . ALA A 1 589 ? 20.757 -2.909 -35.944 1.00 49.66 589 ALA A C 1
ATOM 4613 O O . ALA A 1 589 ? 21.970 -2.853 -36.168 1.00 49.66 589 ALA A O 1
ATOM 4614 N N . GLY A 1 590 ? 20.002 -3.932 -36.358 1.00 48.38 590 GLY A N 1
ATOM 4615 C CA . GLY A 1 590 ? 20.513 -5.051 -37.157 1.00 48.38 590 GLY A CA 1
ATOM 4616 C C . GLY A 1 590 ? 21.042 -4.610 -38.526 1.00 48.38 590 GLY A C 1
ATOM 4617 O O . GLY A 1 590 ? 22.096 -5.076 -38.963 1.00 48.38 590 GLY A O 1
ATOM 4618 N N . VAL A 1 591 ? 20.379 -3.640 -39.166 1.00 44.56 591 VAL A N 1
ATOM 4619 C CA . VAL A 1 591 ? 20.831 -3.036 -40.433 1.00 44.56 591 VAL A CA 1
ATOM 4620 C C . VAL A 1 591 ? 22.131 -2.237 -40.243 1.00 44.56 591 VAL A C 1
ATOM 4622 O O . VAL A 1 591 ? 23.050 -2.353 -41.056 1.00 44.56 591 VAL A O 1
ATOM 4625 N N . LYS A 1 592 ? 22.271 -1.484 -39.141 1.00 43.66 592 LYS A N 1
ATOM 4626 C CA . LYS A 1 592 ? 23.501 -0.725 -38.836 1.00 43.66 592 LYS A CA 1
ATOM 4627 C C . LYS A 1 592 ? 24.688 -1.615 -38.439 1.00 43.66 592 LYS A C 1
ATOM 4629 O O . LYS A 1 592 ? 25.812 -1.326 -38.840 1.00 43.66 592 LYS A O 1
ATOM 4634 N N . GLN A 1 593 ? 24.466 -2.707 -37.702 1.00 41.09 593 GLN A N 1
ATOM 4635 C CA . GLN A 1 593 ? 25.529 -3.667 -37.358 1.00 41.09 593 GLN A CA 1
ATOM 4636 C C . GLN A 1 593 ? 25.974 -4.520 -38.559 1.00 41.09 593 GLN A C 1
ATOM 4638 O O . GLN A 1 593 ? 27.158 -4.846 -38.671 1.00 41.09 593 GLN A O 1
ATOM 4643 N N . GLY A 1 594 ? 25.057 -4.831 -39.484 1.00 34.97 594 GLY A N 1
ATOM 4644 C CA . GLY A 1 594 ? 25.379 -5.487 -40.755 1.00 34.97 594 GLY A CA 1
ATOM 4645 C C . GLY A 1 594 ? 26.244 -4.619 -41.674 1.00 34.97 594 GLY A C 1
ATOM 4646 O O . GLY A 1 594 ? 27.183 -5.126 -42.282 1.00 34.97 594 GLY A O 1
ATOM 4647 N N . ALA A 1 595 ? 25.993 -3.306 -41.710 1.00 35.06 595 ALA A N 1
ATOM 4648 C CA . ALA A 1 595 ? 26.797 -2.357 -42.482 1.00 35.06 595 ALA A CA 1
ATOM 4649 C C . ALA A 1 595 ? 28.201 -2.128 -41.886 1.00 35.06 595 ALA A C 1
ATOM 4651 O O . ALA A 1 595 ? 29.166 -2.007 -42.632 1.00 35.06 595 ALA A O 1
ATOM 4652 N N . ALA A 1 596 ? 28.339 -2.127 -40.554 1.00 35.03 596 ALA A N 1
ATOM 4653 C CA . ALA A 1 596 ? 29.628 -1.947 -39.874 1.00 35.03 596 ALA A CA 1
ATOM 4654 C C . ALA A 1 596 ? 30.528 -3.200 -39.878 1.00 35.03 596 ALA A C 1
ATOM 4656 O O . ALA A 1 596 ? 31.707 -3.100 -39.562 1.00 35.03 596 ALA A O 1
ATOM 4657 N N . SER A 1 597 ? 29.989 -4.375 -40.225 1.00 35.47 597 SER A N 1
ATOM 4658 C CA . SER A 1 597 ? 30.763 -5.623 -40.351 1.00 35.47 597 SER A CA 1
ATOM 4659 C C . SER A 1 597 ? 31.222 -5.908 -41.793 1.00 35.47 597 SER A C 1
ATOM 4661 O O . SER A 1 597 ? 31.829 -6.947 -42.041 1.00 35.47 597 SER A O 1
ATOM 4663 N N . GLN A 1 598 ? 30.912 -5.018 -42.748 1.00 34.97 598 GLN A N 1
ATOM 4664 C CA . GLN A 1 598 ? 31.315 -5.110 -44.163 1.00 34.97 598 GLN A CA 1
ATOM 4665 C C . GLN A 1 598 ? 32.299 -4.007 -44.603 1.00 34.97 598 GLN A C 1
ATOM 4667 O O . GLN A 1 598 ? 32.583 -3.874 -45.793 1.00 34.97 598 GLN A O 1
ATOM 4672 N N . THR A 1 599 ? 32.856 -3.255 -43.655 1.00 32.31 599 THR A N 1
ATOM 4673 C CA . THR A 1 599 ? 33.986 -2.325 -43.837 1.00 32.31 599 THR A CA 1
ATOM 4674 C C . THR A 1 599 ? 35.081 -2.688 -42.861 1.00 32.31 599 THR A C 1
ATOM 4676 O O . THR A 1 599 ? 36.259 -2.696 -43.276 1.00 32.31 599 THR A O 1
#

Organism: Ustilaginoidea virens (NCBI:txid1159556)

Sequence (599 aa):
MSAGLQQPLLVGRDGFRAIRDVLSGQPKNSTEMYSSARHAPGWPPYLQPSHGMDELADPEDNWSRTVSAGMLMQEAGFAKDDFDDAVDIMQGMALDGAPTIQQRSSLPTGRNIGIWDASINATRNAQEAWERFNSPPQEGMKPGPSEYASMFRKLVLREAEPDRWLLPGDKSLNFPAQNEANLAEFERARVRPPSVSELYQRMMLDGIAPQGTCLRILVANADSMETAVQYLRDSPEGSRAVRALASDMPDSQSLSMVSLSLFAAYIQVCLRVHGPRGKNQLARAIRLAKTRLTKVHSRWVSFIWGLILKDLSQHHKALNMSLAEQLSMILRVSEIMEEDSGVQLATFTQFNKCIRKATRREVDRVFAGHAERPSQTDVGFWQALYYPCSGVKSENAAQSRHGGTVDETDVGEEGKLAARSIHLLKQAGNKMKKTFQILAEREKDVQKYLETCQVTPLERLNSRRDAIRSDDAHEYMLTLGYLGEFAEMGRLLEWLMEEWALSDVVSTLNELDEAPPYADFCETLCVFRLVAEPMLGRKTVALLTQKMADSRLGWVWPDDEAIKAYADLHGDESISMLGRLVQSAGVDAGVKQGAASQT

Nearest PDB structures (foldseek):
  7f7o-assembly1_A  TM=2.924E-01  e=6.385E-01  Homo sapiens
  5iz8-assembly2_B  TM=2.778E-01  e=1.264E+00  Homo sapiens
  3nmx-assembly1_A  TM=2.876E-01  e=1.264E+00  Homo sapiens
  3nmw-assembly2_B  TM=2.518E-01  e=1.814E+00  Homo sapiens
  3nmz-assembly3_B  TM=2.580E-01  e=2.217E+00  Homo sapiens

Mean predicted aligned error: 10.79 Å

Solvent-accessible surface area (backbone atoms only — not comparable to full-atom values): 33852 Å² total; per-residue (Å²): 120,56,88,79,44,100,62,67,79,78,75,49,72,69,49,43,51,52,52,32,34,54,50,28,47,42,81,74,50,73,68,48,45,56,42,48,61,38,23,61,64,46,83,76,28,52,81,51,77,86,50,84,71,53,80,73,55,58,79,73,78,63,49,31,74,35,38,50,46,53,50,51,35,41,74,73,68,42,78,79,50,64,51,55,49,14,49,26,16,24,38,27,32,38,98,88,66,48,49,35,37,38,42,50,47,64,65,62,85,97,57,88,50,46,56,63,31,20,50,25,56,17,38,46,28,38,45,59,18,42,56,41,66,75,51,55,95,48,90,89,64,76,85,51,65,60,39,51,27,30,49,52,51,41,66,72,37,52,74,56,69,88,90,50,100,72,57,68,28,67,52,94,42,21,43,84,64,71,64,60,82,77,54,51,74,69,56,50,61,72,56,54,55,74,53,75,67,57,50,48,53,48,38,51,74,72,71,48,59,44,49,75,68,28,33,27,53,52,30,44,65,38,94,42,71,67,54,26,50,47,53,38,54,61,14,94,60,7,79,57,49,46,51,32,70,68,40,93,77,63,50,50,74,56,39,63,75,45,54,69,67,47,51,43,16,48,45,50,41,38,60,68,43,68,46,95,56,15,46,58,30,44,53,48,41,54,51,52,47,53,56,56,46,66,94,51,90,52,79,62,50,63,51,47,52,46,52,53,49,57,55,66,37,51,58,38,72,58,40,70,45,51,66,42,58,48,49,53,49,54,53,51,52,52,52,52,44,39,74,71,71,44,88,49,48,73,59,50,55,50,49,37,51,27,51,34,46,54,52,49,53,53,54,41,58,57,67,71,46,94,54,98,60,66,54,76,68,59,51,48,52,53,46,54,51,55,43,69,81,81,70,82,75,85,76,74,87,81,79,78,94,71,94,70,97,69,82,80,75,80,69,49,74,68,56,54,48,50,54,49,30,49,52,49,50,52,52,47,54,55,48,51,54,52,54,49,50,54,30,47,54,52,40,55,59,52,47,68,63,47,72,80,49,100,63,59,55,63,60,51,61,71,68,54,63,40,63,80,36,25,72,50,36,27,51,48,46,52,29,31,48,76,58,44,39,39,73,54,45,53,51,51,54,52,49,52,50,61,71,53,42,37,69,65,39,39,53,55,50,73,73,41,97,65,77,58,75,55,71,51,48,64,67,42,46,32,50,40,56,56,48,26,52,71,71,46,57,70,68,60,53,52,50,54,56,48,52,50,70,72,41,68,68,81,74,70,85,68,52,77,63,55,39,48,51,51,42,59,73,65,67,35,64,58,59,56,48,49,32,51,53,45,52,58,52,34,54,57,50,52,55,53,54,56,57,65,75,75,114

Secondary structure (DSSP, 8-state):
-GGGSSS-----HHHHHHHHHHHHHSPP-HHHHHHHHHHSSSSS-PPPP-STTGGGS-GGGGS-HHHHHHHHHHHTT----HHHHHHHHHTTB-TTS-B---------TT-PPPHHHHHHHTSSSHHHHHHHHHS-SSTTPPP-HHHHHHHHHHHTPPBPPTTS-PPTTSSS-BPPPGGGGGS-HHHHHHHPPPPHHHHHHHHHHTT----HHHHHHHHHT-SSHHHHHHHHHTSTTHHHHHHHHH-SS--HHHHHTS-HHHHHHHHHHHHH--STTHHHHHHHHHHHHHHHHTT---HHHHHHHHHHHHHHTS-TTTTTS-HHHHHHHHHHHHHHHHHHH---HHHHHHHHHHHHHHHHHHHHHHHSSS-SS--HHHHHHHHHHHS---------SSS-------------HHHHHHHHHHHHHHHHHHHHHHHHHHHHHHHHHHHHHHTTS---HHHHHHT-SSTTSH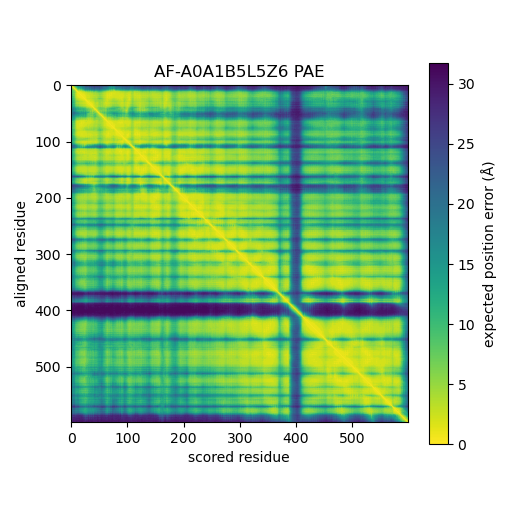HHHHHHHHHHHHHT-HHHHHHHHHHHHHHH--HHHHHHHHTSSS--GGG--HHHHHHIIIIITTTS-HHHHHHHHHHHHHT---PPPP-HHHHHHHHHHTT-HHHHHHHHHHHHHHHHHHHHHHHHT--

pLDDT: mean 82.21, std 15.46, range [24.39, 96.62]